Protein AF-A0A484N3U9-F1 (afdb_monomer)

Mean predicted aligned error: 23.0 Å

Radius of gyration: 95.07 Å; Cα contacts (8 Å, |Δi|>4): 24; chains: 1; bounding box: 180×63×298 Å

Solvent-accessible surface area (backbone atoms only — not comparable to full-atom values): 25183 Å² total; per-residue (Å²): 113,65,75,59,50,58,46,51,50,49,53,50,53,47,53,48,51,49,52,52,49,52,49,52,50,50,49,51,50,51,49,52,51,51,52,47,51,48,52,54,47,54,49,50,54,52,53,49,50,53,49,51,55,50,48,54,52,49,53,53,49,50,54,50,50,56,50,51,52,52,52,48,55,50,50,55,50,53,49,52,52,51,47,57,50,49,55,52,50,52,48,51,51,50,54,51,51,56,50,49,50,53,52,50,54,52,49,51,53,51,49,52,56,49,52,52,51,51,52,51,51,53,52,51,50,53,49,51,53,52,54,50,55,52,50,49,54,55,49,52,53,52,49,54,52,50,50,51,52,52,51,53,52,48,54,52,49,53,53,50,53,51,54,53,49,54,51,49,54,49,51,54,49,51,51,55,47,55,50,50,51,50,54,48,52,53,48,51,56,51,49,56,50,52,50,55,49,49,50,50,50,49,54,52,47,54,52,49,51,53,50,49,57,61,60,57,68,76,67,81,83,75,77,60,65,69,59,55,52,51,48,55,53,49,23,64,72,53,77,65,39,63,68,50,52,53,50,45,41,68,72,70,66,56,51,77,71,55,43,56,76,70,74,70,80,75,86,81,86,84,87,82,90,86,80,91,89,85,90,78,90,86,86,86,92,87,88,80,87,82,90,85,82,86,87,88,89,87,84,87,86,86,90,84,91,79,95,81,76,82,44,73,65,53,56,48,49,52,49,51,53,49,50,48,50,53,46,50,52,56,64,70,70,64,85,74,85,87,82,90,79,90,83,88,88,86,88,86,86,86,86,84,87,87,85,78,86,80,91,81,92,85,83,82,80,85,92,89,81,90,79,89,82,90,81,95,82,85,88,81,86,83,76,80,82,79,79,85,77,89,74,89,85,83,90,87,81,83,82,83,89,130

Sequence (402 aa):
MERSLQKLENDLKETCREKDKAWLELNRLKQHLLEKESEESEKMDEDNKVIEELQQKCEFQQAQILHLEKALKQAVGSLEEVKICNDKELKKSKETVDELNRKLASCLSTIEAKNIEVLNLQTALGQYYAEMEAKERMAEDLTALKEESSRLSGLLKDAYEQSNTLSRDKEEVLIKLSEAEKRFADGKNRMNKLEQDNEKLRRALEQSMTRLNRMSLDSDNYVDRRIVVKLLVTYFQRNHSKEVLELMVRMLGFSEEDKQRMGCGSGQQGSGGKGVVRGMFGLPGRLVGGILGGGGDSNPPAGSMTSDDQSFADLWVDFLLKETEEREKREGGRGGGGSAGEASSSSSSSSSSAAAAPFSSSSRGSLKQQQQSESEFSTVPLTSSESTNHYFSPFSTPPPRY

Foldseek 3Di:
DVVVVVVVVVVVVVVVVVVVVVVVVVVVVVVVVVVVVVVVVVVVVVVVVVVVVVVVVVVVVVVVVVVVVVVVVVVVVVVVVVVVVVVVVVVVVVVVVVVVVVVVVVVVVVVVVVVVVVVVVVVVVVVVVVVVVVVVVVVVVVVVVVVVVVVVVVVVVVVVVVVVVVVVVVVVVVVVVVVVVVVVVVVVVVVVVVVVVVVVVVVVVVVVVVVVVVVVVPPDPDDPPVVLVVLVVVCVVVVNDLVSVVVNCVRVVDDPVVCVVSPNDDDDDDDDDDDDDDDDDDDDDDDDDDDDDDDDDDDDDDDDDDPDPCDPVNVVVVVVVVVVVVVVCVVVVPDDDDDDDDDDDDDDDYDDDDDDDDDDDDDDDDDDDDDDDDDDDDDDDPDDPDPPDDDDDDDDDDDDDD

Organism: NCBI:txid132261

Structure (mmCIF, N/CA/C/O backbone):
data_AF-A0A484N3U9-F1
#
_entry.id   AF-A0A484N3U9-F1
#
loop_
_atom_site.group_PDB
_atom_site.id
_atom_site.type_symbol
_atom_site.label_atom_id
_atom_site.label_alt_id
_atom_site.label_comp_id
_atom_site.label_asym_id
_atom_site.label_entity_id
_atom_site.label_seq_id
_atom_site.pdbx_PDB_ins_code
_atom_site.Cartn_x
_atom_site.Cartn_y
_atom_site.Cartn_z
_atom_site.occupancy
_atom_site.B_iso_or_equiv
_atom_site.auth_seq_id
_atom_site.auth_comp_id
_atom_site.auth_asym_id
_atom_site.auth_atom_id
_atom_site.pdbx_PDB_model_num
ATOM 1 N N . MET A 1 1 ? -106.791 -15.054 137.278 1.00 56.59 1 MET A N 1
ATOM 2 C CA . MET A 1 1 ? -105.313 -14.989 137.250 1.00 56.59 1 MET A CA 1
ATOM 3 C C . MET A 1 1 ? -104.680 -16.161 136.497 1.00 56.59 1 MET A C 1
ATOM 5 O O . MET A 1 1 ? -103.741 -15.922 135.753 1.00 56.59 1 MET A O 1
ATOM 9 N N . GLU A 1 2 ? -105.193 -17.392 136.586 1.00 59.16 2 GLU A N 1
ATOM 10 C CA . GLU A 1 2 ? -104.600 -18.538 135.860 1.00 59.16 2 GLU A CA 1
ATOM 11 C C . GLU A 1 2 ? -104.660 -18.397 134.327 1.00 59.16 2 GLU A C 1
ATOM 13 O O . GLU A 1 2 ? -103.630 -18.498 133.669 1.00 59.16 2 GLU A O 1
ATOM 18 N N . ARG A 1 3 ? -105.821 -18.043 133.747 1.00 65.31 3 ARG A N 1
ATOM 19 C CA . ARG A 1 3 ? -105.966 -17.852 132.283 1.00 65.31 3 ARG A CA 1
ATOM 20 C C . ARG A 1 3 ? -105.014 -16.802 131.686 1.00 65.31 3 ARG A C 1
ATOM 22 O O . ARG A 1 3 ? -104.659 -16.907 130.519 1.00 65.31 3 ARG A O 1
ATOM 29 N N . SER A 1 4 ? -104.607 -15.794 132.462 1.00 65.88 4 SER A N 1
ATOM 30 C CA . SER A 1 4 ? -103.643 -14.773 132.026 1.00 65.88 4 SER A CA 1
ATOM 31 C C . SER A 1 4 ? -102.194 -15.260 132.104 1.00 65.88 4 SER A C 1
ATOM 33 O O . SER A 1 4 ? -101.415 -14.937 131.216 1.00 65.88 4 SER A O 1
ATOM 35 N N . LEU A 1 5 ? -101.845 -16.077 133.107 1.00 70.00 5 LEU A N 1
ATOM 36 C CA . LEU A 1 5 ? -100.528 -16.723 133.187 1.00 70.00 5 LEU A CA 1
ATOM 37 C C . LEU A 1 5 ? -100.352 -17.769 132.083 1.00 70.00 5 LEU A C 1
ATOM 39 O O . LEU A 1 5 ? -99.324 -17.783 131.422 1.00 70.00 5 LEU A O 1
ATOM 43 N N . GLN A 1 6 ? -101.378 -18.579 131.824 1.00 75.69 6 GLN A N 1
ATOM 44 C CA . GLN A 1 6 ? -101.352 -19.598 130.772 1.00 75.69 6 GLN A CA 1
ATOM 45 C C . GLN A 1 6 ? -101.281 -18.985 129.362 1.00 75.69 6 GLN A C 1
ATOM 47 O O . GLN A 1 6 ? -100.673 -19.564 128.464 1.00 75.69 6 GLN A O 1
ATOM 52 N N . LYS A 1 7 ? -101.859 -17.789 129.170 1.00 77.88 7 LYS A N 1
ATOM 53 C CA . LYS A 1 7 ? -101.670 -17.006 127.943 1.00 77.88 7 LYS A CA 1
ATOM 54 C C . LYS A 1 7 ? -100.233 -16.488 127.838 1.00 77.88 7 LYS A C 1
ATOM 56 O O . LYS A 1 7 ? -99.583 -16.767 126.843 1.00 77.88 7 LYS A O 1
ATOM 61 N N . LEU A 1 8 ? -99.712 -15.851 128.890 1.00 77.00 8 LEU A N 1
ATOM 62 C CA . LEU A 1 8 ? -98.335 -15.347 128.924 1.00 77.00 8 LEU A CA 1
ATOM 63 C C . LEU A 1 8 ? -97.288 -16.462 128.724 1.00 77.00 8 LEU A C 1
ATOM 65 O O . LEU A 1 8 ? -96.274 -16.239 128.078 1.00 77.00 8 LEU A O 1
ATOM 69 N N . GLU A 1 9 ? -97.535 -17.671 129.235 1.00 80.94 9 GLU A N 1
ATOM 70 C CA . GLU A 1 9 ? -96.676 -18.843 129.027 1.00 80.94 9 GLU A CA 1
ATOM 71 C C . GLU A 1 9 ? -96.720 -19.352 127.575 1.00 80.94 9 GLU A C 1
ATOM 73 O O . GLU A 1 9 ? -95.697 -19.783 127.039 1.00 80.94 9 GLU A O 1
ATOM 78 N N . ASN A 1 10 ? -97.882 -19.290 126.917 1.00 81.94 10 ASN A N 1
ATOM 79 C CA . ASN A 1 10 ? -98.000 -19.601 125.493 1.00 81.94 10 ASN A CA 1
ATOM 80 C C . ASN A 1 10 ? -97.319 -18.531 124.632 1.00 81.94 10 ASN A C 1
ATOM 82 O O . ASN A 1 10 ? -96.521 -18.900 123.776 1.00 81.94 10 ASN A O 1
ATOM 86 N N . ASP A 1 11 ? -97.542 -17.247 124.921 1.00 82.50 11 ASP A N 1
ATOM 87 C CA . ASP A 1 11 ? -96.891 -16.117 124.250 1.00 82.50 11 ASP A CA 1
ATOM 88 C C . ASP A 1 11 ? -95.351 -16.195 124.431 1.00 82.50 11 ASP A C 1
ATOM 90 O O . ASP A 1 11 ? -94.588 -15.977 123.488 1.00 82.50 11 ASP A O 1
ATOM 94 N N . LEU A 1 12 ? -94.862 -16.611 125.611 1.00 82.75 12 LEU A N 1
ATOM 95 C CA . LEU A 1 12 ? -93.436 -16.867 125.870 1.00 82.75 12 LEU A CA 1
ATOM 96 C C . LEU A 1 12 ? -92.903 -18.061 125.056 1.00 82.75 12 LEU A C 1
ATOM 98 O O . LEU A 1 12 ? -91.816 -17.997 124.493 1.00 82.75 12 LEU A O 1
ATOM 102 N N . LYS A 1 13 ? -93.661 -19.160 124.951 1.00 85.50 13 LYS A N 1
ATOM 103 C CA . LYS A 1 13 ? -93.272 -20.323 124.129 1.00 85.50 13 LYS A CA 1
ATOM 104 C C . LYS A 1 13 ? -93.315 -20.021 122.632 1.00 85.50 13 LYS A C 1
ATOM 106 O O . LYS A 1 13 ? -92.521 -20.585 121.884 1.00 85.50 13 LYS A O 1
ATOM 111 N N . GLU A 1 14 ? -94.235 -19.176 122.187 1.00 85.25 14 GLU A N 1
ATOM 112 C CA . GLU A 1 14 ? -94.348 -18.731 120.800 1.00 85.25 14 GLU A CA 1
ATOM 113 C C . GLU A 1 14 ? -93.187 -17.803 120.440 1.00 85.25 14 GLU A C 1
ATOM 115 O O . GLU A 1 14 ? -92.423 -18.141 119.540 1.00 85.25 14 GLU A O 1
ATOM 120 N N . THR A 1 15 ? -92.926 -16.767 121.241 1.00 83.69 15 THR A N 1
ATOM 121 C CA . THR A 1 15 ? -91.743 -15.901 121.076 1.00 83.69 15 THR A CA 1
ATOM 122 C C . THR A 1 15 ? -90.416 -16.662 121.195 1.00 83.69 15 THR A C 1
ATOM 124 O O . THR A 1 15 ? -89.478 -16.364 120.457 1.00 83.69 15 THR A O 1
ATOM 127 N N . CYS A 1 16 ? -90.309 -17.701 122.036 1.00 83.25 16 CYS A N 1
ATOM 128 C CA . CYS A 1 16 ? -89.146 -18.598 122.027 1.00 83.25 16 CYS A CA 1
ATOM 129 C C . CYS A 1 16 ? -89.007 -19.367 120.702 1.00 83.25 16 CYS A C 1
ATOM 131 O O . CYS A 1 16 ? -87.916 -19.390 120.136 1.00 83.25 16 CYS A O 1
ATOM 133 N N . ARG A 1 17 ? -90.092 -19.949 120.169 1.00 85.56 17 ARG A N 1
ATOM 134 C CA . ARG A 1 17 ? -90.073 -20.648 118.867 1.00 85.56 17 ARG A CA 1
ATOM 135 C C . ARG A 1 17 ? -89.776 -19.702 117.706 1.00 85.56 17 ARG A C 1
ATOM 137 O O . ARG A 1 17 ? -89.101 -20.105 116.767 1.00 85.56 17 ARG A O 1
ATOM 144 N N . GLU A 1 18 ? -90.273 -18.471 117.748 1.00 86.94 18 GLU A N 1
ATOM 145 C CA . GLU A 1 18 ? -89.972 -17.431 116.759 1.00 86.94 18 GLU A CA 1
ATOM 146 C C . GLU A 1 18 ? -88.510 -16.999 116.837 1.00 86.94 18 GLU A C 1
ATOM 148 O O . GLU A 1 18 ? -87.841 -16.962 115.809 1.00 86.94 18 GLU A O 1
ATOM 153 N N . LYS A 1 19 ? -87.972 -16.784 118.045 1.00 89.50 19 LYS A N 1
ATOM 154 C CA . LYS A 1 19 ? -86.540 -16.543 118.267 1.00 89.50 19 LYS A CA 1
ATOM 155 C C . LYS A 1 19 ? -85.688 -17.690 117.719 1.00 89.50 19 LYS A C 1
ATOM 157 O O . LYS A 1 19 ? -84.667 -17.432 117.094 1.00 89.50 19 LYS A O 1
ATOM 162 N N . ASP A 1 20 ? -86.083 -18.942 117.943 1.00 90.06 20 ASP A N 1
ATOM 163 C CA . ASP A 1 20 ? -85.334 -20.113 117.472 1.00 90.06 20 ASP A CA 1
ATOM 164 C C . ASP A 1 20 ? -85.425 -20.283 115.945 1.00 90.06 20 ASP A C 1
ATOM 166 O O . ASP A 1 20 ? -84.416 -20.578 115.307 1.00 90.06 20 ASP A O 1
ATOM 170 N N . LYS A 1 21 ? -86.586 -20.008 115.330 1.00 90.75 21 LYS A N 1
ATOM 171 C CA . LYS A 1 21 ? -86.728 -19.920 113.864 1.00 90.75 21 LYS A CA 1
ATOM 172 C C . LYS A 1 21 ? -85.854 -18.811 113.282 1.00 90.75 21 LYS A C 1
ATOM 174 O O . LYS A 1 21 ? -85.067 -19.085 112.385 1.00 90.75 21 LYS A O 1
ATOM 179 N N . ALA A 1 22 ? -85.930 -17.600 113.831 1.00 91.44 22 ALA A N 1
ATOM 180 C CA . ALA A 1 22 ? -85.114 -16.466 113.406 1.00 91.44 22 ALA A CA 1
ATOM 181 C C . ALA A 1 22 ? -83.612 -16.746 113.584 1.00 91.44 22 ALA A C 1
ATOM 183 O O . ALA A 1 22 ? -82.807 -16.335 112.756 1.00 91.44 22 ALA A O 1
ATOM 184 N N . TRP A 1 23 ? -83.221 -17.492 114.621 1.00 92.38 23 TRP A N 1
ATOM 185 C CA . TRP A 1 23 ? -81.839 -17.924 114.836 1.00 92.38 23 TRP A CA 1
ATOM 186 C C . TRP A 1 23 ? -81.377 -18.965 113.801 1.00 92.38 23 TRP A C 1
ATOM 188 O O . TRP A 1 23 ? -80.257 -18.876 113.299 1.00 92.38 23 TRP A O 1
ATOM 198 N N . LEU A 1 24 ? -82.239 -19.916 113.426 1.00 91.00 24 LEU A N 1
ATOM 199 C CA . LEU A 1 24 ? -81.973 -20.870 112.342 1.00 91.00 24 LEU A CA 1
ATOM 200 C C . LEU A 1 24 ? -81.900 -20.179 110.971 1.00 91.00 24 LEU A C 1
ATOM 202 O O . LEU A 1 24 ? -81.000 -20.475 110.187 1.00 91.00 24 LEU A O 1
ATOM 206 N N . GLU A 1 25 ? -82.800 -19.237 110.690 1.00 92.81 25 GLU A N 1
ATOM 207 C CA . GLU A 1 25 ? -82.793 -18.430 109.465 1.00 92.81 25 GLU A CA 1
ATOM 208 C C . GLU A 1 25 ? -81.555 -17.528 109.390 1.00 92.81 25 GLU A C 1
ATOM 210 O O . GLU A 1 25 ? -80.908 -17.474 108.346 1.00 92.81 25 GLU A O 1
ATOM 215 N N . LEU A 1 26 ? -81.154 -16.903 110.503 1.00 93.50 26 LEU A N 1
ATOM 216 C CA . LEU A 1 26 ? -79.928 -16.107 110.601 1.00 93.50 26 LEU A CA 1
ATOM 217 C C . LEU A 1 26 ? -78.675 -16.964 110.382 1.00 93.50 26 LEU A C 1
ATOM 219 O O . LEU A 1 26 ? -77.774 -16.543 109.659 1.00 93.50 26 LEU A O 1
ATOM 223 N N . ASN A 1 27 ? -78.621 -18.181 110.934 1.00 92.81 27 ASN A N 1
ATOM 224 C CA . ASN A 1 27 ? -77.523 -19.114 110.668 1.00 92.81 27 ASN A CA 1
ATOM 225 C C . ASN A 1 27 ? -77.499 -19.588 109.210 1.00 92.81 27 ASN A C 1
ATOM 227 O O . ASN A 1 27 ? -76.424 -19.648 108.619 1.00 92.81 27 ASN A O 1
ATOM 231 N N . ARG A 1 28 ? -78.659 -19.871 108.600 1.00 95.06 28 ARG A N 1
ATOM 232 C CA . ARG A 1 28 ? -78.747 -20.212 107.171 1.00 95.06 28 ARG A CA 1
ATOM 233 C C . ARG A 1 28 ? -78.284 -19.051 106.290 1.00 95.06 28 ARG A C 1
ATOM 235 O O . ARG A 1 28 ? -77.543 -19.279 105.340 1.00 95.06 28 ARG A O 1
ATOM 242 N N . LEU A 1 29 ? -78.699 -17.823 106.602 1.00 94.81 29 LEU A N 1
ATOM 243 C CA . LEU A 1 29 ? -78.287 -16.632 105.862 1.00 94.81 29 LEU A CA 1
ATOM 244 C C . LEU A 1 29 ? -76.783 -16.383 106.016 1.00 94.81 29 LEU A C 1
ATOM 246 O O . LEU A 1 29 ? -76.119 -16.091 105.029 1.00 94.81 29 LEU A O 1
ATOM 250 N N . LYS A 1 30 ? -76.234 -16.562 107.225 1.00 94.88 30 LYS A N 1
ATOM 251 C CA . LYS A 1 30 ? -74.791 -16.488 107.481 1.00 94.88 30 LYS A CA 1
ATOM 252 C C . LYS A 1 30 ? -74.018 -17.540 106.682 1.00 94.88 30 LYS A C 1
ATOM 254 O O . LYS A 1 30 ? -73.015 -17.194 106.076 1.00 94.88 30 LYS A O 1
ATOM 259 N N . GLN A 1 31 ? -74.486 -18.789 106.665 1.00 95.06 31 GLN A N 1
ATOM 260 C CA . GLN A 1 31 ? -73.853 -19.868 105.904 1.00 95.06 31 GLN A CA 1
ATOM 261 C C . GLN A 1 31 ? -73.875 -19.574 104.399 1.00 95.06 31 GLN A C 1
ATOM 263 O O . GLN A 1 31 ? -72.833 -19.630 103.765 1.00 95.06 31 GLN A O 1
ATOM 268 N N . HIS A 1 32 ? -75.021 -19.164 103.848 1.00 95.81 32 HIS A N 1
ATOM 269 C CA . HIS A 1 32 ? -75.141 -18.792 102.435 1.00 95.81 32 HIS A CA 1
ATOM 270 C C . HIS A 1 32 ? -74.310 -17.548 102.072 1.00 95.81 32 HIS A C 1
ATOM 272 O O . HIS A 1 32 ? -73.780 -17.459 100.970 1.00 95.81 32 HIS A O 1
ATOM 278 N N . LEU A 1 33 ? -74.199 -16.561 102.969 1.00 95.50 33 LEU A N 1
ATOM 279 C CA . LEU A 1 33 ? -73.302 -15.418 102.771 1.00 95.50 33 LEU A CA 1
ATOM 280 C C . LEU A 1 33 ? -71.839 -15.864 102.726 1.00 95.50 33 LEU A C 1
ATOM 282 O O . LEU A 1 33 ? -71.113 -15.386 101.868 1.00 95.50 33 LEU A O 1
ATOM 286 N N . LEU A 1 34 ? -71.440 -16.791 103.598 1.00 96.12 34 LEU A N 1
ATOM 287 C CA . LEU A 1 34 ? -70.073 -17.304 103.680 1.00 96.12 34 LEU A CA 1
ATOM 288 C C . LEU A 1 34 ? -69.728 -18.226 102.497 1.00 96.12 34 LEU A C 1
ATOM 290 O O . LEU A 1 34 ? -68.634 -18.130 101.959 1.00 96.12 34 LEU A O 1
ATOM 294 N N . GLU A 1 35 ? -70.677 -19.047 102.036 1.00 95.81 35 GLU A N 1
ATOM 295 C CA . GLU A 1 35 ? -70.568 -19.830 100.794 1.00 95.81 35 GLU A CA 1
ATOM 296 C C . GLU A 1 35 ? -70.427 -18.915 99.572 1.00 95.81 35 GLU A C 1
ATOM 298 O O . GLU A 1 35 ? -69.529 -19.111 98.756 1.00 95.81 35 GLU A O 1
ATOM 303 N N . LYS A 1 36 ? -71.253 -17.864 99.481 1.0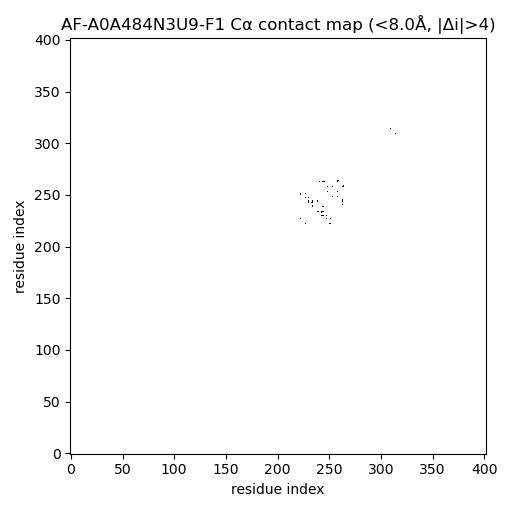0 96.69 36 LYS A N 1
ATOM 304 C CA . LYS A 1 36 ? -71.160 -16.877 98.400 1.00 96.69 36 LYS A CA 1
ATOM 305 C C . LYS A 1 36 ? -69.853 -16.076 98.456 1.00 96.69 36 LYS A C 1
ATOM 307 O O . LYS A 1 36 ? -69.275 -15.803 97.413 1.00 96.69 36 LYS A O 1
ATOM 312 N N . GLU A 1 37 ? -69.387 -15.707 99.647 1.00 95.31 37 GLU A N 1
ATOM 313 C CA . GLU A 1 37 ? -68.092 -15.045 99.854 1.00 95.31 37 GLU A CA 1
ATOM 314 C C . GLU A 1 37 ? -66.933 -15.958 99.423 1.00 95.31 37 GLU A C 1
ATOM 316 O O . GLU A 1 37 ? -66.014 -15.490 98.756 1.00 95.31 37 GLU A O 1
ATOM 321 N N . SER A 1 38 ? -67.003 -17.269 99.702 1.00 94.50 38 SER A N 1
ATOM 322 C CA . SER A 1 38 ? -66.015 -18.230 99.192 1.00 94.50 38 SER A CA 1
ATOM 323 C C . SER A 1 38 ? -66.091 -18.436 97.676 1.00 94.50 38 SER A C 1
ATOM 325 O O . SER A 1 38 ? -65.047 -18.443 97.039 1.00 94.50 38 SER A O 1
ATOM 327 N N . GLU A 1 39 ? -67.283 -18.528 97.076 1.00 95.62 39 GLU A N 1
ATOM 328 C CA . GLU A 1 39 ? -67.453 -18.661 95.617 1.00 95.62 39 GLU A CA 1
ATOM 329 C C . GLU A 1 39 ? -66.971 -17.396 94.878 1.00 95.62 39 GLU A C 1
ATOM 331 O O . GLU A 1 39 ? -66.311 -17.479 93.844 1.00 95.62 39 GLU A O 1
ATOM 336 N N . GLU A 1 40 ? -67.243 -16.209 95.431 1.00 95.69 40 GLU A N 1
ATOM 337 C CA . GLU A 1 40 ? -66.748 -14.933 94.904 1.00 95.69 40 GLU A CA 1
ATOM 338 C C . GLU A 1 40 ? -65.223 -14.800 95.070 1.00 95.69 40 GLU A C 1
ATOM 340 O O . GLU A 1 40 ? -64.568 -14.266 94.175 1.00 95.69 40 GLU A O 1
ATOM 345 N N . SER A 1 41 ? -64.641 -15.346 96.147 1.00 95.94 41 SER A N 1
ATOM 346 C CA . SER A 1 41 ? -63.185 -15.432 96.336 1.00 95.94 41 SER A CA 1
ATOM 347 C C . SER A 1 41 ? -62.527 -16.413 95.361 1.00 95.94 41 SER A C 1
ATOM 349 O O . SER A 1 41 ? -61.558 -16.041 94.707 1.00 95.94 41 SER A O 1
ATOM 351 N N . GLU A 1 42 ? -63.054 -17.634 95.214 1.00 95.69 42 GLU A N 1
ATOM 352 C CA . GLU A 1 42 ? -62.535 -18.636 94.269 1.00 95.69 42 GLU A CA 1
ATOM 353 C C . GLU A 1 42 ? -62.587 -18.106 92.833 1.00 95.69 42 GLU A C 1
ATOM 355 O O . GLU A 1 42 ? -61.601 -18.185 92.101 1.00 95.69 42 GLU A O 1
ATOM 360 N N . LYS A 1 43 ? -63.697 -17.464 92.449 1.00 97.00 43 LYS A N 1
ATOM 361 C CA . LYS A 1 43 ? -63.806 -16.810 91.145 1.00 97.00 43 LYS A CA 1
ATOM 362 C C . LYS A 1 43 ? -62.799 -15.663 90.988 1.00 97.00 43 LYS A C 1
ATOM 364 O O . LYS A 1 43 ? -62.235 -15.501 89.909 1.00 97.00 43 LYS A O 1
ATOM 369 N N . MET A 1 44 ? -62.558 -14.866 92.030 1.00 95.31 44 MET A N 1
ATOM 370 C CA . MET A 1 44 ? -61.555 -13.797 91.985 1.00 95.31 44 MET A CA 1
ATOM 371 C C . MET A 1 44 ? -60.141 -14.359 91.782 1.00 95.31 44 MET A C 1
ATOM 373 O O . MET A 1 44 ? -59.370 -13.784 91.016 1.00 95.31 44 MET A O 1
ATOM 377 N N . ASP A 1 45 ? -59.818 -15.498 92.395 1.00 96.25 45 ASP A N 1
ATOM 378 C CA . ASP A 1 45 ? -58.547 -16.200 92.197 1.00 96.25 45 ASP A CA 1
ATOM 379 C C . ASP A 1 45 ? -58.425 -16.802 90.781 1.00 96.25 45 ASP A C 1
ATOM 381 O O . ASP A 1 45 ? -57.360 -16.711 90.161 1.00 96.25 45 ASP A O 1
ATOM 385 N N . GLU A 1 46 ? -59.508 -17.350 90.216 1.00 96.19 46 GLU A N 1
ATOM 386 C CA . GLU A 1 46 ? -59.551 -17.793 88.813 1.00 96.19 46 GLU A CA 1
ATOM 387 C C . GLU A 1 46 ? -59.385 -16.625 87.824 1.00 96.19 46 GLU A C 1
ATOM 389 O O . GLU A 1 46 ? -58.549 -16.702 86.917 1.00 96.19 46 GLU A O 1
ATOM 394 N N . ASP A 1 47 ? -60.128 -15.529 88.015 1.00 96.56 47 ASP A N 1
ATOM 395 C CA . ASP A 1 47 ? -60.038 -14.315 87.195 1.00 96.56 47 ASP A CA 1
ATOM 396 C C . ASP A 1 47 ? -58.615 -13.712 87.284 1.00 96.56 47 ASP A C 1
ATOM 398 O O . ASP A 1 47 ? -58.022 -13.378 86.253 1.00 96.56 47 ASP A O 1
ATOM 402 N N . ASN A 1 48 ? -58.009 -13.657 88.481 1.00 96.50 48 ASN A N 1
ATOM 403 C CA . ASN A 1 48 ? -56.617 -13.229 88.685 1.00 96.50 48 ASN A CA 1
ATOM 404 C C . ASN A 1 48 ? -55.626 -14.105 87.903 1.00 96.50 48 ASN A C 1
ATOM 406 O O . ASN A 1 48 ? -54.767 -13.583 87.192 1.00 96.50 48 ASN A O 1
ATOM 410 N N . LYS A 1 49 ? -55.771 -15.434 87.965 1.00 97.25 49 LYS A N 1
ATOM 411 C CA . LYS A 1 49 ? -54.914 -16.367 87.221 1.00 97.25 49 LYS A CA 1
ATOM 412 C C . LYS A 1 49 ? -55.031 -16.176 85.704 1.00 97.25 49 LYS A C 1
ATOM 414 O O . LYS A 1 49 ? -54.022 -16.206 84.998 1.00 97.25 49 LYS A O 1
ATOM 419 N N . VAL A 1 50 ? -56.241 -15.954 85.184 1.00 96.94 50 VAL A N 1
ATOM 420 C CA . VAL A 1 50 ? -56.454 -15.660 83.756 1.00 96.94 50 VAL A CA 1
ATOM 421 C C . VAL A 1 50 ? -55.811 -14.325 83.367 1.00 96.94 50 VAL A C 1
ATOM 423 O O . VAL A 1 50 ? -55.202 -14.232 82.297 1.00 96.94 50 VAL A O 1
ATOM 426 N N . ILE A 1 51 ? -55.889 -13.307 84.230 1.00 97.00 51 ILE A N 1
ATOM 427 C CA . ILE A 1 51 ? -55.222 -12.014 84.026 1.00 97.00 51 ILE A CA 1
ATOM 428 C C . ILE A 1 51 ? -53.697 -12.187 83.975 1.00 97.00 51 ILE A C 1
ATOM 430 O O . ILE A 1 51 ? -53.080 -11.684 83.036 1.00 97.00 51 ILE A O 1
ATOM 434 N N . GLU A 1 52 ? -53.091 -12.931 84.904 1.00 96.56 52 GLU A N 1
ATOM 435 C CA . GLU A 1 52 ? -51.648 -13.219 84.897 1.00 96.56 52 GLU A CA 1
ATOM 436 C C . GLU A 1 52 ? -51.215 -13.975 83.632 1.00 96.56 52 GLU A C 1
ATOM 438 O O . GLU A 1 52 ? -50.244 -13.593 82.976 1.00 96.56 52 GLU A O 1
ATOM 443 N N . GLU A 1 53 ? -51.958 -15.008 83.222 1.00 97.00 53 GLU A N 1
ATOM 444 C CA . GLU A 1 53 ? -51.675 -15.737 81.982 1.00 97.00 53 GLU A CA 1
ATOM 445 C C . GLU A 1 53 ? -51.756 -14.841 80.736 1.00 97.00 53 GLU A C 1
ATOM 447 O O . GLU A 1 53 ? -50.962 -14.998 79.803 1.00 97.00 53 GLU A O 1
ATOM 452 N N . LEU A 1 54 ? -52.721 -13.917 80.684 1.00 97.06 54 LEU A N 1
ATOM 453 C CA . LEU A 1 54 ? -52.857 -12.957 79.588 1.00 97.06 54 LEU A CA 1
ATOM 454 C C . LEU A 1 54 ? -51.741 -11.906 79.612 1.00 97.06 54 LEU A C 1
ATOM 456 O O . LEU A 1 54 ? -51.221 -11.568 78.550 1.00 97.06 54 LEU A O 1
ATOM 460 N N . GLN A 1 55 ? -51.330 -11.434 80.791 1.00 97.25 55 GLN A N 1
ATOM 461 C CA . GLN A 1 55 ? -50.187 -10.530 80.948 1.00 97.25 55 GLN A CA 1
ATOM 462 C C . GLN A 1 55 ? -48.896 -11.191 80.454 1.00 97.25 55 GLN A C 1
ATOM 464 O O . GLN A 1 55 ? -48.245 -10.639 79.570 1.00 97.25 55 GLN A O 1
ATOM 469 N N . GLN A 1 56 ? -48.588 -12.414 80.898 1.00 97.38 56 GLN A N 1
ATOM 470 C CA . GLN A 1 56 ? -47.413 -13.167 80.439 1.00 97.38 56 GLN A CA 1
ATOM 471 C C . GLN A 1 56 ? -47.425 -13.405 78.918 1.00 97.38 56 GLN A C 1
ATOM 473 O O . GLN A 1 56 ? -46.397 -13.255 78.252 1.00 97.38 56 GLN A O 1
ATOM 478 N N . LYS A 1 57 ? -48.588 -13.733 78.332 1.00 97.69 57 LYS A N 1
ATOM 479 C CA . LYS A 1 57 ? -48.743 -13.885 76.871 1.00 97.69 57 LYS A CA 1
ATOM 480 C C . LYS A 1 57 ? -48.506 -12.556 76.137 1.00 97.69 57 LYS A C 1
ATOM 482 O O . LYS A 1 57 ? -47.811 -12.552 75.122 1.00 97.69 57 LYS A O 1
ATOM 487 N N . CYS A 1 58 ? -49.022 -11.440 76.654 1.00 97.75 58 CYS A N 1
ATOM 488 C CA . CYS A 1 58 ? -48.793 -10.099 76.107 1.00 97.75 58 CYS A CA 1
ATOM 489 C C . CYS A 1 58 ? -47.320 -9.667 76.203 1.00 97.75 58 CYS A C 1
ATOM 491 O O . CYS A 1 58 ? -46.774 -9.167 75.222 1.00 97.75 58 CYS A O 1
ATOM 493 N N . GLU A 1 59 ? -46.657 -9.888 77.340 1.00 97.44 59 GLU A N 1
ATOM 494 C CA . GLU A 1 59 ? -45.231 -9.591 77.532 1.00 97.44 59 GLU A CA 1
ATOM 495 C C . GLU A 1 59 ? -44.350 -10.412 76.583 1.00 97.44 59 GLU A C 1
ATOM 497 O O . GLU A 1 59 ? -43.477 -9.862 75.907 1.00 97.44 59 GLU A O 1
ATOM 502 N N . PHE A 1 60 ? -44.623 -11.715 76.455 1.00 97.75 60 PHE A N 1
ATOM 503 C CA . PHE A 1 60 ? -43.928 -12.584 75.507 1.00 97.75 60 PHE A CA 1
ATOM 504 C C . PHE A 1 60 ? -44.109 -12.114 74.055 1.00 97.75 60 PHE A C 1
ATOM 506 O O . PHE A 1 60 ? -43.137 -12.040 73.300 1.00 97.75 60 PHE A O 1
ATOM 513 N N . GLN A 1 61 ? -45.333 -11.741 73.664 1.00 97.44 61 GLN A N 1
ATOM 514 C CA . GLN A 1 61 ? -45.612 -11.196 72.333 1.00 97.44 61 GLN A CA 1
ATOM 515 C C . GLN A 1 61 ? -44.898 -9.858 72.095 1.00 97.44 61 GLN A C 1
ATOM 517 O O . GLN A 1 61 ? -44.312 -9.674 71.029 1.00 97.44 61 GLN A O 1
ATOM 522 N N . GLN A 1 62 ? -44.868 -8.948 73.074 1.00 98.00 62 GLN A N 1
ATOM 523 C CA . GLN A 1 62 ? -44.108 -7.696 72.969 1.00 98.00 62 GLN A CA 1
ATOM 524 C C . GLN A 1 62 ? -42.605 -7.958 72.804 1.00 98.00 62 GLN A C 1
ATOM 526 O O . GLN A 1 62 ? -41.979 -7.380 71.914 1.00 98.00 62 GLN A O 1
ATOM 531 N N . ALA A 1 63 ? -42.027 -8.871 73.590 1.00 97.44 63 ALA A N 1
ATOM 532 C CA . ALA A 1 63 ? -40.625 -9.262 73.456 1.00 97.44 63 ALA A CA 1
ATOM 533 C C . ALA A 1 63 ? -40.324 -9.873 72.073 1.00 97.44 63 ALA A C 1
ATOM 535 O O . ALA A 1 63 ? -39.302 -9.552 71.459 1.00 97.44 63 ALA A O 1
ATOM 536 N N . GLN A 1 64 ? -41.232 -10.700 71.542 1.00 98.19 64 GLN A N 1
ATOM 537 C CA . GLN A 1 64 ? -41.112 -11.281 70.205 1.00 98.19 64 GLN A CA 1
ATOM 538 C C . GLN A 1 64 ? -41.198 -10.217 69.099 1.00 98.19 64 GLN A C 1
ATOM 540 O O . GLN A 1 64 ? -40.378 -10.236 68.179 1.00 98.19 64 GLN A O 1
ATOM 545 N N . ILE A 1 65 ? -42.137 -9.269 69.194 1.00 97.81 65 ILE A N 1
ATOM 546 C CA . ILE A 1 65 ? -42.272 -8.150 68.248 1.00 97.81 65 ILE A CA 1
ATOM 547 C C . ILE A 1 65 ? -41.000 -7.296 68.257 1.00 97.81 65 ILE A C 1
ATOM 549 O O . ILE A 1 65 ? -40.422 -7.066 67.197 1.00 97.81 65 ILE A O 1
ATOM 553 N N . LEU A 1 66 ? -40.493 -6.909 69.432 1.00 98.12 66 LEU A N 1
ATOM 554 C CA . LEU A 1 66 ? -39.251 -6.135 69.559 1.00 98.12 66 LEU A CA 1
ATOM 555 C C . LEU A 1 66 ? -38.034 -6.873 68.976 1.00 98.12 66 LEU A C 1
ATOM 557 O O . LEU A 1 66 ? -37.184 -6.255 68.328 1.00 98.12 66 LEU A O 1
ATOM 561 N N . HIS A 1 67 ? -37.952 -8.194 69.159 1.00 98.00 67 HIS A N 1
ATOM 562 C CA . HIS A 1 67 ? -36.909 -9.015 68.546 1.00 98.00 67 HIS A CA 1
ATOM 563 C C . HIS A 1 67 ? -37.016 -9.030 67.011 1.00 98.00 67 HIS A C 1
ATOM 565 O O . HIS A 1 67 ? -36.019 -8.801 66.322 1.00 98.00 67 HIS A O 1
ATOM 571 N N . LEU A 1 68 ? -38.219 -9.248 66.468 1.00 97.94 68 LEU A N 1
ATOM 572 C CA . LEU A 1 68 ? -38.471 -9.247 65.024 1.00 97.94 68 LEU A CA 1
ATOM 573 C C . LEU A 1 68 ? -38.224 -7.870 64.395 1.00 97.94 68 LEU A C 1
ATOM 575 O O . LEU A 1 68 ? -37.598 -7.791 63.341 1.00 97.94 68 LEU A O 1
ATOM 579 N N . GLU A 1 69 ? -38.624 -6.782 65.053 1.00 97.75 69 GLU A N 1
ATOM 580 C CA . GLU A 1 69 ? -38.313 -5.420 64.616 1.00 97.75 69 GLU A CA 1
ATOM 581 C C . GLU A 1 69 ? -36.808 -5.155 64.562 1.00 97.75 69 GLU A C 1
ATOM 583 O O . GLU A 1 69 ? -36.324 -4.535 63.614 1.00 97.75 69 GLU A O 1
ATOM 588 N N . LYS A 1 70 ? -36.056 -5.602 65.576 1.00 97.88 70 LYS A N 1
ATOM 589 C CA . LYS A 1 70 ? -34.599 -5.442 65.612 1.00 97.88 70 LYS A CA 1
ATOM 590 C C . LYS A 1 70 ? -33.932 -6.239 64.490 1.00 97.88 70 LYS A C 1
ATOM 592 O O . LYS A 1 70 ? -33.072 -5.696 63.799 1.00 97.88 70 LYS A O 1
ATOM 597 N N . ALA A 1 71 ? -34.366 -7.481 64.271 1.00 97.94 71 ALA A N 1
ATOM 598 C CA . ALA A 1 71 ? -33.895 -8.318 63.172 1.00 97.94 71 ALA A CA 1
ATOM 599 C C . ALA A 1 71 ? -34.221 -7.701 61.799 1.00 97.94 71 ALA A C 1
ATOM 601 O O . ALA A 1 71 ? -33.356 -7.660 60.928 1.00 97.94 71 ALA A O 1
ATOM 602 N N . LEU A 1 72 ? -35.425 -7.144 61.621 1.00 98.06 72 LEU A N 1
ATOM 603 C CA . LEU A 1 72 ? -35.836 -6.458 60.394 1.00 98.06 72 LEU A CA 1
ATOM 604 C C . LEU A 1 72 ? -35.006 -5.191 60.148 1.00 98.06 72 LEU A C 1
ATOM 606 O O . LEU A 1 72 ? -34.500 -5.004 59.044 1.00 98.06 72 LEU A O 1
ATOM 610 N N . LYS A 1 73 ? -34.802 -4.349 61.170 1.00 98.19 73 LYS A N 1
ATOM 611 C CA . LYS A 1 73 ? -33.944 -3.150 61.085 1.00 98.19 73 LYS A CA 1
ATOM 612 C C . LYS A 1 73 ? -32.505 -3.519 60.693 1.00 98.19 73 LYS A C 1
ATOM 614 O O . LYS A 1 73 ? -31.924 -2.861 59.833 1.00 98.19 73 LYS A O 1
ATOM 619 N N . GLN A 1 74 ? -31.956 -4.598 61.258 1.00 97.75 74 GLN A N 1
ATOM 620 C CA . GLN A 1 74 ? -30.630 -5.110 60.896 1.00 97.75 74 GLN A CA 1
ATOM 621 C C . GLN A 1 74 ? -30.584 -5.656 59.458 1.00 97.75 74 GLN A C 1
ATOM 623 O O . GLN A 1 74 ? -29.657 -5.334 58.716 1.00 97.75 74 GLN A O 1
ATOM 628 N N . ALA A 1 75 ? -31.591 -6.429 59.040 1.00 97.50 75 ALA A N 1
ATOM 629 C CA . ALA A 1 75 ? -31.681 -6.969 57.685 1.00 97.50 75 ALA A CA 1
ATOM 630 C C . ALA A 1 75 ? -31.764 -5.852 56.628 1.00 97.50 75 ALA A C 1
ATOM 632 O O . ALA A 1 75 ? -31.021 -5.886 55.648 1.00 97.50 75 ALA A O 1
ATOM 633 N N . VAL A 1 76 ? -32.590 -4.824 56.860 1.00 97.75 76 VAL A N 1
ATOM 634 C CA . VAL A 1 76 ? -32.699 -3.641 55.984 1.00 97.75 76 VAL A CA 1
ATOM 635 C C . VAL A 1 76 ? -31.366 -2.892 55.884 1.00 97.75 76 VAL A C 1
ATOM 637 O O . VAL A 1 76 ? -30.960 -2.542 54.778 1.00 97.75 76 VAL A O 1
ATOM 640 N N . GLY A 1 77 ? -30.650 -2.706 57.001 1.00 97.88 77 GLY A N 1
ATOM 641 C CA . GLY A 1 77 ? -29.307 -2.114 56.990 1.00 97.88 77 GLY A CA 1
ATOM 642 C C . GLY A 1 77 ? -28.325 -2.913 56.129 1.00 97.88 77 GLY A C 1
ATOM 643 O O . GLY A 1 77 ? -27.711 -2.359 55.220 1.00 97.88 77 GLY A O 1
ATOM 644 N N . SER A 1 78 ? -28.254 -4.233 56.338 1.00 97.56 78 SER A N 1
ATOM 645 C CA . SER A 1 78 ? -27.371 -5.111 55.555 1.00 97.56 78 SER A CA 1
ATOM 646 C C . SER A 1 78 ? -27.721 -5.152 54.060 1.00 97.56 78 SER A C 1
ATOM 648 O O . SER A 1 78 ? -26.829 -5.255 53.220 1.00 97.56 78 SER A O 1
ATOM 650 N N . LEU A 1 79 ? -29.004 -5.020 53.705 1.00 97.81 79 LEU A N 1
ATOM 651 C CA . LEU A 1 79 ? -29.451 -4.976 52.313 1.00 97.81 79 LEU A CA 1
ATOM 652 C C . LEU A 1 79 ? -28.984 -3.694 51.608 1.00 97.81 79 LEU A C 1
ATOM 654 O O . LEU A 1 79 ? -28.523 -3.759 50.468 1.00 97.81 79 LEU A O 1
ATOM 658 N N . GLU A 1 80 ? -29.070 -2.541 52.277 1.00 97.69 80 GLU A N 1
ATOM 659 C CA . GLU A 1 80 ? -28.602 -1.271 51.711 1.00 97.69 80 GLU A CA 1
ATOM 660 C C . GLU A 1 80 ? -27.064 -1.231 51.620 1.00 97.69 80 GLU A C 1
ATOM 662 O O . GLU A 1 80 ? -26.526 -0.752 50.623 1.00 97.69 80 GLU A O 1
ATOM 667 N N . GLU A 1 81 ? -26.341 -1.822 52.579 1.00 97.75 81 GLU A N 1
ATOM 668 C CA . GLU A 1 81 ? -24.884 -2.015 52.488 1.00 97.75 81 GLU A CA 1
ATOM 669 C C . GLU A 1 81 ? -24.486 -2.874 51.276 1.00 97.75 81 GLU A C 1
ATOM 671 O O . GLU A 1 81 ? -23.627 -2.469 50.488 1.00 97.75 81 GLU A O 1
ATOM 676 N N . VAL A 1 82 ? -25.139 -4.027 51.076 1.00 97.62 82 VAL A N 1
ATOM 677 C CA . VAL A 1 82 ? -24.906 -4.906 49.915 1.00 97.62 82 VAL A CA 1
ATOM 678 C C . VAL A 1 82 ? -25.213 -4.184 48.603 1.00 97.62 82 VAL A C 1
ATOM 680 O O . VAL A 1 82 ? -24.429 -4.277 47.659 1.00 97.62 82 VAL A O 1
ATOM 683 N N . LYS A 1 83 ? -26.308 -3.419 48.544 1.00 98.19 83 LYS A N 1
ATOM 684 C CA . LYS A 1 83 ? -26.682 -2.609 47.378 1.00 98.19 83 LYS A CA 1
ATOM 685 C C . LYS A 1 83 ? -25.623 -1.550 47.055 1.00 98.19 83 LYS A C 1
ATOM 687 O O . LYS A 1 83 ? -25.151 -1.498 45.924 1.00 98.19 83 LYS A O 1
ATOM 692 N N . ILE A 1 84 ? -25.161 -0.792 48.052 1.00 97.81 84 ILE A N 1
ATOM 693 C CA . ILE A 1 84 ? -24.089 0.204 47.895 1.00 97.81 84 ILE A CA 1
ATOM 694 C C . ILE A 1 84 ? -22.768 -0.448 47.446 1.00 97.81 84 ILE A C 1
ATOM 696 O O . ILE A 1 84 ? -22.017 0.151 46.672 1.00 97.81 84 ILE A O 1
ATOM 700 N N . CYS A 1 85 ? -22.447 -1.653 47.923 1.00 97.56 85 CYS A N 1
ATOM 701 C CA . CYS A 1 85 ? -21.273 -2.403 47.471 1.00 97.56 85 CYS A CA 1
ATOM 702 C C . CYS A 1 85 ? -21.414 -2.869 46.015 1.00 97.56 85 CYS A C 1
ATOM 704 O O . CYS A 1 85 ? -20.503 -2.631 45.222 1.00 97.56 85 CYS A O 1
ATOM 706 N N . ASN A 1 86 ? -22.566 -3.429 45.640 1.00 97.94 86 ASN A N 1
ATOM 707 C CA . ASN A 1 86 ? -22.859 -3.851 44.271 1.00 97.94 86 ASN A CA 1
ATOM 708 C C . ASN A 1 86 ? -22.810 -2.665 43.289 1.00 97.94 86 ASN A C 1
ATOM 710 O O . ASN A 1 86 ? -22.110 -2.732 42.285 1.00 97.94 86 ASN A O 1
ATOM 714 N N . ASP A 1 87 ? -23.427 -1.525 43.620 1.00 98.25 87 ASP A N 1
ATOM 715 C CA . ASP A 1 87 ? -23.380 -0.311 42.789 1.00 98.25 87 ASP A CA 1
ATOM 716 C C . ASP A 1 87 ? -21.937 0.192 42.567 1.00 98.25 87 ASP A C 1
ATOM 718 O O . ASP A 1 87 ? -21.578 0.637 41.471 1.00 98.25 87 ASP A O 1
ATOM 722 N N . LYS A 1 88 ? -21.068 0.084 43.586 1.00 98.12 88 LYS A N 1
ATOM 723 C CA . LYS A 1 88 ? -19.634 0.410 43.470 1.00 98.12 88 LYS A CA 1
ATOM 724 C C . LYS A 1 88 ? -18.887 -0.579 42.575 1.00 98.12 88 LYS A C 1
ATOM 726 O O . LYS A 1 88 ? -18.022 -0.153 41.810 1.00 98.12 88 LYS A O 1
ATOM 731 N N . GLU A 1 89 ? -19.172 -1.874 42.672 1.00 98.00 89 GLU A N 1
ATOM 732 C CA . GLU A 1 89 ? -18.542 -2.907 41.840 1.00 98.00 89 GLU A CA 1
ATOM 733 C C . GLU A 1 89 ? -19.013 -2.840 40.386 1.00 98.00 89 GLU A C 1
ATOM 735 O O . GLU A 1 89 ? -18.184 -2.876 39.478 1.00 98.00 89 GLU A O 1
ATOM 740 N N . LEU A 1 90 ? -20.307 -2.619 40.156 1.00 98.25 90 LEU A N 1
ATOM 741 C CA . LEU A 1 90 ? -20.895 -2.381 38.839 1.00 98.25 90 LEU A CA 1
ATOM 742 C C . LEU A 1 90 ? -20.274 -1.138 38.189 1.00 98.25 90 LEU A C 1
ATOM 744 O O . LEU A 1 90 ? -19.853 -1.198 37.032 1.00 98.25 90 LEU A O 1
ATOM 748 N N . LYS A 1 91 ? -20.121 -0.036 38.939 1.00 98.38 91 LYS A N 1
ATOM 749 C CA . LYS A 1 91 ? -19.428 1.165 38.452 1.00 98.38 91 LYS A CA 1
ATOM 750 C C . LYS A 1 91 ? -17.969 0.880 38.072 1.00 98.38 91 LYS A C 1
ATOM 752 O O . LYS A 1 91 ? -17.572 1.234 36.965 1.00 98.38 91 LYS A O 1
ATOM 757 N N . LYS A 1 92 ? -17.193 0.210 38.934 1.00 98.44 92 LYS A N 1
ATOM 758 C CA . LYS A 1 92 ? -15.799 -0.182 38.632 1.00 98.44 92 LYS A CA 1
ATOM 759 C C . LYS A 1 92 ? -15.715 -1.079 37.397 1.00 98.44 92 LYS A C 1
ATOM 761 O O . LYS A 1 92 ? -14.885 -0.846 36.527 1.00 98.44 92 LYS A O 1
ATOM 766 N N . SER A 1 93 ? -16.588 -2.083 37.303 1.00 98.12 93 SER A N 1
ATOM 767 C CA . SER A 1 93 ? -16.672 -2.988 36.155 1.00 98.12 93 SER A CA 1
ATOM 768 C C . SER A 1 93 ? -16.923 -2.199 34.868 1.00 98.12 93 SER A C 1
ATOM 770 O O . SER A 1 93 ? -16.154 -2.313 33.913 1.00 98.12 93 SER A O 1
ATOM 772 N N . LYS A 1 94 ? -17.901 -1.285 34.877 1.00 98.62 94 LYS A N 1
ATOM 773 C CA . LYS A 1 94 ? -18.182 -0.394 33.747 1.00 98.62 94 LYS A CA 1
ATOM 774 C C . LYS A 1 94 ? -16.976 0.474 33.366 1.00 98.62 94 LYS A C 1
ATOM 776 O O . LYS A 1 94 ? -16.619 0.515 32.195 1.00 98.62 94 LYS A O 1
ATOM 781 N N . GLU A 1 95 ? -16.303 1.091 34.336 1.00 98.50 95 GLU A N 1
ATOM 782 C CA . GLU A 1 95 ? -15.076 1.868 34.099 1.00 98.50 95 GLU A CA 1
ATOM 783 C C . GLU A 1 95 ? -13.960 1.012 33.466 1.00 98.50 95 GLU A C 1
ATOM 785 O O . GLU A 1 95 ? -13.282 1.476 32.547 1.00 98.50 95 GLU A O 1
ATOM 790 N N . THR A 1 96 ? -13.799 -0.254 33.881 1.00 98.31 96 THR A N 1
ATOM 791 C CA . THR A 1 96 ? -12.836 -1.176 33.247 1.00 98.31 96 THR A CA 1
ATOM 792 C C . THR A 1 96 ? -13.242 -1.590 31.832 1.00 98.31 96 THR A C 1
ATOM 794 O O . THR A 1 96 ? -12.378 -1.674 30.962 1.00 98.31 96 THR A O 1
ATOM 797 N N . VAL A 1 97 ? -14.536 -1.785 31.560 1.00 98.50 97 VAL A N 1
ATOM 798 C CA . VAL A 1 97 ? -15.053 -2.066 30.209 1.00 98.50 97 VAL A CA 1
ATOM 799 C C . VAL A 1 97 ? -14.837 -0.864 29.286 1.00 98.50 97 VAL A C 1
ATOM 801 O O . VAL A 1 97 ? -14.337 -1.032 28.176 1.00 98.50 97 VAL A O 1
ATOM 804 N N . ASP A 1 98 ? -15.116 0.354 29.751 1.00 98.56 98 ASP A N 1
ATOM 805 C CA . ASP A 1 98 ? -14.895 1.587 28.986 1.00 98.56 98 ASP A CA 1
ATOM 806 C C . ASP A 1 98 ? -13.394 1.841 28.719 1.00 98.56 98 ASP A C 1
ATOM 808 O O . ASP A 1 98 ? -13.014 2.315 27.646 1.00 98.56 98 ASP A O 1
ATOM 812 N N . GLU A 1 99 ? -12.514 1.483 29.661 1.00 98.56 99 GLU A N 1
ATOM 813 C CA . GLU A 1 99 ? -11.054 1.496 29.488 1.00 98.56 99 GLU A CA 1
ATOM 814 C C . GLU A 1 99 ? -10.568 0.471 28.453 1.00 98.56 99 GLU A C 1
ATOM 816 O O . GLU A 1 99 ? -9.774 0.814 27.572 1.00 98.56 99 GLU A O 1
ATOM 821 N N . LEU A 1 100 ? -11.062 -0.768 28.515 1.00 98.44 100 LEU A N 1
ATOM 822 C CA . LEU A 1 100 ? -10.731 -1.813 27.545 1.00 98.44 100 LEU A CA 1
ATOM 823 C C . LEU A 1 100 ? -11.250 -1.469 26.143 1.00 98.44 100 LEU A C 1
ATOM 825 O O . LEU A 1 100 ? -10.507 -1.617 25.175 1.00 98.44 100 LEU A O 1
ATOM 829 N N . ASN A 1 101 ? -12.461 -0.920 26.027 1.00 98.50 101 ASN A N 1
ATOM 830 C CA . ASN A 1 101 ? -13.021 -0.451 24.758 1.00 98.50 101 ASN A CA 1
ATOM 831 C C . ASN A 1 101 ? -12.190 0.689 24.146 1.00 98.50 101 ASN A C 1
ATOM 833 O O . ASN A 1 101 ? -11.911 0.670 22.946 1.00 98.50 101 ASN A O 1
ATOM 837 N N . ARG A 1 102 ? -11.718 1.652 24.955 1.00 98.56 102 ARG A N 1
ATOM 838 C CA . ARG A 1 102 ? -10.807 2.713 24.480 1.00 98.56 102 ARG A CA 1
ATOM 839 C C . ARG A 1 102 ? -9.459 2.158 24.014 1.00 98.56 102 ARG A C 1
ATOM 841 O O . ARG A 1 102 ? -8.955 2.590 22.976 1.00 98.56 102 ARG A O 1
ATOM 848 N N . LYS A 1 103 ? -8.890 1.179 24.725 1.00 98.50 103 LYS A N 1
ATOM 849 C CA . LYS A 1 103 ? -7.661 0.480 24.304 1.00 98.50 103 LYS A CA 1
ATOM 850 C C . LYS A 1 103 ? -7.856 -0.303 23.006 1.00 98.50 103 LYS A C 1
ATOM 852 O O . LYS A 1 103 ? -7.007 -0.211 22.122 1.00 98.50 103 LYS A O 1
ATOM 857 N N . LEU A 1 104 ? -8.978 -1.006 22.860 1.00 98.44 104 LEU A N 1
ATOM 858 C CA . LEU A 1 104 ? -9.330 -1.741 21.646 1.00 98.44 104 LEU A CA 1
ATOM 859 C C . LEU A 1 104 ? -9.469 -0.796 20.443 1.00 98.44 104 LEU A C 1
ATOM 861 O O . LEU A 1 104 ? -8.856 -1.041 19.409 1.00 98.44 104 LEU A O 1
ATOM 865 N N . ALA A 1 105 ? -10.188 0.321 20.593 1.00 98.56 105 ALA A N 1
ATOM 866 C CA . ALA A 1 105 ? -10.332 1.329 19.541 1.00 98.56 105 ALA A CA 1
ATOM 867 C C . ALA A 1 105 ? -8.984 1.961 19.134 1.00 98.56 105 ALA A C 1
ATOM 869 O O . ALA A 1 105 ? -8.717 2.141 17.946 1.00 98.56 105 ALA A O 1
ATOM 870 N N . SER A 1 106 ? -8.107 2.245 20.104 1.00 98.62 106 SER A N 1
ATOM 871 C CA . SER A 1 106 ? -6.743 2.733 19.846 1.00 98.62 106 SER A CA 1
ATOM 872 C C . SER A 1 106 ? -5.891 1.704 19.086 1.00 98.62 106 SER A C 1
ATOM 874 O O . SER A 1 106 ? -5.207 2.044 18.117 1.00 98.62 106 SER A O 1
ATOM 876 N N . CYS A 1 107 ? -5.983 0.426 19.465 1.00 98.19 107 CYS A N 1
ATOM 877 C CA . CYS A 1 107 ? -5.294 -0.667 18.782 1.00 98.19 107 CYS A CA 1
ATOM 878 C C . CYS A 1 107 ? -5.793 -0.841 17.339 1.00 98.19 107 CYS A C 1
ATOM 880 O O . CYS A 1 107 ? -4.975 -0.875 16.423 1.00 98.19 107 CYS A O 1
ATOM 882 N N . LEU A 1 108 ? -7.112 -0.847 17.116 1.00 98.56 108 LEU A N 1
ATOM 883 C CA . LEU A 1 108 ? -7.711 -0.920 15.777 1.00 98.56 108 LEU A CA 1
ATOM 884 C C . LEU A 1 108 ? -7.291 0.262 14.891 1.00 98.56 108 LEU A C 1
ATOM 886 O O . LEU A 1 108 ? -6.904 0.053 13.747 1.00 98.56 108 LEU A O 1
ATOM 890 N N . SER A 1 109 ? -7.285 1.485 15.431 1.00 98.44 109 SER A N 1
ATOM 891 C CA . SER A 1 109 ? -6.792 2.679 14.724 1.00 98.44 109 SER A CA 1
ATOM 892 C C . SER A 1 109 ? -5.308 2.562 14.342 1.00 98.44 109 SER A C 1
ATOM 894 O O . SER A 1 109 ? -4.911 2.903 13.229 1.00 98.44 109 SER A O 1
ATOM 896 N N . THR A 1 110 ? -4.484 2.003 15.234 1.00 98.56 110 THR A N 1
ATOM 897 C CA . THR A 1 110 ? -3.056 1.752 14.971 1.00 98.56 110 THR A CA 1
ATOM 898 C C . THR A 1 110 ? -2.852 0.684 13.892 1.00 98.56 110 THR A C 1
ATOM 900 O O . THR A 1 110 ? -1.985 0.841 13.034 1.00 98.56 110 THR A O 1
ATOM 903 N N . ILE A 1 111 ? -3.656 -0.386 13.908 1.00 98.44 111 ILE A N 1
ATOM 904 C CA . ILE A 1 111 ? -3.644 -1.435 12.879 1.00 98.44 111 ILE A CA 1
ATOM 905 C C . ILE A 1 111 ? -4.039 -0.846 11.522 1.00 98.44 111 ILE A C 1
ATOM 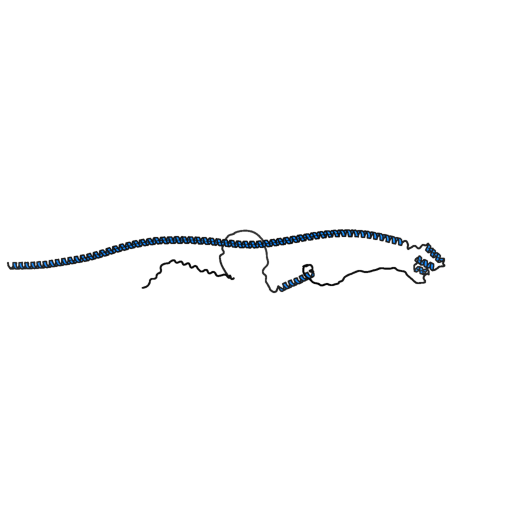907 O O . ILE A 1 111 ? -3.341 -1.081 10.542 1.00 98.44 111 ILE A O 1
ATOM 911 N N . GLU A 1 112 ? -5.087 -0.023 11.463 1.00 98.50 112 GLU A N 1
ATOM 912 C CA . GLU A 1 112 ? -5.531 0.597 10.212 1.00 98.50 112 GLU A CA 1
ATOM 913 C C . GLU A 1 112 ? -4.482 1.558 9.636 1.00 98.50 112 GLU A C 1
ATOM 915 O O . GLU A 1 112 ? -4.158 1.491 8.450 1.00 98.50 112 GLU A O 1
ATOM 920 N N . ALA A 1 113 ? -3.848 2.378 10.482 1.00 98.50 113 ALA A N 1
ATOM 921 C CA . ALA A 1 113 ? -2.724 3.216 10.066 1.00 98.50 113 ALA A CA 1
ATOM 922 C C . ALA A 1 113 ? -1.557 2.385 9.490 1.00 98.50 113 ALA A C 1
ATOM 924 O O . ALA A 1 113 ? -0.950 2.779 8.493 1.00 98.50 113 ALA A O 1
ATOM 925 N N . LYS A 1 114 ? -1.270 1.211 10.072 1.00 98.44 114 LYS A N 1
ATOM 926 C CA . LYS A 1 114 ? -0.245 0.287 9.563 1.00 98.44 114 LYS A CA 1
ATOM 927 C C . LYS A 1 114 ? -0.660 -0.449 8.287 1.00 98.44 114 LYS A C 1
ATOM 929 O O . LYS A 1 114 ? 0.194 -0.643 7.427 1.00 98.44 114 LYS A O 1
ATOM 934 N N . ASN A 1 115 ? -1.937 -0.775 8.103 1.00 98.56 115 ASN A N 1
ATOM 935 C CA . ASN A 1 115 ? -2.449 -1.313 6.838 1.00 98.56 115 ASN A CA 1
ATOM 936 C C . ASN A 1 115 ? -2.258 -0.308 5.690 1.00 98.56 115 ASN A C 1
ATOM 938 O O . ASN A 1 115 ? -1.797 -0.682 4.612 1.00 98.56 115 ASN A O 1
ATOM 942 N N . ILE A 1 116 ? -2.540 0.977 5.938 1.00 98.44 116 ILE A N 1
ATOM 943 C CA . ILE A 1 116 ? -2.317 2.062 4.970 1.00 98.44 116 ILE A CA 1
ATOM 944 C C . ILE A 1 116 ? -0.818 2.220 4.655 1.00 98.44 116 ILE A C 1
ATOM 946 O O . ILE A 1 116 ? -0.447 2.361 3.491 1.00 98.44 116 ILE A O 1
ATOM 950 N N . GLU A 1 117 ? 0.060 2.149 5.661 1.00 98.38 117 GLU A N 1
ATOM 951 C CA . GLU A 1 117 ? 1.519 2.184 5.467 1.00 98.38 117 GLU A CA 1
ATOM 952 C C . GLU A 1 117 ? 2.012 1.022 4.588 1.00 98.38 117 GLU A C 1
ATOM 954 O O . GLU A 1 117 ? 2.751 1.251 3.630 1.00 98.38 117 GLU A O 1
ATOM 959 N N . VAL A 1 118 ? 1.550 -0.208 4.845 1.00 98.62 118 VAL A N 1
ATOM 960 C CA . VAL A 1 118 ? 1.886 -1.391 4.032 1.00 98.62 118 VAL A CA 1
ATOM 961 C C . VAL A 1 118 ? 1.381 -1.251 2.593 1.00 98.62 118 VAL A C 1
ATOM 963 O O . VAL A 1 118 ? 2.135 -1.530 1.663 1.00 98.62 118 VAL A O 1
ATOM 966 N N . LEU A 1 119 ? 0.153 -0.764 2.383 1.00 98.56 119 LEU A N 1
ATOM 967 C CA . LEU A 1 119 ? -0.404 -0.535 1.045 1.00 98.56 119 LEU A CA 1
ATOM 968 C C . LEU A 1 119 ? 0.388 0.526 0.260 1.00 98.56 119 LEU A C 1
ATOM 970 O O . LEU A 1 119 ? 0.660 0.353 -0.931 1.00 98.56 119 LEU A O 1
ATOM 974 N N . ASN A 1 120 ? 0.806 1.603 0.929 1.00 98.50 120 ASN A N 1
ATOM 975 C CA . ASN A 1 120 ? 1.653 2.638 0.336 1.00 98.50 120 ASN A CA 1
ATOM 976 C C . ASN A 1 120 ? 3.033 2.079 -0.049 1.00 98.50 120 ASN A C 1
ATOM 978 O O . ASN A 1 120 ? 3.506 2.336 -1.155 1.00 98.50 120 ASN A O 1
ATOM 982 N N . LEU A 1 121 ? 3.655 1.271 0.818 1.00 98.50 121 LEU A N 1
ATOM 983 C CA . LEU A 1 121 ? 4.934 0.610 0.532 1.00 98.50 121 LEU A CA 1
ATOM 984 C C . LEU A 1 121 ? 4.819 -0.403 -0.616 1.00 98.50 121 LEU A C 1
ATOM 986 O O . LEU A 1 121 ? 5.683 -0.428 -1.489 1.00 98.50 121 LEU A O 1
ATOM 990 N N . GLN A 1 122 ? 3.740 -1.188 -0.673 1.00 98.38 122 GLN A N 1
ATOM 991 C CA . GLN A 1 122 ? 3.467 -2.101 -1.786 1.00 98.38 122 GLN A CA 1
ATOM 992 C C . GLN A 1 122 ? 3.282 -1.340 -3.109 1.00 98.38 122 GLN A C 1
ATOM 994 O O . GLN A 1 122 ? 3.791 -1.767 -4.144 1.00 98.38 122 GLN A O 1
ATOM 999 N N . THR A 1 123 ? 2.607 -0.187 -3.071 1.00 98.50 123 THR A N 1
ATOM 1000 C CA . THR A 1 123 ? 2.434 0.690 -4.240 1.00 98.50 123 THR A CA 1
ATOM 1001 C C . THR A 1 123 ? 3.773 1.266 -4.708 1.00 98.50 123 THR A C 1
ATOM 1003 O O . THR A 1 123 ? 4.073 1.216 -5.900 1.00 98.50 123 THR A O 1
ATOM 1006 N N . ALA A 1 124 ? 4.609 1.748 -3.783 1.00 98.50 124 ALA A N 1
ATOM 1007 C CA . ALA A 1 124 ? 5.948 2.252 -4.089 1.00 98.50 124 ALA A CA 1
ATOM 1008 C C . ALA A 1 124 ? 6.865 1.152 -4.657 1.00 98.50 124 ALA A C 1
ATOM 1010 O O . ALA A 1 124 ? 7.559 1.382 -5.641 1.00 98.50 124 ALA A O 1
ATOM 1011 N N . LEU A 1 125 ? 6.828 -0.066 -4.104 1.00 98.38 125 LEU A N 1
ATOM 1012 C CA . LEU A 1 125 ? 7.555 -1.215 -4.657 1.00 98.38 125 LEU A CA 1
ATOM 1013 C C . LEU A 1 125 ? 7.091 -1.553 -6.080 1.00 98.38 125 LEU A C 1
ATOM 1015 O O . LEU A 1 125 ? 7.928 -1.756 -6.954 1.00 98.38 125 LEU A O 1
ATOM 1019 N N . GLY A 1 126 ? 5.780 -1.550 -6.341 1.00 98.50 126 GLY A N 1
ATOM 1020 C CA . GLY A 1 126 ? 5.238 -1.729 -7.692 1.00 98.50 126 GLY A CA 1
ATOM 1021 C C . GLY A 1 126 ? 5.739 -0.669 -8.681 1.00 98.50 126 GLY A C 1
ATOM 1022 O O . GLY A 1 126 ? 6.096 -1.003 -9.810 1.00 98.50 126 GLY A O 1
ATOM 1023 N N . GLN A 1 127 ? 5.842 0.590 -8.243 1.00 98.25 127 GLN A N 1
ATOM 1024 C CA . GLN A 1 127 ? 6.432 1.675 -9.036 1.00 98.25 127 GLN A CA 1
ATOM 1025 C C . GLN A 1 127 ? 7.928 1.449 -9.297 1.00 98.25 127 GLN A C 1
ATOM 1027 O O . GLN A 1 127 ? 8.354 1.581 -10.440 1.00 98.25 127 GLN A O 1
ATOM 1032 N N . TYR A 1 128 ? 8.708 1.035 -8.292 1.00 98.38 128 TYR A N 1
ATOM 1033 C CA . TYR A 1 128 ? 10.131 0.721 -8.471 1.00 98.38 128 TYR A CA 1
ATOM 1034 C C . TYR A 1 128 ? 10.371 -0.445 -9.438 1.00 98.38 128 TYR A C 1
ATOM 1036 O O . TYR A 1 128 ? 11.316 -0.385 -10.221 1.00 98.38 128 TYR A O 1
ATOM 1044 N N . TYR A 1 129 ? 9.527 -1.483 -9.433 1.00 98.50 129 TYR A N 1
ATOM 1045 C CA . TYR A 1 129 ? 9.622 -2.561 -10.424 1.00 98.50 129 TYR A CA 1
ATOM 1046 C C . TYR A 1 129 ? 9.337 -2.060 -11.848 1.00 98.50 129 TYR A C 1
ATOM 1048 O O . TYR A 1 129 ? 10.089 -2.391 -12.762 1.00 98.50 129 TYR A O 1
ATOM 1056 N N . ALA A 1 130 ? 8.316 -1.216 -12.034 1.00 98.19 130 ALA A N 1
ATOM 1057 C CA . ALA A 1 130 ? 8.015 -0.616 -13.335 1.00 98.19 130 ALA A CA 1
ATOM 1058 C C . ALA A 1 130 ? 9.119 0.348 -13.817 1.00 98.19 130 ALA A C 1
ATOM 1060 O O . ALA A 1 130 ? 9.483 0.334 -14.991 1.00 98.19 130 ALA A O 1
ATOM 1061 N N . GLU A 1 131 ? 9.693 1.159 -12.922 1.00 98.00 131 GLU A N 1
ATOM 1062 C CA . GLU A 1 131 ? 10.820 2.050 -13.235 1.00 98.00 131 GLU A CA 1
ATOM 1063 C C . GLU A 1 131 ? 12.085 1.257 -13.595 1.00 98.00 131 GLU A C 1
ATOM 1065 O O . GLU A 1 131 ? 12.790 1.606 -14.541 1.00 98.00 131 GLU A O 1
ATOM 1070 N N . MET A 1 132 ? 12.359 0.162 -12.879 1.00 97.44 132 MET A N 1
ATOM 1071 C CA . MET A 1 132 ? 13.490 -0.725 -13.149 1.00 97.44 132 MET A CA 1
ATOM 1072 C C . MET A 1 132 ? 13.368 -1.407 -14.517 1.00 97.44 132 MET A C 1
ATOM 1074 O O . MET A 1 132 ? 14.324 -1.372 -15.285 1.00 97.44 132 MET A O 1
ATOM 1078 N N . GLU A 1 133 ? 12.193 -1.942 -14.856 1.00 97.75 133 GLU A N 1
ATOM 1079 C CA . GLU A 1 133 ? 11.930 -2.567 -16.160 1.00 97.75 133 GLU A CA 1
ATOM 1080 C C . GLU A 1 133 ? 11.966 -1.538 -17.313 1.00 97.75 133 GLU A C 1
ATOM 1082 O O . GLU A 1 133 ? 12.477 -1.811 -18.400 1.00 97.75 133 GLU A O 1
ATOM 1087 N N . ALA A 1 134 ? 11.478 -0.312 -17.090 1.00 97.56 134 ALA A N 1
ATOM 1088 C CA . ALA A 1 134 ? 11.616 0.778 -18.058 1.00 97.56 134 ALA A CA 1
ATOM 1089 C C . ALA A 1 134 ? 13.088 1.178 -18.266 1.00 97.56 134 ALA A C 1
ATOM 1091 O O . ALA A 1 134 ? 13.522 1.406 -19.395 1.00 97.56 134 ALA A O 1
ATOM 1092 N N . LYS A 1 135 ? 13.876 1.229 -17.186 1.00 97.69 135 LYS A N 1
ATOM 1093 C CA . LYS A 1 135 ? 15.314 1.521 -17.228 1.00 97.69 135 LYS A CA 1
ATOM 1094 C C . LYS A 1 135 ? 16.119 0.417 -17.919 1.00 97.69 135 LYS A C 1
ATOM 1096 O O . LYS A 1 135 ? 17.100 0.738 -18.584 1.00 97.69 135 LYS A O 1
ATOM 1101 N N . GLU A 1 136 ? 15.718 -0.843 -17.766 1.00 97.69 136 GLU A N 1
ATOM 1102 C CA . GLU A 1 136 ? 16.323 -1.992 -18.446 1.00 97.69 136 GLU A CA 1
ATOM 1103 C C . GLU A 1 136 ? 16.137 -1.886 -19.965 1.00 97.69 136 GLU A C 1
ATOM 1105 O O . GLU A 1 136 ? 17.136 -1.795 -20.677 1.00 97.69 136 GLU A O 1
ATOM 1110 N N . ARG A 1 137 ? 14.898 -1.708 -20.452 1.00 97.25 137 ARG A N 1
ATOM 1111 C CA . ARG A 1 137 ? 14.627 -1.464 -21.887 1.00 97.25 137 ARG A CA 1
ATOM 1112 C C . ARG A 1 137 ? 15.410 -0.272 -22.445 1.00 97.25 137 ARG A C 1
ATOM 1114 O O . ARG A 1 137 ? 16.043 -0.368 -23.490 1.00 97.25 137 ARG A O 1
ATOM 1121 N N . MET A 1 138 ? 15.440 0.847 -21.716 1.00 96.50 138 MET A N 1
ATOM 1122 C CA . MET A 1 138 ? 16.216 2.029 -22.118 1.00 96.50 138 MET A CA 1
ATOM 1123 C C . MET A 1 138 ? 17.733 1.769 -22.161 1.00 96.50 138 MET A C 1
ATOM 1125 O O . MET A 1 138 ? 18.449 2.460 -22.887 1.00 96.50 138 MET A O 1
ATOM 1129 N N . ALA A 1 139 ? 18.250 0.810 -21.385 1.00 97.56 139 ALA A N 1
ATOM 1130 C CA . ALA A 1 139 ? 19.650 0.399 -21.447 1.00 97.56 139 ALA A CA 1
ATOM 1131 C C . ALA A 1 139 ? 19.921 -0.509 -22.658 1.00 97.56 139 ALA A C 1
ATOM 1133 O O . ALA A 1 139 ? 20.946 -0.321 -23.317 1.00 97.56 139 ALA A O 1
ATOM 1134 N N . GLU A 1 140 ? 18.999 -1.421 -22.983 1.00 97.38 140 GLU A N 1
ATOM 1135 C CA . GLU A 1 140 ? 19.034 -2.250 -24.197 1.00 97.38 140 GLU A CA 1
ATOM 1136 C C . GLU A 1 140 ? 19.039 -1.371 -25.461 1.00 97.38 140 GLU A C 1
ATOM 1138 O O . GLU A 1 140 ? 19.965 -1.465 -26.273 1.00 97.38 140 GLU A O 1
ATOM 1143 N N . ASP A 1 141 ? 18.101 -0.423 -25.570 1.00 97.31 141 ASP A N 1
ATOM 1144 C CA . ASP A 1 141 ? 18.031 0.554 -26.669 1.00 97.31 141 ASP A CA 1
ATOM 1145 C C . ASP A 1 141 ? 19.331 1.369 -26.802 1.00 97.31 141 ASP A C 1
ATOM 1147 O O . ASP A 1 141 ? 19.835 1.607 -27.903 1.00 97.31 141 ASP A O 1
ATOM 1151 N N . LEU A 1 142 ? 19.925 1.775 -25.674 1.00 97.81 142 LEU A N 1
ATOM 1152 C CA . LEU A 1 142 ? 21.196 2.503 -25.642 1.00 97.81 142 LEU A CA 1
ATOM 1153 C C . LEU A 1 142 ? 22.354 1.626 -26.142 1.00 97.81 142 LEU A C 1
ATOM 1155 O O . LEU A 1 142 ? 23.231 2.127 -26.852 1.00 97.81 142 LEU A O 1
ATOM 1159 N N . THR A 1 143 ? 22.376 0.330 -25.811 1.00 97.94 143 THR A N 1
ATOM 1160 C CA . THR A 1 143 ? 23.368 -0.603 -26.371 1.00 97.94 143 THR A CA 1
ATOM 1161 C C . THR A 1 143 ? 23.175 -0.821 -27.870 1.00 97.94 143 THR A C 1
ATOM 1163 O O . THR A 1 143 ? 24.144 -0.656 -28.609 1.00 97.94 143 THR A O 1
ATOM 1166 N N . ALA A 1 144 ? 21.946 -1.041 -28.342 1.00 97.44 144 ALA A N 1
ATOM 1167 C CA . ALA A 1 144 ? 21.646 -1.194 -29.766 1.00 97.44 144 ALA A CA 1
ATOM 1168 C C . ALA A 1 144 ? 22.034 0.057 -30.580 1.00 97.44 144 ALA A C 1
ATOM 1170 O O . ALA A 1 144 ? 22.692 -0.047 -31.616 1.00 97.44 144 ALA A O 1
ATOM 1171 N N . LEU A 1 145 ? 21.728 1.259 -30.077 1.00 97.38 145 LEU A N 1
ATOM 1172 C CA . LEU A 1 145 ? 22.103 2.517 -30.733 1.00 97.38 145 LEU A CA 1
ATOM 1173 C C . LEU A 1 145 ? 23.624 2.755 -30.728 1.00 97.38 145 LEU A C 1
ATOM 1175 O O . LEU A 1 145 ? 24.168 3.334 -31.673 1.00 97.38 145 LEU A O 1
ATOM 1179 N N . LYS A 1 146 ? 24.345 2.298 -29.693 1.00 97.81 146 LYS A N 1
ATOM 1180 C CA . LYS A 1 146 ? 25.819 2.304 -29.686 1.00 97.81 146 LYS A CA 1
ATOM 1181 C C . LYS A 1 146 ? 26.398 1.342 -30.719 1.00 97.81 146 LYS A C 1
ATOM 1183 O O . LYS A 1 146 ? 27.360 1.709 -31.394 1.00 97.81 146 LYS A O 1
ATOM 1188 N N . GLU A 1 147 ? 25.828 0.149 -30.857 1.00 97.31 147 GLU A N 1
ATOM 1189 C CA . GLU A 1 147 ? 26.240 -0.825 -31.868 1.00 97.31 147 GLU A CA 1
ATOM 1190 C C . GLU A 1 147 ? 25.993 -0.283 -33.278 1.00 97.31 147 GLU A C 1
ATOM 1192 O O . GLU A 1 147 ? 26.919 -0.273 -34.091 1.00 97.31 147 GLU A O 1
ATOM 1197 N N . GLU A 1 148 ? 24.816 0.287 -33.554 1.00 97.50 148 GLU A N 1
ATOM 1198 C CA . GLU A 1 148 ? 24.533 0.930 -34.839 1.00 97.50 148 GLU A CA 1
ATOM 1199 C C . GLU A 1 148 ? 25.463 2.122 -35.114 1.00 97.50 148 GLU A C 1
ATOM 1201 O O . GLU A 1 148 ? 26.020 2.222 -36.207 1.00 97.50 148 GLU A O 1
ATOM 1206 N N . SER A 1 149 ? 25.715 2.981 -34.122 1.00 96.25 149 SER A N 1
ATOM 1207 C CA . SER A 1 149 ? 26.688 4.077 -34.236 1.00 96.25 149 SER A CA 1
ATOM 1208 C C . SER A 1 149 ? 28.099 3.564 -34.561 1.00 96.25 149 SER A C 1
ATOM 1210 O O . SER A 1 149 ? 28.785 4.119 -35.424 1.00 96.25 149 SER A O 1
ATOM 1212 N N . SER A 1 150 ? 28.518 2.448 -33.952 1.00 97.81 150 SER A N 1
ATOM 1213 C CA . SER A 1 150 ? 29.805 1.809 -34.252 1.00 97.81 150 SER A CA 1
ATOM 1214 C C . SER A 1 150 ? 29.845 1.222 -35.672 1.00 97.81 150 SER A C 1
ATOM 1216 O O . SER A 1 150 ? 30.833 1.405 -36.385 1.00 97.81 150 SER A O 1
ATOM 1218 N N . ARG A 1 151 ? 28.740 0.613 -36.129 1.00 98.00 151 ARG A N 1
ATOM 1219 C CA . ARG A 1 151 ? 28.572 0.055 -37.479 1.00 98.00 151 ARG A CA 1
ATOM 1220 C C . ARG A 1 151 ? 28.619 1.145 -38.548 1.00 98.00 151 ARG A C 1
ATOM 1222 O O . ARG A 1 151 ? 29.330 0.999 -39.539 1.00 98.00 151 ARG A O 1
ATOM 1229 N N . LEU A 1 152 ? 27.896 2.247 -38.342 1.00 97.38 152 LEU A N 1
ATOM 1230 C CA . LEU A 1 152 ? 27.894 3.399 -39.249 1.00 97.38 152 LEU A CA 1
ATOM 1231 C C . LEU A 1 152 ? 29.262 4.092 -39.284 1.00 97.38 152 LEU A C 1
ATOM 1233 O O . LEU A 1 152 ? 29.710 4.485 -40.358 1.00 97.38 152 LEU A O 1
ATOM 1237 N N . SER A 1 153 ? 29.955 4.187 -38.145 1.00 97.62 153 SER A N 1
ATOM 1238 C CA . SER A 1 153 ? 31.330 4.701 -38.077 1.00 97.62 153 SER A CA 1
ATOM 1239 C C . SER A 1 153 ? 32.320 3.822 -38.855 1.00 97.62 153 SER A C 1
ATOM 1241 O O . SER A 1 153 ? 33.170 4.346 -39.576 1.00 97.62 153 SER A O 1
ATOM 1243 N N . GLY A 1 154 ? 32.168 2.492 -38.789 1.00 97.50 154 GLY A N 1
ATOM 1244 C CA . GLY A 1 154 ? 32.930 1.543 -39.609 1.00 97.50 154 GLY A CA 1
ATOM 1245 C C . GLY A 1 154 ? 32.697 1.756 -41.107 1.00 97.50 154 GLY A C 1
ATOM 1246 O O . GLY A 1 154 ? 33.637 2.051 -41.838 1.00 97.50 154 GLY A O 1
ATOM 1247 N N . LEU A 1 155 ? 31.433 1.730 -41.546 1.00 97.38 155 LEU A N 1
ATOM 1248 C CA . LEU A 1 155 ? 31.063 1.956 -42.952 1.00 97.38 155 LEU A CA 1
ATOM 1249 C C 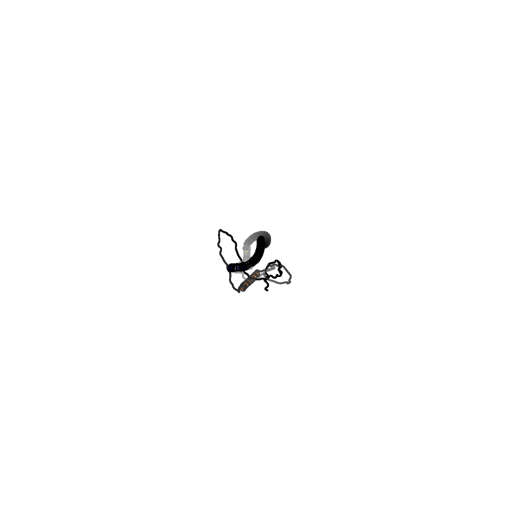. LEU A 1 155 ? 31.547 3.315 -43.489 1.00 97.38 155 LEU A C 1
ATOM 1251 O O . LEU A 1 155 ? 31.982 3.409 -44.636 1.00 97.38 155 LEU A O 1
ATOM 1255 N N . LEU A 1 156 ? 31.500 4.369 -42.666 1.00 97.31 156 LEU A N 1
ATOM 1256 C CA . LEU A 1 156 ? 32.018 5.690 -43.023 1.00 97.31 156 LEU A CA 1
ATOM 1257 C C . LEU A 1 156 ? 33.541 5.674 -43.220 1.00 97.31 156 LEU A C 1
ATOM 1259 O O . LEU A 1 156 ? 34.045 6.310 -44.148 1.00 97.31 156 LEU A O 1
ATOM 1263 N N . LYS A 1 157 ? 34.274 4.944 -42.369 1.00 97.62 157 LYS A N 1
ATOM 1264 C CA . LYS A 1 157 ? 35.725 4.771 -42.492 1.00 97.62 157 LYS A CA 1
ATOM 1265 C C . LYS A 1 157 ? 36.081 4.007 -43.766 1.00 97.62 157 LYS A C 1
ATOM 1267 O O . LYS A 1 157 ? 36.931 4.476 -44.519 1.00 97.62 157 LYS A O 1
ATOM 1272 N N . ASP A 1 158 ? 35.395 2.902 -44.045 1.00 97.00 158 ASP A N 1
ATOM 1273 C CA . ASP A 1 158 ? 35.632 2.082 -45.238 1.00 97.00 158 ASP A CA 1
ATOM 1274 C C . ASP A 1 158 ? 35.359 2.882 -46.523 1.00 97.00 158 ASP A C 1
ATOM 1276 O O . ASP A 1 158 ? 36.179 2.894 -47.442 1.00 97.00 158 ASP A O 1
ATOM 1280 N N . ALA A 1 159 ? 34.257 3.641 -46.568 1.00 96.69 159 ALA A N 1
ATOM 1281 C CA . ALA A 1 159 ? 33.940 4.532 -47.686 1.00 96.69 159 ALA A CA 1
ATOM 1282 C C . ALA A 1 159 ? 34.979 5.660 -47.861 1.00 96.69 159 ALA A C 1
ATOM 1284 O O . ALA A 1 159 ? 35.307 6.043 -48.987 1.00 96.69 159 ALA A O 1
ATOM 1285 N N . TYR A 1 160 ? 35.533 6.185 -46.763 1.00 97.00 160 TYR A N 1
ATOM 1286 C CA . TYR A 1 160 ? 36.617 7.168 -46.809 1.00 97.00 160 TYR A CA 1
ATOM 1287 C C . TYR A 1 160 ? 37.927 6.552 -47.323 1.00 97.00 160 TYR A C 1
ATOM 1289 O O . TYR A 1 160 ? 38.624 7.168 -48.131 1.00 97.00 160 TYR A O 1
ATOM 1297 N N . GLU A 1 161 ? 38.263 5.328 -46.914 1.00 97.19 161 GLU A N 1
ATOM 1298 C CA . GLU A 1 161 ? 39.428 4.597 -47.424 1.00 97.19 161 GLU A CA 1
ATOM 1299 C C . GLU A 1 161 ? 39.289 4.291 -48.926 1.00 97.19 161 GLU A C 1
ATOM 1301 O O . GLU A 1 161 ? 40.210 4.604 -49.684 1.00 97.19 161 GLU A O 1
ATOM 1306 N N . GLN A 1 162 ? 38.117 3.831 -49.381 1.00 96.94 162 GLN A N 1
ATOM 1307 C CA . GLN A 1 162 ? 37.799 3.627 -50.805 1.00 96.94 162 GLN A CA 1
ATOM 1308 C C . GLN A 1 162 ? 37.870 4.928 -51.625 1.00 96.94 162 GLN A C 1
ATOM 1310 O O . GLN A 1 162 ? 38.450 4.963 -52.709 1.00 96.94 162 GLN A O 1
ATOM 1315 N N . SER A 1 163 ? 37.329 6.035 -51.107 1.00 95.50 163 SER A N 1
ATOM 1316 C CA . SER A 1 163 ? 37.436 7.345 -51.766 1.00 95.50 163 SER A CA 1
ATOM 1317 C C . SER A 1 163 ? 38.899 7.783 -51.920 1.00 95.50 163 SER A C 1
ATOM 1319 O O . SER A 1 163 ? 39.300 8.313 -52.959 1.00 95.50 163 SER A O 1
ATOM 1321 N N . ASN A 1 164 ? 39.743 7.487 -50.926 1.00 96.06 164 ASN A N 1
ATOM 1322 C CA . ASN A 1 164 ? 41.175 7.759 -50.998 1.00 96.06 164 ASN A CA 1
ATOM 1323 C C . ASN A 1 164 ? 41.927 6.831 -51.967 1.00 96.06 164 ASN A C 1
ATOM 1325 O O . ASN A 1 164 ? 42.910 7.280 -52.557 1.00 96.06 164 ASN A O 1
ATOM 1329 N N . THR A 1 165 ? 41.536 5.563 -52.148 1.00 96.25 165 THR A N 1
ATOM 1330 C CA . THR A 1 165 ? 42.140 4.707 -53.191 1.00 96.25 165 THR A CA 1
ATOM 1331 C C . THR A 1 165 ? 41.754 5.207 -54.578 1.00 96.25 165 THR A C 1
ATOM 1333 O O . THR A 1 165 ? 42.646 5.536 -55.352 1.00 96.25 165 THR A O 1
ATOM 1336 N N . LEU A 1 166 ? 40.465 5.454 -54.833 1.00 95.94 166 LEU A N 1
ATOM 1337 C CA . LEU A 1 166 ? 39.985 6.017 -56.103 1.00 95.94 166 LEU A CA 1
ATOM 1338 C C . LEU A 1 166 ? 40.622 7.378 -56.437 1.00 95.94 166 LEU A C 1
ATOM 1340 O O . LEU A 1 166 ? 40.884 7.674 -57.602 1.00 95.94 166 LEU A O 1
ATOM 1344 N N . SER A 1 167 ? 40.903 8.208 -55.428 1.00 96.81 167 SER A N 1
ATOM 1345 C CA . SER A 1 167 ? 41.624 9.476 -55.605 1.00 96.81 167 SER A CA 1
ATOM 1346 C C . SER A 1 167 ? 43.080 9.266 -56.054 1.00 96.81 167 SER A C 1
ATOM 1348 O O . SER A 1 167 ? 43.549 9.967 -56.951 1.00 96.81 167 SER A O 1
ATOM 1350 N N . ARG A 1 168 ? 43.783 8.265 -55.498 1.00 96.44 168 ARG A N 1
ATOM 1351 C CA . ARG A 1 168 ? 45.141 7.888 -55.939 1.00 96.44 168 ARG A CA 1
ATOM 1352 C C . ARG A 1 168 ? 45.130 7.286 -57.342 1.00 96.44 168 ARG A C 1
ATOM 1354 O O . ARG A 1 168 ? 45.917 7.718 -58.177 1.00 96.44 168 ARG A O 1
ATOM 1361 N N . ASP A 1 169 ? 44.204 6.373 -57.624 1.00 95.69 169 ASP A N 1
ATOM 1362 C CA . ASP A 1 169 ? 44.064 5.740 -58.940 1.00 95.69 169 ASP A CA 1
ATOM 1363 C C . ASP A 1 169 ? 43.772 6.786 -60.026 1.00 95.69 169 ASP A C 1
ATOM 1365 O O . ASP A 1 169 ? 44.358 6.760 -61.110 1.00 95.69 169 ASP A O 1
ATOM 1369 N N . LYS A 1 170 ? 42.916 7.770 -59.716 1.00 96.44 170 LYS A N 1
ATOM 1370 C CA . LYS A 1 170 ? 42.654 8.928 -60.577 1.00 96.44 170 LYS A CA 1
ATOM 1371 C C . LYS A 1 170 ? 43.923 9.739 -60.846 1.00 96.44 170 LYS A C 1
ATOM 1373 O O . LYS A 1 170 ? 44.158 10.100 -61.998 1.00 96.44 170 LYS A O 1
ATOM 1378 N N . GLU A 1 171 ? 44.728 10.028 -59.825 1.00 96.31 171 GLU A N 1
ATOM 1379 C CA . GLU A 1 171 ? 45.990 10.761 -59.989 1.00 96.31 171 GLU A CA 1
ATOM 1380 C C . GLU A 1 171 ? 46.988 9.970 -60.852 1.00 96.31 171 GLU A C 1
ATOM 1382 O O . GLU A 1 171 ? 47.569 10.513 -61.791 1.00 96.31 171 GLU A O 1
ATOM 1387 N N . GLU A 1 172 ? 47.115 8.657 -60.637 1.00 96.06 172 GLU A N 1
ATOM 1388 C CA . GLU A 1 172 ? 47.929 7.794 -61.498 1.00 96.06 172 GLU A CA 1
ATOM 1389 C C . GLU A 1 172 ? 47.455 7.788 -62.958 1.00 96.06 172 GLU A C 1
ATOM 1391 O O . GLU A 1 172 ? 48.277 7.798 -63.879 1.00 96.06 172 GLU A O 1
ATOM 1396 N N . VAL A 1 173 ? 46.140 7.755 -63.192 1.00 95.75 173 VAL A N 1
ATOM 1397 C CA . VAL A 1 173 ? 45.558 7.830 -64.539 1.00 95.75 173 VAL A CA 1
ATOM 1398 C C . VAL A 1 173 ? 45.825 9.195 -65.174 1.00 95.75 173 VAL A C 1
ATOM 1400 O O . VAL A 1 173 ? 46.173 9.237 -66.353 1.00 95.75 173 VAL A O 1
ATOM 1403 N N . LEU A 1 174 ? 45.749 10.298 -64.421 1.00 96.06 174 LEU A N 1
ATOM 1404 C CA . LEU A 1 174 ? 46.108 11.636 -64.907 1.00 96.06 174 LEU A CA 1
ATOM 1405 C C . LEU A 1 174 ? 47.594 11.728 -65.290 1.00 96.06 174 LEU A C 1
ATOM 1407 O O . LEU A 1 174 ? 47.921 12.272 -66.347 1.00 96.06 174 LEU A O 1
ATOM 1411 N N . ILE A 1 175 ? 48.494 11.134 -64.500 1.00 96.62 175 ILE A N 1
ATOM 1412 C CA . ILE A 1 175 ? 49.924 11.053 -64.833 1.00 96.62 175 ILE A CA 1
ATOM 1413 C C . ILE A 1 175 ? 50.121 10.261 -66.135 1.00 96.62 175 ILE A C 1
ATOM 1415 O O . ILE A 1 175 ? 50.727 10.785 -67.076 1.00 96.62 175 ILE A O 1
ATOM 1419 N N . LYS A 1 176 ? 49.551 9.049 -66.231 1.00 96.75 176 LYS A N 1
ATOM 1420 C CA . LYS A 1 176 ? 49.619 8.177 -67.425 1.00 96.75 176 LYS A CA 1
ATOM 1421 C C . LYS A 1 176 ? 49.038 8.863 -68.670 1.00 96.75 176 LYS A C 1
ATOM 1423 O O . LYS A 1 176 ? 49.623 8.762 -69.750 1.00 96.75 176 LYS A O 1
ATOM 1428 N N . LEU A 1 177 ? 47.939 9.607 -68.523 1.00 95.25 177 LEU A N 1
ATOM 1429 C CA . LEU A 1 177 ? 47.342 10.420 -69.584 1.00 95.25 177 LEU A CA 1
ATOM 1430 C C . LEU A 1 177 ? 48.305 11.527 -70.037 1.00 95.25 177 LEU A C 1
ATOM 1432 O O . LEU A 1 177 ? 48.585 11.625 -71.228 1.00 95.25 177 LEU A O 1
ATOM 1436 N N . SER A 1 178 ? 48.896 12.284 -69.105 1.00 95.81 178 SER A N 1
ATOM 1437 C CA . SER A 1 178 ? 49.855 13.350 -69.434 1.00 95.81 178 SER A CA 1
ATOM 1438 C C . SER A 1 178 ? 51.112 12.830 -70.153 1.00 95.81 178 SER A C 1
ATOM 1440 O O . SER A 1 178 ? 51.694 13.518 -70.994 1.00 95.81 178 SER A O 1
ATOM 1442 N N . GLU A 1 179 ? 51.547 11.601 -69.854 1.00 96.62 179 GLU A N 1
ATOM 1443 C CA . GLU A 1 179 ? 52.628 10.938 -70.586 1.00 96.62 179 GLU A CA 1
ATOM 1444 C C . GLU A 1 179 ? 52.204 10.523 -71.996 1.00 96.62 179 GLU A C 1
ATOM 1446 O O . GLU A 1 179 ? 52.962 10.724 -72.948 1.00 96.62 179 GLU A O 1
ATOM 1451 N N . ALA A 1 180 ? 51.005 9.954 -72.144 1.00 94.44 180 ALA A N 1
ATOM 1452 C CA . ALA A 1 180 ? 50.455 9.581 -73.442 1.00 94.44 180 ALA A CA 1
ATOM 1453 C C . ALA A 1 180 ? 50.260 10.814 -74.342 1.00 94.44 180 ALA A C 1
ATOM 1455 O O . ALA A 1 180 ? 50.650 10.779 -75.508 1.00 94.44 180 ALA A O 1
ATOM 1456 N N . GLU A 1 181 ? 49.765 11.926 -73.794 1.00 94.75 181 GLU A N 1
ATOM 1457 C CA . GLU A 1 181 ? 49.636 13.215 -74.482 1.00 94.75 181 GLU A CA 1
ATOM 1458 C C . GLU A 1 181 ? 50.990 13.757 -74.955 1.00 94.75 181 GLU A C 1
ATOM 1460 O O . GLU A 1 181 ? 51.115 14.152 -76.116 1.00 94.75 181 GLU A O 1
ATOM 1465 N N . LYS A 1 182 ? 52.036 13.711 -74.115 1.00 96.31 182 LYS A N 1
ATOM 1466 C CA . LYS A 1 182 ? 53.408 14.088 -74.513 1.00 96.31 182 LYS A CA 1
ATOM 1467 C C . LYS A 1 182 ? 53.928 13.209 -75.653 1.00 96.31 182 LYS A C 1
ATOM 1469 O O . LYS A 1 182 ? 54.402 13.731 -76.661 1.00 96.31 182 LYS A O 1
ATOM 1474 N N . ARG A 1 183 ? 53.792 11.880 -75.540 1.00 95.69 183 ARG A N 1
ATOM 1475 C CA . ARG A 1 183 ? 54.202 10.927 -76.592 1.00 95.69 183 ARG A CA 1
ATOM 1476 C C . ARG A 1 183 ? 53.421 11.149 -77.893 1.00 95.69 183 ARG A C 1
ATOM 1478 O O . ARG A 1 183 ? 54.001 11.053 -78.974 1.00 95.69 183 ARG A O 1
ATOM 1485 N N . PHE A 1 184 ? 52.134 11.484 -77.803 1.00 94.31 184 PHE A N 1
ATOM 1486 C CA . PHE A 1 184 ? 51.290 11.810 -78.951 1.00 94.31 184 PHE A CA 1
ATOM 1487 C C . PHE A 1 184 ? 51.690 13.140 -79.603 1.00 94.31 184 PHE A C 1
ATOM 1489 O O . PHE A 1 184 ? 51.814 13.202 -80.825 1.00 94.31 184 PHE A O 1
ATOM 1496 N N . ALA A 1 185 ? 51.967 14.183 -78.814 1.00 96.31 185 ALA A N 1
ATOM 1497 C CA . ALA A 1 185 ? 52.476 15.460 -79.310 1.00 96.31 185 ALA A CA 1
ATOM 1498 C C . ALA A 1 185 ? 53.830 15.289 -80.024 1.00 96.31 185 ALA A C 1
ATOM 1500 O O . ALA A 1 185 ? 54.006 15.782 -81.138 1.00 96.31 185 ALA A O 1
ATOM 1501 N N . ASP A 1 186 ? 54.752 14.512 -79.450 1.00 95.25 186 ASP A N 1
ATOM 1502 C CA . ASP A 1 186 ? 56.021 14.147 -80.087 1.00 95.25 186 ASP A CA 1
ATOM 1503 C C . ASP A 1 186 ? 55.824 13.341 -81.377 1.00 95.25 186 ASP A C 1
ATOM 1505 O O . ASP A 1 186 ? 56.511 13.589 -82.371 1.00 95.25 186 ASP A O 1
ATOM 1509 N N . GLY A 1 187 ? 54.888 12.389 -81.387 1.00 95.19 187 GLY A N 1
ATOM 1510 C CA . GLY A 1 187 ? 54.510 11.624 -82.575 1.00 95.19 187 GLY A CA 1
ATOM 1511 C C . GLY A 1 187 ? 53.972 12.524 -83.688 1.00 95.19 187 GLY A C 1
ATOM 1512 O O . GLY A 1 187 ? 54.458 12.466 -84.817 1.00 95.19 187 GLY A O 1
ATOM 1513 N N . LYS A 1 188 ? 53.050 13.432 -83.355 1.00 96.19 188 LYS A N 1
ATOM 1514 C CA . LYS A 1 188 ? 52.498 14.443 -84.268 1.00 96.19 188 LYS A CA 1
ATOM 1515 C C . LYS A 1 188 ? 53.585 15.379 -84.802 1.00 96.19 188 LYS A C 1
ATOM 1517 O O . LYS A 1 188 ? 53.645 15.628 -85.999 1.00 96.19 188 LYS A O 1
ATOM 1522 N N . ASN A 1 189 ? 54.514 15.820 -83.954 1.00 95.56 189 ASN A N 1
ATOM 1523 C CA . ASN A 1 189 ? 55.658 16.636 -84.368 1.00 95.56 189 ASN A CA 1
ATOM 1524 C C . ASN A 1 189 ? 56.600 15.896 -85.337 1.00 95.56 189 ASN A C 1
ATOM 1526 O O . ASN A 1 189 ? 57.163 16.519 -86.238 1.00 95.56 189 ASN A O 1
ATOM 1530 N N . ARG A 1 190 ? 56.781 14.575 -85.183 1.00 95.62 190 ARG A N 1
ATOM 1531 C CA . ARG A 1 190 ? 57.536 13.738 -86.138 1.00 95.62 190 ARG A CA 1
ATOM 1532 C C . ARG A 1 190 ? 56.769 13.556 -87.448 1.00 95.62 190 ARG A C 1
ATOM 1534 O O . ARG A 1 190 ? 57.372 13.687 -88.508 1.00 95.62 190 ARG A O 1
ATOM 1541 N N . MET A 1 191 ? 55.460 13.314 -87.377 1.00 93.06 191 MET A N 1
ATOM 1542 C CA . MET A 1 191 ? 54.582 13.188 -88.543 1.00 93.06 191 MET A CA 1
ATOM 1543 C C . MET A 1 191 ? 54.603 14.463 -89.393 1.00 93.06 191 MET A C 1
ATOM 1545 O O . MET A 1 191 ? 54.938 14.385 -90.568 1.00 93.06 191 MET A O 1
ATOM 1549 N N . ASN A 1 192 ? 54.409 15.638 -88.784 1.00 94.81 192 ASN A N 1
ATOM 1550 C CA . ASN A 1 192 ? 54.472 16.931 -89.475 1.00 94.81 192 ASN A CA 1
ATOM 1551 C C . ASN A 1 192 ? 55.830 17.163 -90.177 1.00 94.81 192 ASN A C 1
ATOM 1553 O O . ASN A 1 192 ? 55.881 17.740 -91.261 1.00 94.81 192 ASN A O 1
ATOM 1557 N N . LYS A 1 193 ? 56.950 16.720 -89.579 1.00 95.81 193 LYS A N 1
ATOM 1558 C CA . LYS A 1 193 ? 58.281 16.791 -90.218 1.00 95.81 193 LYS A CA 1
ATOM 1559 C C . LYS A 1 193 ? 58.368 15.866 -91.434 1.00 95.81 193 LYS A C 1
ATOM 1561 O O . LYS A 1 193 ? 58.823 16.299 -92.488 1.00 95.81 193 LYS A O 1
ATOM 1566 N N . LEU A 1 194 ? 57.895 14.625 -91.301 1.00 93.88 194 LEU A N 1
ATOM 1567 C CA . LEU A 1 194 ? 57.850 13.662 -92.403 1.00 93.88 194 LEU A CA 1
ATOM 1568 C C . LEU A 1 194 ? 56.918 14.117 -93.534 1.00 93.88 194 LEU A C 1
ATOM 1570 O O . LEU A 1 194 ? 57.256 13.908 -94.692 1.00 93.88 194 LEU A O 1
ATOM 1574 N N . GLU A 1 195 ? 55.797 14.776 -93.232 1.00 94.12 195 GLU A N 1
ATOM 1575 C CA . GLU A 1 195 ? 54.921 15.404 -94.230 1.00 94.12 195 GLU A CA 1
ATOM 1576 C C . GLU A 1 195 ? 55.650 16.525 -94.981 1.00 94.12 195 GLU A C 1
ATOM 1578 O O . GLU A 1 195 ? 55.716 16.486 -96.209 1.00 94.12 195 GLU A O 1
ATOM 1583 N N . GLN A 1 196 ? 56.292 17.460 -94.270 1.00 94.50 196 GLN A N 1
ATOM 1584 C CA . GLN A 1 196 ? 57.090 18.528 -94.890 1.00 94.50 196 GLN A CA 1
ATOM 1585 C C . GLN A 1 196 ? 58.229 17.985 -95.763 1.00 94.50 196 GLN A C 1
ATOM 1587 O O . GLN A 1 196 ? 58.523 18.548 -96.820 1.00 94.50 196 GLN A O 1
ATOM 1592 N N . ASP A 1 197 ? 58.893 16.908 -95.342 1.00 93.81 197 ASP A N 1
ATOM 1593 C CA . ASP A 1 197 ? 59.940 16.261 -96.132 1.00 93.81 197 ASP A CA 1
ATOM 1594 C C . ASP A 1 197 ? 59.358 15.478 -97.320 1.00 93.81 197 ASP A C 1
ATOM 1596 O O . ASP A 1 197 ? 59.924 15.529 -98.413 1.00 93.81 197 ASP A O 1
ATOM 1600 N N . ASN A 1 198 ? 58.184 14.852 -97.178 1.00 92.25 198 ASN A N 1
ATOM 1601 C CA . ASN A 1 198 ? 57.463 14.234 -98.293 1.00 92.25 198 ASN A CA 1
ATOM 1602 C C . ASN A 1 198 ? 57.051 15.283 -99.336 1.00 92.25 198 ASN A C 1
ATOM 1604 O O . ASN A 1 198 ? 57.240 15.058 -100.526 1.00 92.25 198 ASN A O 1
ATOM 1608 N N . GLU A 1 199 ? 56.569 16.456 -98.920 1.00 94.25 199 GLU A N 1
ATOM 1609 C CA . GLU A 1 199 ? 56.283 17.575 -99.821 1.00 94.25 199 GLU A CA 1
ATOM 1610 C C . GLU A 1 199 ? 57.536 18.114 -100.521 1.00 94.25 199 GLU A C 1
ATOM 1612 O O . GLU A 1 199 ? 57.484 18.421 -101.712 1.00 94.25 199 GLU A O 1
ATOM 1617 N N . LYS A 1 200 ? 58.672 18.236 -99.815 1.00 94.38 200 LYS A N 1
ATOM 1618 C CA . LYS A 1 200 ? 59.954 18.617 -100.438 1.00 94.38 200 LYS A CA 1
ATOM 1619 C C . LYS A 1 200 ? 60.363 17.593 -101.496 1.00 94.38 200 LYS A C 1
ATOM 1621 O O . LYS A 1 200 ? 60.761 17.990 -102.588 1.00 94.38 200 LYS A O 1
ATOM 1626 N N . LEU A 1 201 ? 60.227 16.298 -101.197 1.00 94.56 201 LEU A N 1
ATOM 1627 C CA . LEU A 1 201 ? 60.510 15.212 -102.135 1.00 94.56 201 LEU A CA 1
ATOM 1628 C C . LEU A 1 201 ? 59.548 15.217 -103.331 1.00 94.56 201 LEU A C 1
ATOM 1630 O O . LEU A 1 201 ? 60.013 15.076 -104.457 1.00 94.56 201 LEU A O 1
ATOM 1634 N N . ARG A 1 202 ? 58.243 15.455 -103.126 1.00 93.00 202 ARG A N 1
ATOM 1635 C CA . ARG A 1 202 ? 57.264 15.635 -104.216 1.00 93.00 202 ARG A CA 1
ATOM 1636 C C . ARG A 1 202 ? 57.632 16.818 -105.107 1.00 93.00 202 ARG A C 1
ATOM 1638 O O . ARG A 1 202 ? 57.742 16.639 -106.312 1.00 93.00 202 ARG A O 1
ATOM 1645 N N . ARG A 1 203 ? 57.940 17.984 -104.529 1.00 91.75 203 ARG A N 1
ATOM 1646 C CA . ARG A 1 203 ? 58.382 19.172 -105.282 1.00 91.75 203 ARG A CA 1
ATOM 1647 C C . ARG A 1 203 ? 59.685 18.929 -106.053 1.00 91.75 203 ARG A C 1
ATOM 1649 O O . ARG A 1 203 ? 59.801 19.351 -107.200 1.00 91.75 203 ARG A O 1
ATOM 1656 N N . ALA A 1 204 ? 60.656 18.226 -105.469 1.00 90.69 204 ALA A N 1
ATOM 1657 C CA . ALA A 1 204 ? 61.888 17.846 -106.165 1.00 90.69 204 ALA A CA 1
ATOM 1658 C C . ALA A 1 204 ? 61.623 16.841 -107.305 1.00 90.69 204 ALA A C 1
ATOM 1660 O O . ALA A 1 204 ? 62.201 16.963 -108.388 1.00 90.69 204 ALA A O 1
ATOM 1661 N N . LEU A 1 205 ? 60.709 15.888 -107.092 1.00 89.56 205 LEU A N 1
ATOM 1662 C CA . LEU A 1 205 ? 60.273 14.931 -108.106 1.00 89.56 205 LEU A CA 1
ATOM 1663 C C . LEU A 1 205 ? 59.580 15.652 -109.273 1.00 89.56 205 LEU A C 1
ATOM 1665 O O . LEU A 1 205 ? 60.008 15.495 -110.413 1.00 89.56 205 LEU A O 1
ATOM 1669 N N . GLU A 1 206 ? 58.602 16.516 -109.000 1.00 90.50 206 GLU A N 1
ATOM 1670 C CA . GLU A 1 206 ? 57.919 17.365 -109.989 1.00 90.50 206 GLU A CA 1
ATOM 1671 C C . GLU A 1 206 ? 58.906 18.224 -110.797 1.00 90.50 206 GLU A C 1
ATOM 1673 O O . GLU A 1 206 ? 58.818 18.286 -112.026 1.00 90.50 206 GLU A O 1
ATOM 1678 N N . GLN A 1 207 ? 59.901 18.834 -110.143 1.00 88.62 207 GLN A N 1
ATOM 1679 C CA . GLN A 1 207 ? 60.973 19.574 -110.820 1.00 88.62 207 GLN A CA 1
ATOM 1680 C C . GLN A 1 207 ? 61.813 18.676 -111.740 1.00 88.62 207 GLN A C 1
ATOM 1682 O O . GLN A 1 207 ? 62.128 19.073 -112.864 1.00 88.62 207 GLN A O 1
ATOM 1687 N N . SER A 1 208 ? 62.159 17.462 -111.304 1.00 87.44 208 SER A N 1
ATOM 1688 C CA . SER A 1 208 ? 62.922 16.511 -112.123 1.00 87.44 208 SER A CA 1
ATOM 1689 C C . SER A 1 208 ? 62.120 15.961 -113.309 1.00 87.44 208 SER A C 1
ATOM 1691 O O . SER A 1 208 ? 62.656 15.901 -114.413 1.00 87.44 208 SER A O 1
ATOM 1693 N N . MET A 1 209 ? 60.826 15.671 -113.126 1.00 86.31 209 MET A N 1
ATOM 1694 C CA . MET A 1 209 ? 59.885 15.326 -114.198 1.00 86.31 209 MET A CA 1
ATOM 1695 C C . MET A 1 209 ? 59.751 16.476 -115.202 1.00 86.31 209 MET A C 1
ATOM 1697 O O . MET A 1 209 ? 59.844 16.262 -116.408 1.00 86.31 209 MET A O 1
ATOM 1701 N N . THR A 1 210 ? 59.624 17.714 -114.716 1.00 83.00 210 THR A N 1
ATOM 1702 C CA . THR A 1 210 ? 59.560 18.916 -115.563 1.00 83.00 210 THR A CA 1
ATOM 1703 C C . THR A 1 210 ? 60.848 19.098 -116.369 1.00 83.00 210 THR A C 1
ATOM 1705 O O . THR A 1 210 ? 60.793 19.377 -117.566 1.00 83.00 210 THR A O 1
ATOM 1708 N N . ARG A 1 211 ? 62.018 18.891 -115.748 1.00 81.12 211 ARG A N 1
ATOM 1709 C CA . ARG A 1 211 ? 63.317 18.926 -116.437 1.00 81.12 211 ARG A CA 1
ATOM 1710 C C . ARG A 1 211 ? 63.433 17.822 -117.490 1.00 81.12 211 ARG A C 1
ATOM 1712 O O . ARG A 1 211 ? 63.891 18.109 -118.590 1.00 81.12 211 ARG A O 1
ATOM 1719 N N . LEU A 1 212 ? 63.016 16.596 -117.171 1.00 76.62 212 LEU A N 1
ATOM 1720 C CA . LEU A 1 212 ? 63.059 15.460 -118.092 1.00 76.62 212 LEU A CA 1
ATOM 1721 C C . LEU A 1 212 ? 62.151 15.692 -119.306 1.00 76.62 212 LEU A C 1
ATOM 1723 O O . LEU A 1 212 ? 62.626 15.589 -120.432 1.00 76.62 212 LEU A O 1
ATOM 1727 N N . ASN A 1 213 ? 60.902 16.115 -119.097 1.00 76.44 213 ASN A N 1
ATOM 1728 C CA . ASN A 1 213 ? 59.981 16.449 -120.188 1.00 76.44 213 ASN A CA 1
ATOM 1729 C C . ASN A 1 213 ? 60.533 17.575 -121.076 1.00 76.44 213 ASN A C 1
ATOM 1731 O O . ASN A 1 213 ? 60.430 17.507 -122.299 1.00 76.44 213 ASN A O 1
ATOM 1735 N N . ARG A 1 214 ? 61.176 18.586 -120.476 1.00 72.44 214 ARG A N 1
ATOM 1736 C CA . ARG A 1 214 ? 61.799 19.693 -121.216 1.00 72.44 214 ARG A CA 1
ATOM 1737 C C . ARG A 1 214 ? 63.027 19.255 -122.021 1.00 72.44 214 ARG A C 1
ATOM 1739 O O . ARG A 1 214 ? 63.232 19.773 -123.106 1.00 72.44 214 ARG A O 1
ATOM 1746 N N . MET A 1 215 ? 63.810 18.296 -121.522 1.00 59.34 215 MET A N 1
ATOM 1747 C CA . MET A 1 215 ? 64.938 17.708 -122.259 1.00 59.34 215 MET A CA 1
ATOM 1748 C C . MET A 1 215 ? 64.494 16.704 -123.337 1.00 59.34 215 MET A C 1
ATOM 1750 O O . MET A 1 215 ? 65.194 16.554 -124.330 1.00 59.34 215 MET A O 1
ATOM 1754 N N . SER A 1 216 ? 63.346 16.039 -123.166 1.00 55.91 216 SER A N 1
ATOM 1755 C CA . SER A 1 216 ? 62.814 15.059 -124.126 1.00 55.91 216 SER A CA 1
ATOM 1756 C C . SER A 1 216 ? 62.174 15.697 -125.366 1.00 55.91 216 SER A C 1
ATOM 1758 O O . SER A 1 216 ? 62.141 15.069 -126.418 1.00 55.91 216 SER A O 1
ATOM 1760 N N . LEU A 1 217 ? 61.653 16.925 -125.260 1.00 56.81 217 LEU A N 1
ATOM 1761 C CA . LEU A 1 217 ? 60.978 17.611 -126.372 1.00 56.81 217 LEU A CA 1
ATOM 1762 C C . LEU A 1 217 ? 61.935 18.145 -127.454 1.00 56.81 217 LEU A C 1
ATOM 1764 O O . LEU A 1 217 ? 61.538 18.231 -128.615 1.00 56.81 217 LEU A O 1
ATOM 1768 N N . ASP A 1 218 ? 63.180 18.480 -127.100 1.00 54.22 218 ASP A N 1
ATOM 1769 C CA . ASP A 1 218 ? 64.132 19.135 -128.014 1.00 54.22 218 ASP A CA 1
ATOM 1770 C C . ASP A 1 218 ? 64.891 18.163 -128.948 1.00 54.22 218 ASP A C 1
ATOM 1772 O O . ASP A 1 218 ? 65.509 18.615 -129.914 1.00 54.22 218 ASP A O 1
ATOM 1776 N N . SER A 1 219 ? 64.871 16.844 -128.700 1.00 54.28 219 SER A N 1
ATOM 1777 C CA . SER A 1 219 ? 65.737 15.878 -129.408 1.00 54.28 219 SER A CA 1
ATOM 1778 C C . SER A 1 219 ? 65.064 14.990 -130.465 1.00 54.28 219 SER A C 1
ATOM 1780 O O . SER A 1 219 ? 65.772 14.456 -131.315 1.00 54.28 219 SER A O 1
ATOM 1782 N N . ASP A 1 220 ? 63.735 14.843 -130.465 1.00 57.88 220 ASP A N 1
ATOM 1783 C CA . ASP A 1 220 ? 63.044 13.811 -131.271 1.00 57.88 220 ASP A CA 1
ATOM 1784 C C . ASP A 1 220 ? 62.624 14.236 -132.699 1.00 57.88 220 ASP A C 1
ATOM 1786 O O . ASP A 1 220 ? 62.082 13.421 -133.440 1.00 57.88 220 ASP A O 1
ATOM 1790 N N . ASN A 1 221 ? 62.864 15.486 -133.125 1.00 57.16 221 ASN A N 1
ATOM 1791 C CA . ASN A 1 221 ? 62.270 16.037 -134.364 1.00 57.16 221 ASN A CA 1
ATOM 1792 C C . ASN A 1 221 ? 63.249 16.579 -135.432 1.00 57.16 221 ASN A C 1
ATOM 1794 O O . ASN A 1 221 ? 62.804 17.197 -136.400 1.00 57.16 221 ASN A O 1
ATOM 1798 N N . TYR A 1 222 ? 64.565 16.353 -135.316 1.00 64.94 222 TYR A N 1
ATOM 1799 C CA . TYR A 1 222 ? 65.546 16.898 -136.274 1.00 64.94 222 TYR A CA 1
ATOM 1800 C C . TYR A 1 222 ? 66.540 15.857 -136.811 1.00 64.94 222 TYR A C 1
ATOM 1802 O O . TYR A 1 222 ? 67.569 15.574 -136.201 1.00 64.94 222 TYR A O 1
ATOM 1810 N N . VAL A 1 223 ? 66.289 15.360 -138.027 1.00 67.50 223 VAL A N 1
ATOM 1811 C CA . VAL A 1 223 ? 67.289 14.628 -138.825 1.00 67.50 223 VAL A CA 1
ATOM 1812 C C . VAL A 1 223 ? 68.164 15.643 -139.569 1.00 67.50 223 VAL A C 1
ATOM 1814 O O . VAL A 1 223 ? 67.642 16.486 -140.300 1.00 67.50 223 VAL A O 1
ATOM 1817 N N . ASP A 1 224 ? 69.493 15.577 -139.412 1.00 75.94 224 ASP A N 1
ATOM 1818 C CA . ASP A 1 224 ? 70.414 16.529 -140.055 1.00 75.94 224 ASP A CA 1
ATOM 1819 C C . ASP A 1 224 ? 70.219 16.542 -141.583 1.00 75.94 224 ASP A C 1
ATOM 1821 O O . ASP A 1 224 ? 70.431 15.544 -142.282 1.00 75.94 224 ASP A O 1
ATOM 1825 N N . ARG A 1 225 ? 69.875 17.723 -142.113 1.00 74.88 225 ARG A N 1
ATOM 1826 C CA . ARG A 1 225 ? 69.706 18.008 -143.543 1.00 74.88 225 ARG A CA 1
ATOM 1827 C C . ARG A 1 225 ? 70.876 17.493 -144.390 1.00 74.88 225 ARG A C 1
ATOM 1829 O O . ARG A 1 225 ? 70.656 17.084 -145.529 1.00 74.88 225 ARG A O 1
ATOM 1836 N N . ARG A 1 226 ? 72.108 17.482 -143.866 1.00 76.44 226 ARG A N 1
ATOM 1837 C CA . ARG A 1 226 ? 73.294 16.946 -144.562 1.00 76.44 226 ARG A CA 1
ATOM 1838 C C . ARG A 1 226 ? 73.191 15.442 -144.817 1.00 76.44 226 ARG A C 1
ATOM 1840 O O . ARG A 1 226 ? 73.583 14.992 -145.892 1.00 76.44 226 ARG A O 1
ATOM 1847 N N . ILE A 1 227 ? 72.646 14.679 -143.870 1.00 77.50 227 ILE A N 1
ATOM 1848 C CA . ILE A 1 227 ? 72.429 13.230 -143.995 1.00 77.50 227 ILE A CA 1
ATOM 1849 C C . ILE A 1 227 ? 71.345 12.964 -145.046 1.00 77.50 227 ILE A C 1
ATOM 1851 O O . ILE A 1 227 ? 71.562 12.166 -145.957 1.00 77.50 227 ILE A O 1
ATOM 1855 N N . VAL A 1 228 ? 70.234 13.707 -144.989 1.00 78.56 228 VAL A N 1
ATOM 1856 C CA . VAL A 1 228 ? 69.125 13.612 -145.957 1.00 78.56 228 VAL A CA 1
ATOM 1857 C C . VAL A 1 228 ? 69.591 13.918 -147.386 1.00 78.56 228 VAL A C 1
ATOM 1859 O O . VAL A 1 228 ? 69.336 13.139 -148.305 1.00 78.56 228 VAL A O 1
ATOM 1862 N N . VAL A 1 229 ? 70.342 15.010 -147.581 1.00 77.44 229 VAL A N 1
ATOM 1863 C CA . VAL A 1 229 ? 70.925 15.366 -148.888 1.00 77.44 229 VAL A CA 1
ATOM 1864 C C . VAL A 1 229 ? 71.893 14.286 -149.374 1.00 77.44 229 VAL A C 1
ATOM 1866 O O . VAL A 1 229 ? 71.845 13.912 -150.544 1.00 77.44 229 VAL A O 1
ATOM 1869 N N . LYS A 1 230 ? 72.753 13.747 -148.499 1.00 79.75 230 LYS A N 1
ATOM 1870 C CA . LYS A 1 230 ? 73.715 12.708 -148.891 1.00 79.75 230 LYS A CA 1
ATOM 1871 C C . LYS A 1 230 ? 73.023 11.406 -149.299 1.00 79.75 230 LYS A C 1
ATOM 1873 O O . LYS A 1 230 ? 73.450 10.795 -150.277 1.00 79.75 230 LYS A O 1
ATOM 1878 N N . LEU A 1 231 ? 71.947 11.010 -148.618 1.00 78.12 231 LEU A N 1
ATOM 1879 C CA . LEU A 1 231 ? 71.123 9.860 -149.003 1.00 78.12 231 LEU A CA 1
ATOM 1880 C C . LEU A 1 231 ? 70.499 10.051 -150.399 1.00 78.12 231 LEU A C 1
ATOM 1882 O O . LEU A 1 231 ? 70.687 9.195 -151.263 1.00 78.12 231 LEU A O 1
ATOM 1886 N N . LEU A 1 232 ? 69.869 11.205 -150.659 1.00 76.81 232 LEU A N 1
ATOM 1887 C CA . LEU A 1 232 ? 69.315 11.559 -151.976 1.00 76.81 232 LEU A CA 1
ATOM 1888 C C . LEU A 1 232 ? 70.372 11.530 -153.090 1.00 76.81 232 LEU A C 1
ATOM 1890 O O . LEU A 1 232 ? 70.168 10.895 -154.122 1.00 76.81 232 LEU A O 1
ATOM 1894 N N . VAL A 1 233 ? 71.528 12.168 -152.876 1.00 78.75 233 VAL A N 1
ATOM 1895 C CA . VAL A 1 233 ? 72.633 12.172 -153.852 1.00 78.75 233 VAL A CA 1
ATOM 1896 C C . VAL A 1 233 ? 73.142 10.751 -154.117 1.00 78.75 233 VAL A C 1
ATOM 1898 O O . VAL A 1 233 ? 73.372 10.388 -155.269 1.00 78.75 233 VAL A O 1
ATOM 1901 N N . THR A 1 234 ? 73.263 9.921 -153.077 1.00 76.75 234 THR A N 1
ATOM 1902 C CA . THR A 1 234 ? 73.727 8.529 -153.214 1.00 76.75 234 THR A CA 1
ATOM 1903 C C . THR A 1 234 ? 72.714 7.662 -153.973 1.00 76.75 234 THR A C 1
ATOM 1905 O O . THR A 1 234 ? 73.120 6.797 -154.749 1.00 76.75 234 THR A O 1
ATOM 1908 N N . TYR A 1 235 ? 71.410 7.914 -153.806 1.00 78.69 235 TYR A N 1
ATOM 1909 C CA . TYR A 1 235 ? 70.340 7.222 -154.533 1.00 78.69 235 TYR A CA 1
ATOM 1910 C C . TYR A 1 235 ? 70.398 7.494 -156.046 1.00 78.69 235 TYR A C 1
ATOM 1912 O O . TYR A 1 235 ? 70.366 6.550 -156.838 1.00 78.69 235 TYR A O 1
ATOM 1920 N N . PHE A 1 236 ? 70.565 8.758 -156.454 1.00 74.19 236 PHE A N 1
ATOM 1921 C CA . PHE A 1 236 ? 70.718 9.113 -157.872 1.00 74.19 236 PHE A CA 1
ATOM 1922 C C . PHE A 1 236 ? 72.053 8.633 -158.465 1.00 74.19 236 PHE A C 1
ATOM 1924 O O . PHE A 1 236 ? 72.071 8.119 -159.579 1.00 74.19 236 PHE A O 1
ATOM 1931 N N . GLN A 1 237 ? 73.169 8.739 -157.731 1.00 77.00 237 GLN A N 1
ATOM 1932 C CA . GLN A 1 237 ? 74.480 8.293 -158.229 1.00 77.00 237 GLN A CA 1
ATOM 1933 C C . GLN A 1 237 ? 74.581 6.772 -158.406 1.00 77.00 237 GLN A C 1
ATOM 1935 O O . GLN A 1 237 ? 75.249 6.309 -159.328 1.00 77.00 237 GLN A O 1
ATOM 1940 N N . ARG A 1 238 ? 73.927 5.977 -157.549 1.00 69.31 238 ARG A N 1
ATOM 1941 C CA . ARG A 1 238 ? 73.929 4.502 -157.625 1.00 69.31 238 ARG A CA 1
ATOM 1942 C C . ARG A 1 238 ? 72.728 3.955 -158.403 1.00 69.31 238 ARG A C 1
ATOM 1944 O O . ARG A 1 238 ? 72.161 2.940 -158.007 1.00 69.31 238 ARG A O 1
ATOM 1951 N N . ASN A 1 239 ? 72.353 4.635 -159.489 1.00 62.19 239 ASN A N 1
ATOM 1952 C CA . ASN A 1 239 ? 71.366 4.188 -160.478 1.00 62.19 239 ASN A CA 1
ATOM 1953 C C . ASN A 1 239 ? 70.044 3.682 -159.852 1.00 62.19 239 ASN A C 1
ATOM 1955 O O . ASN A 1 239 ? 69.549 2.616 -160.209 1.00 62.19 239 ASN A O 1
ATOM 1959 N N . HIS A 1 240 ? 69.508 4.436 -158.881 1.00 70.69 240 HIS A N 1
ATOM 1960 C CA . HIS A 1 240 ? 68.291 4.118 -158.117 1.00 70.69 240 HIS A CA 1
ATOM 1961 C C . HIS A 1 240 ? 68.357 2.833 -157.264 1.00 70.69 240 HIS A C 1
ATOM 1963 O O . HIS A 1 240 ? 67.402 2.059 -157.204 1.00 70.69 240 HIS A O 1
ATOM 1969 N N . SER A 1 241 ? 69.471 2.602 -156.556 1.00 75.38 241 SER A N 1
ATOM 1970 C CA . SER A 1 241 ? 69.604 1.455 -155.639 1.00 75.38 241 SER A CA 1
ATOM 1971 C C . SER A 1 241 ? 68.508 1.411 -154.556 1.00 75.38 241 SER A C 1
ATOM 1973 O O . SER A 1 241 ? 68.384 2.332 -153.740 1.00 75.38 241 SER A O 1
ATOM 1975 N N . LYS A 1 242 ? 67.776 0.286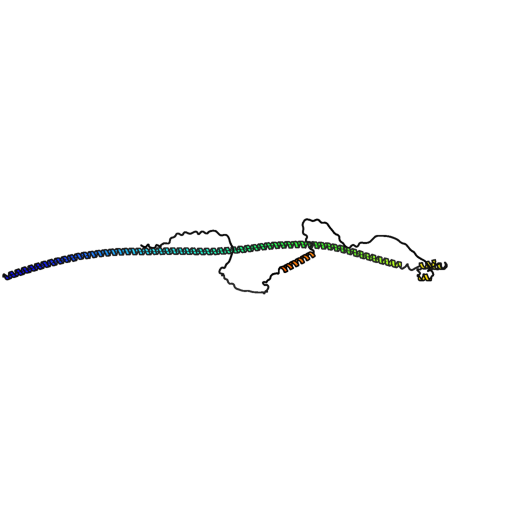 -154.503 1.00 72.56 242 LYS A N 1
ATOM 1976 C CA . LYS A 1 242 ? 66.717 -0.002 -153.514 1.00 72.56 242 LYS A CA 1
ATOM 1977 C C . LYS A 1 242 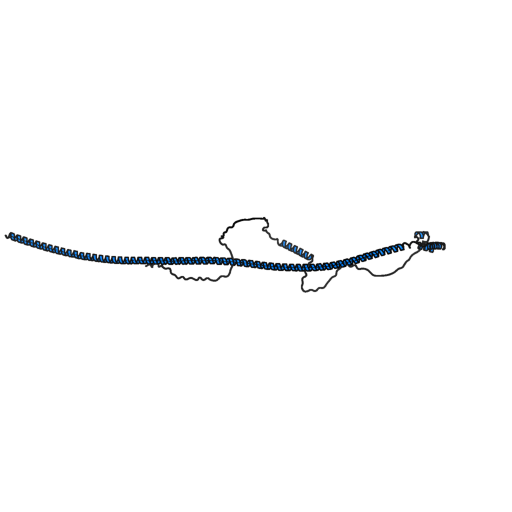? 67.199 0.106 -152.061 1.00 72.56 242 LYS A C 1
ATOM 1979 O O . LYS A 1 242 ? 66.469 0.625 -151.225 1.00 72.56 242 LYS A O 1
ATOM 1984 N N . GLU A 1 243 ? 68.430 -0.317 -151.770 1.00 76.25 243 GLU A N 1
ATOM 1985 C CA . GLU A 1 243 ? 69.002 -0.320 -150.411 1.00 76.25 243 GLU A CA 1
ATOM 1986 C C . GLU A 1 243 ? 69.090 1.093 -149.809 1.00 76.25 243 GLU A C 1
ATOM 1988 O O . GLU A 1 243 ? 68.820 1.303 -148.626 1.00 76.25 243 GLU A O 1
ATOM 1993 N N . VAL A 1 244 ? 69.443 2.087 -150.634 1.00 78.31 244 VAL A N 1
ATOM 1994 C CA . VAL A 1 244 ? 69.566 3.487 -150.197 1.00 78.31 244 VAL A CA 1
ATOM 1995 C C . VAL A 1 244 ? 68.185 4.075 -149.907 1.00 78.31 244 VAL A C 1
ATOM 1997 O O . VAL A 1 244 ? 68.018 4.800 -148.927 1.00 78.31 244 VAL A O 1
ATOM 2000 N N . LEU A 1 245 ? 67.186 3.721 -150.720 1.00 76.94 245 LEU A N 1
ATOM 2001 C CA . LEU A 1 245 ? 65.802 4.150 -150.536 1.00 76.94 245 LEU A CA 1
ATOM 2002 C C . LEU A 1 245 ? 65.170 3.520 -149.282 1.00 76.94 245 LEU A C 1
ATOM 2004 O O . LEU A 1 245 ? 64.469 4.202 -148.537 1.00 76.94 245 LEU A O 1
ATOM 2008 N N . GLU A 1 246 ? 65.472 2.256 -148.986 1.00 73.69 246 GLU A N 1
ATOM 2009 C CA . GLU A 1 246 ? 65.031 1.595 -147.751 1.00 73.69 246 GLU A CA 1
ATOM 2010 C C . GLU A 1 246 ? 65.680 2.212 -146.494 1.00 73.69 246 GLU A C 1
ATOM 2012 O O . GLU A 1 246 ? 65.018 2.408 -145.470 1.00 73.69 246 GLU A O 1
ATOM 2017 N N . LEU A 1 247 ? 66.960 2.596 -146.573 1.00 79.38 247 LEU A N 1
ATOM 2018 C CA . LEU A 1 247 ? 67.635 3.325 -145.497 1.00 79.38 247 LEU A CA 1
ATOM 2019 C C . LEU A 1 247 ? 67.043 4.730 -145.289 1.00 79.38 247 LEU A C 1
ATOM 2021 O O . LEU A 1 247 ? 66.863 5.141 -144.142 1.00 79.38 247 LEU A O 1
ATOM 2025 N N . MET A 1 248 ? 66.690 5.438 -146.370 1.00 74.94 248 MET A N 1
ATOM 2026 C CA . MET A 1 248 ? 65.969 6.715 -146.291 1.00 74.94 248 MET A CA 1
ATOM 2027 C C . MET A 1 248 ? 64.638 6.565 -145.559 1.00 74.94 248 MET A C 1
ATOM 2029 O O . MET A 1 248 ? 64.404 7.288 -144.597 1.00 74.94 248 MET A O 1
ATOM 2033 N N . VAL A 1 249 ? 63.805 5.601 -145.962 1.00 75.12 249 VAL A N 1
ATOM 2034 C CA . VAL A 1 249 ? 62.510 5.312 -145.323 1.00 75.12 249 VAL A CA 1
ATOM 2035 C C . VAL A 1 249 ? 62.657 5.128 -143.809 1.00 75.12 249 VAL A C 1
ATOM 2037 O O . VAL A 1 249 ? 61.864 5.678 -143.045 1.00 75.12 249 VAL A O 1
ATOM 2040 N N . ARG A 1 250 ? 63.692 4.396 -143.373 1.00 75.56 250 ARG A N 1
ATOM 2041 C CA . ARG A 1 250 ? 63.960 4.118 -141.954 1.00 75.56 250 ARG A CA 1
ATOM 2042 C C . ARG A 1 250 ? 64.481 5.337 -141.182 1.00 75.56 250 ARG A C 1
ATOM 2044 O O . ARG A 1 250 ? 64.091 5.514 -140.036 1.00 75.56 250 ARG A O 1
ATOM 2051 N N . MET A 1 251 ? 65.347 6.163 -141.779 1.00 69.75 251 MET A N 1
ATOM 2052 C CA . MET A 1 251 ? 65.918 7.350 -141.115 1.00 69.75 251 MET A CA 1
ATOM 2053 C C . MET A 1 251 ? 65.010 8.585 -141.138 1.00 69.75 251 MET A C 1
ATOM 2055 O O . MET A 1 251 ? 65.106 9.408 -140.237 1.00 69.75 251 MET A O 1
ATOM 2059 N N . LEU A 1 252 ? 64.162 8.735 -142.157 1.00 71.38 252 LEU A N 1
ATOM 2060 C CA . LEU A 1 252 ? 63.233 9.863 -142.299 1.00 71.38 252 LEU A CA 1
ATOM 2061 C C . LEU A 1 252 ? 61.824 9.565 -141.761 1.00 71.38 252 LEU A C 1
ATOM 2063 O O . LEU A 1 252 ? 60.973 10.446 -141.808 1.00 71.38 252 LEU A O 1
ATOM 2067 N N . GLY A 1 253 ? 61.561 8.345 -141.275 1.00 70.25 253 GLY A N 1
ATOM 2068 C CA . GLY A 1 253 ? 60.275 7.985 -140.668 1.00 70.25 253 GLY A CA 1
ATOM 2069 C C . GLY A 1 253 ? 59.090 8.025 -141.639 1.00 70.25 253 GLY A C 1
ATOM 2070 O O . GLY A 1 253 ? 58.007 8.450 -141.254 1.00 70.25 253 GLY A O 1
ATOM 2071 N N . PHE A 1 254 ? 59.286 7.617 -142.899 1.00 66.62 254 PHE A N 1
ATOM 2072 C CA . PHE A 1 254 ? 58.229 7.662 -143.921 1.00 66.62 254 PHE A CA 1
ATOM 2073 C C . PHE A 1 254 ? 57.011 6.811 -143.519 1.00 66.62 254 PHE A C 1
ATOM 2075 O O . PHE A 1 254 ? 57.173 5.665 -143.079 1.00 66.62 254 PHE A O 1
ATOM 2082 N N . SER A 1 255 ? 55.800 7.341 -143.747 1.00 67.69 255 SER A N 1
ATOM 2083 C CA . SER A 1 255 ? 54.551 6.590 -143.558 1.00 67.69 255 SER A CA 1
ATOM 2084 C C . SER A 1 255 ? 54.503 5.370 -144.483 1.00 67.69 255 SER A C 1
ATOM 2086 O O . SER A 1 255 ? 55.116 5.350 -145.553 1.00 67.69 255 SER A O 1
ATOM 2088 N N . GLU A 1 256 ? 53.742 4.346 -144.099 1.00 65.62 256 GLU A N 1
ATOM 2089 C CA . GLU A 1 256 ? 53.515 3.151 -144.922 1.00 65.62 256 GLU A CA 1
ATOM 2090 C C . GLU A 1 256 ? 52.918 3.505 -146.301 1.00 65.62 256 GLU A C 1
ATOM 2092 O O . GLU A 1 256 ? 53.231 2.859 -147.302 1.00 65.62 256 GLU A O 1
ATOM 2097 N N . GLU A 1 257 ? 52.146 4.596 -146.383 1.00 66.94 257 GLU A N 1
ATOM 2098 C CA . GLU A 1 257 ? 51.583 5.115 -147.636 1.00 66.94 257 GLU A CA 1
ATOM 2099 C C . GLU A 1 257 ? 52.654 5.670 -148.595 1.00 66.94 257 GLU A C 1
ATOM 2101 O O . GLU A 1 257 ? 52.567 5.466 -149.809 1.00 66.94 257 GLU A O 1
ATOM 2106 N N . ASP A 1 258 ? 53.699 6.321 -148.075 1.00 68.00 258 ASP A N 1
ATOM 2107 C CA . ASP A 1 258 ? 54.796 6.866 -148.886 1.00 68.00 258 ASP A CA 1
ATOM 2108 C C . ASP A 1 258 ? 55.733 5.757 -149.387 1.00 68.00 258 ASP A C 1
ATOM 2110 O O . ASP A 1 258 ? 56.228 5.805 -150.518 1.00 68.00 258 ASP A O 1
ATOM 2114 N N . LYS A 1 259 ? 55.918 4.698 -148.584 1.00 65.44 259 LYS A N 1
ATOM 2115 C CA . LYS A 1 259 ? 56.688 3.499 -148.971 1.00 65.44 259 LYS A CA 1
ATOM 2116 C C . LYS A 1 259 ? 56.088 2.802 -150.194 1.00 65.44 259 LYS A C 1
ATOM 2118 O O . LYS A 1 259 ? 56.834 2.319 -151.050 1.00 65.44 259 LYS A O 1
ATOM 2123 N N . GLN A 1 260 ? 54.756 2.767 -150.297 1.00 63.06 260 GLN A N 1
ATOM 2124 C CA . GLN A 1 260 ? 54.056 2.170 -151.438 1.00 63.06 260 GLN A CA 1
ATOM 2125 C C . GLN A 1 260 ? 54.151 3.029 -152.707 1.00 63.06 260 GLN A C 1
ATOM 2127 O O . GLN A 1 260 ? 54.328 2.478 -153.793 1.00 63.06 260 GLN A O 1
ATOM 2132 N N . ARG A 1 261 ? 54.127 4.365 -152.594 1.00 62.41 261 ARG A N 1
ATOM 2133 C CA . ARG A 1 261 ? 54.270 5.275 -153.751 1.00 62.41 261 ARG A CA 1
ATOM 2134 C C . ARG A 1 261 ? 55.667 5.254 -154.383 1.00 62.41 261 ARG A C 1
ATOM 2136 O O . ARG A 1 261 ? 55.794 5.558 -155.564 1.00 62.41 261 ARG A O 1
ATOM 2143 N N . MET A 1 262 ? 56.695 4.869 -153.622 1.00 59.31 262 MET A N 1
ATOM 2144 C CA . MET A 1 262 ? 58.101 4.859 -154.058 1.00 59.31 262 MET A CA 1
ATOM 2145 C C . MET A 1 262 ? 58.632 3.473 -154.489 1.00 59.31 262 MET A C 1
ATOM 2147 O O . MET A 1 262 ? 59.829 3.321 -154.721 1.00 59.31 262 MET A O 1
ATOM 2151 N N . GLY A 1 263 ? 57.774 2.452 -154.623 1.00 55.78 263 GLY A N 1
ATOM 2152 C CA . GLY A 1 263 ? 58.133 1.172 -155.263 1.00 55.78 263 GLY A CA 1
ATOM 2153 C C . GLY A 1 263 ? 58.966 0.181 -154.427 1.00 55.78 263 GLY A C 1
ATOM 2154 O O . GLY A 1 263 ? 59.483 -0.801 -154.968 1.00 55.78 263 GLY A O 1
ATOM 2155 N N . CYS A 1 264 ? 59.097 0.390 -153.111 1.00 54.78 264 CYS A N 1
ATOM 2156 C CA . CYS A 1 264 ? 59.884 -0.495 -152.236 1.00 54.78 264 CYS A CA 1
ATOM 2157 C C . CYS A 1 264 ? 59.120 -1.702 -151.654 1.00 54.78 264 CYS A C 1
ATOM 2159 O O . CYS A 1 264 ? 59.754 -2.600 -151.106 1.00 54.78 264 CYS A O 1
ATOM 2161 N N . GLY A 1 265 ? 57.792 -1.772 -151.777 1.00 54.03 265 GLY A N 1
ATOM 2162 C CA . GLY A 1 265 ? 56.982 -2.817 -151.135 1.00 54.03 265 GLY A CA 1
ATOM 2163 C C . GLY A 1 265 ? 56.924 -4.156 -151.885 1.00 54.03 265 GLY A C 1
ATOM 2164 O O . GLY A 1 265 ? 55.969 -4.389 -152.620 1.00 54.03 265 GLY A O 1
ATOM 2165 N N . SER A 1 266 ? 57.888 -5.064 -151.673 1.00 41.44 266 SER A N 1
ATOM 2166 C CA . SER A 1 266 ? 57.780 -6.468 -152.130 1.00 41.44 266 SER A CA 1
ATOM 2167 C C . SER A 1 266 ? 58.685 -7.453 -151.349 1.00 41.44 266 SER A C 1
ATOM 2169 O O . SER A 1 266 ? 59.851 -7.621 -151.707 1.00 41.44 266 SER A O 1
ATOM 2171 N N . GLY A 1 267 ? 58.127 -8.146 -150.341 1.00 37.78 267 GLY A N 1
ATOM 2172 C CA . GLY A 1 267 ? 58.793 -9.190 -149.525 1.00 37.78 267 GLY A CA 1
ATOM 2173 C C . GLY A 1 267 ? 59.732 -8.653 -148.423 1.00 37.78 267 GLY A C 1
ATOM 2174 O O . GLY A 1 267 ? 60.171 -7.516 -148.505 1.00 37.78 267 GLY A O 1
ATOM 2175 N N . GLN A 1 268 ? 60.089 -9.388 -147.358 1.00 35.88 268 GLN A N 1
ATOM 2176 C CA . GLN A 1 268 ? 59.594 -10.669 -146.821 1.00 35.88 268 GLN A CA 1
ATOM 2177 C C . GLN A 1 268 ? 60.061 -10.820 -145.340 1.00 35.88 268 GLN A C 1
ATOM 2179 O O . GLN A 1 268 ? 61.238 -10.658 -145.056 1.00 35.88 268 GLN A O 1
ATOM 2184 N N . GLN A 1 269 ? 59.150 -11.185 -144.423 1.00 30.92 269 GLN A N 1
ATOM 2185 C CA . GLN A 1 269 ? 59.369 -12.010 -143.205 1.00 30.92 269 GLN A CA 1
ATOM 2186 C C . GLN A 1 269 ? 60.496 -11.686 -142.173 1.00 30.92 269 GLN A C 1
ATOM 2188 O O . GLN A 1 269 ? 61.619 -12.156 -142.298 1.00 30.92 269 GLN A O 1
ATOM 2193 N N . GLY A 1 270 ? 60.086 -11.184 -140.995 1.00 31.39 270 GLY A N 1
ATOM 2194 C CA . GLY A 1 270 ? 60.244 -11.932 -139.725 1.00 31.39 270 GLY A CA 1
ATOM 2195 C C . GLY A 1 270 ? 61.425 -11.667 -138.760 1.00 31.39 270 GLY A C 1
ATOM 2196 O O . GLY A 1 270 ? 62.534 -11.346 -139.160 1.00 31.39 270 GLY A O 1
ATOM 2197 N N . SER A 1 271 ? 61.164 -11.985 -137.475 1.00 32.44 271 SER A N 1
ATOM 2198 C CA . SER A 1 271 ? 62.116 -12.201 -136.352 1.00 32.44 271 SER A CA 1
ATOM 2199 C C . SER A 1 271 ? 62.887 -10.975 -135.800 1.00 32.44 271 SER A C 1
ATOM 2201 O O . SER A 1 271 ? 63.203 -10.056 -136.538 1.00 32.44 271 SER A O 1
ATOM 2203 N N . GLY A 1 272 ? 63.260 -10.876 -134.512 1.00 35.69 272 GLY A N 1
ATOM 2204 C CA . GLY A 1 272 ? 62.965 -11.723 -133.340 1.00 35.69 272 GLY A CA 1
ATOM 2205 C C . GLY A 1 272 ? 64.112 -11.781 -132.299 1.00 35.69 272 GLY A C 1
ATOM 2206 O O . GLY A 1 272 ? 65.266 -11.976 -132.666 1.00 35.69 272 GLY A O 1
ATOM 2207 N N . GLY A 1 273 ? 63.787 -11.698 -130.993 1.00 36.53 273 GLY A N 1
ATOM 2208 C CA . GLY A 1 273 ? 64.722 -11.865 -129.847 1.00 36.53 273 GLY A CA 1
ATOM 2209 C C . GLY A 1 273 ? 65.579 -10.625 -129.510 1.00 36.53 273 GLY A C 1
ATOM 2210 O O . GLY A 1 273 ? 65.745 -9.761 -130.358 1.00 36.53 273 GLY A O 1
ATOM 2211 N N . LYS A 1 274 ? 66.162 -10.420 -128.312 1.00 42.59 274 LYS A N 1
ATOM 2212 C CA . LYS A 1 274 ? 66.287 -11.123 -126.996 1.00 42.59 274 LYS A CA 1
ATOM 2213 C C . LYS A 1 274 ? 66.509 -10.019 -125.913 1.00 42.59 274 LYS A C 1
ATOM 2215 O O . LYS A 1 274 ? 66.897 -8.925 -126.296 1.00 42.59 274 LYS A O 1
ATOM 2220 N N . GLY A 1 275 ? 66.386 -10.178 -124.586 1.00 37.38 275 GLY A N 1
ATOM 2221 C CA . GLY A 1 275 ? 65.971 -11.287 -123.705 1.00 37.38 275 GLY A CA 1
ATOM 2222 C C . GLY A 1 275 ? 66.676 -11.242 -122.318 1.00 37.38 275 GLY A C 1
ATOM 2223 O O . GLY A 1 275 ? 67.824 -10.822 -122.267 1.00 37.38 275 GLY A O 1
ATOM 2224 N N . VAL A 1 276 ? 66.030 -11.787 -121.259 1.00 44.53 276 VAL A N 1
ATOM 2225 C CA . VAL A 1 276 ? 66.565 -12.189 -119.907 1.00 44.53 276 VAL A CA 1
ATOM 2226 C C . VAL A 1 276 ? 67.094 -11.035 -118.997 1.00 44.53 276 VAL A C 1
ATOM 2228 O O . VAL A 1 276 ? 67.764 -10.145 -119.492 1.00 44.53 276 VAL A O 1
ATOM 2231 N N . VAL A 1 277 ? 66.792 -10.871 -117.689 1.00 42.53 277 VAL A N 1
ATOM 2232 C CA . VAL A 1 277 ? 66.998 -11.672 -116.434 1.00 42.53 277 VAL A CA 1
ATOM 2233 C C . VAL A 1 277 ? 66.240 -11.008 -115.237 1.00 42.53 277 VAL A C 1
ATOM 2235 O O . VAL A 1 277 ? 65.826 -9.867 -115.394 1.00 42.53 277 VAL A O 1
ATOM 2238 N N . ARG A 1 278 ? 66.084 -11.528 -113.993 1.00 38.75 278 ARG A N 1
ATOM 2239 C CA . ARG A 1 278 ? 65.978 -12.888 -113.376 1.00 38.75 278 ARG A CA 1
ATOM 2240 C C . ARG A 1 278 ? 65.737 -12.757 -111.838 1.00 38.75 278 ARG A C 1
ATOM 2242 O O . ARG A 1 278 ? 66.621 -12.262 -111.151 1.00 38.75 278 ARG A O 1
ATOM 2249 N N . GLY A 1 279 ? 64.662 -13.341 -111.280 1.00 33.59 279 GLY A N 1
ATOM 2250 C CA . GLY A 1 279 ? 64.430 -13.491 -109.813 1.00 33.59 279 GLY A CA 1
ATOM 2251 C C . GLY A 1 279 ? 63.762 -12.278 -109.127 1.00 33.59 279 GLY A C 1
ATOM 2252 O O . GLY A 1 279 ? 63.790 -11.192 -109.685 1.00 33.59 279 GLY A O 1
ATOM 2253 N N . MET A 1 280 ? 63.131 -12.377 -107.945 1.00 34.09 280 MET A N 1
ATOM 2254 C CA . MET A 1 280 ? 63.100 -13.443 -106.921 1.00 34.09 280 MET A CA 1
ATOM 2255 C C . MET A 1 280 ? 61.833 -13.282 -106.021 1.00 34.09 280 MET A C 1
ATOM 2257 O O . MET A 1 280 ? 61.343 -12.167 -105.917 1.00 34.09 280 MET A O 1
ATOM 2261 N N . PHE A 1 281 ? 61.314 -14.375 -105.426 1.00 36.38 281 PHE A N 1
ATOM 2262 C CA . PHE A 1 281 ? 60.405 -14.517 -104.244 1.00 36.38 281 PHE A CA 1
ATOM 2263 C C . PHE A 1 281 ? 59.773 -13.242 -103.603 1.00 36.38 281 PHE A C 1
ATOM 2265 O O . PHE A 1 281 ? 60.491 -12.303 -103.290 1.00 36.38 281 PHE A O 1
ATOM 2272 N N . GLY A 1 282 ? 58.492 -13.169 -103.201 1.00 31.75 282 GLY A N 1
ATOM 2273 C CA . GLY A 1 282 ? 57.380 -14.136 -103.154 1.00 31.75 282 GLY A CA 1
ATOM 2274 C C . GLY A 1 282 ? 56.158 -13.553 -102.389 1.00 31.75 282 GLY A C 1
ATOM 2275 O O . GLY A 1 282 ? 56.300 -12.587 -101.645 1.00 31.75 282 GLY A O 1
ATOM 2276 N N . LEU A 1 283 ? 54.961 -14.121 -102.580 1.00 44.94 283 LEU A N 1
ATOM 2277 C CA . LEU A 1 283 ? 53.699 -13.834 -101.849 1.00 44.94 283 LEU A CA 1
ATOM 2278 C C . LEU A 1 283 ? 53.360 -15.024 -100.908 1.00 44.94 283 LEU A C 1
ATOM 2280 O O . LEU A 1 283 ? 54.009 -16.061 -101.065 1.00 44.94 283 LEU A O 1
ATOM 2284 N N . PRO A 1 284 ? 52.293 -15.010 -100.066 1.00 49.03 284 PRO A N 1
ATOM 2285 C CA . PRO A 1 284 ? 51.479 -13.920 -99.483 1.00 49.03 284 PRO A CA 1
ATOM 2286 C C . PRO A 1 284 ? 51.292 -14.083 -97.940 1.00 49.03 284 PRO A C 1
ATOM 2288 O O . PRO A 1 284 ? 51.877 -14.972 -97.331 1.00 49.03 284 PRO A O 1
ATOM 2291 N N . GLY A 1 285 ? 50.420 -13.291 -97.290 1.00 35.84 285 GLY A N 1
ATOM 2292 C CA . GLY A 1 285 ? 50.059 -13.528 -95.877 1.00 35.84 285 GLY A CA 1
ATOM 2293 C C . GLY A 1 285 ? 48.869 -12.722 -95.338 1.00 35.84 285 GLY A C 1
ATOM 2294 O O . GLY A 1 285 ? 49.057 -11.726 -94.650 1.00 35.84 285 GLY A O 1
ATOM 2295 N N . ARG A 1 286 ? 47.637 -13.172 -95.612 1.00 47.19 286 ARG A N 1
ATOM 2296 C CA . ARG A 1 286 ? 46.390 -12.690 -94.982 1.00 47.19 286 ARG A CA 1
ATOM 2297 C C . ARG A 1 286 ? 45.796 -13.864 -94.204 1.00 47.19 286 ARG A C 1
ATOM 2299 O O . ARG A 1 286 ? 45.504 -14.878 -94.830 1.00 47.19 286 ARG A O 1
ATOM 2306 N N . LEU A 1 287 ? 45.616 -13.749 -92.887 1.00 40.94 287 LEU A N 1
ATOM 2307 C CA . LEU A 1 287 ? 45.025 -14.813 -92.065 1.00 40.94 287 LEU A CA 1
ATOM 2308 C C . LEU A 1 287 ? 43.811 -14.308 -91.283 1.00 40.94 287 LEU A C 1
ATOM 2310 O O . LEU A 1 287 ? 43.862 -13.283 -90.610 1.00 40.94 287 LEU A O 1
ATOM 2314 N N . VAL A 1 288 ? 42.721 -15.062 -91.410 1.00 37.38 288 VAL A N 1
ATOM 2315 C CA . VAL A 1 288 ? 41.439 -14.898 -90.723 1.00 37.38 288 VAL A CA 1
ATOM 2316 C C . VAL A 1 288 ? 41.068 -16.264 -90.149 1.00 37.38 288 VAL A C 1
ATOM 2318 O O . VAL A 1 288 ? 40.950 -17.211 -90.917 1.00 37.38 288 VAL A O 1
ATOM 2321 N N . GLY A 1 289 ? 40.825 -16.316 -88.836 1.00 34.16 289 GLY A N 1
ATOM 2322 C CA . GLY A 1 289 ? 39.988 -17.318 -88.162 1.00 34.16 289 GLY A CA 1
ATOM 2323 C C . GLY A 1 289 ? 40.567 -18.715 -87.875 1.00 34.16 289 GLY A C 1
ATOM 2324 O O . GLY A 1 289 ? 41.195 -19.334 -88.725 1.00 34.16 289 GLY A O 1
ATOM 2325 N N . GLY A 1 290 ? 40.197 -19.259 -86.705 1.00 33.84 290 GLY A N 1
ATOM 2326 C CA . GLY A 1 290 ? 39.719 -20.651 -86.635 1.00 33.84 290 GLY A CA 1
ATOM 2327 C C . GLY A 1 290 ? 40.457 -21.669 -85.748 1.00 33.84 290 GLY A C 1
ATOM 2328 O O . GLY A 1 290 ? 41.284 -22.412 -86.250 1.00 33.84 290 GLY A O 1
ATOM 2329 N N . ILE A 1 291 ? 40.031 -21.775 -84.480 1.00 42.75 291 ILE A N 1
ATOM 2330 C CA . ILE A 1 291 ? 39.711 -23.022 -83.730 1.00 42.75 291 ILE A CA 1
ATOM 2331 C C . ILE A 1 291 ? 40.704 -24.217 -83.753 1.00 42.75 291 ILE A C 1
ATOM 2333 O O . ILE A 1 291 ? 40.743 -24.967 -84.723 1.00 42.75 291 ILE A O 1
ATOM 2337 N N . LEU A 1 292 ? 41.318 -24.507 -82.589 1.00 39.06 292 LEU A N 1
ATOM 2338 C CA . LEU A 1 292 ? 41.464 -25.834 -81.927 1.00 39.06 292 LEU A CA 1
ATOM 2339 C C . LEU A 1 292 ? 42.164 -25.623 -80.552 1.00 39.06 292 LEU A C 1
ATOM 2341 O O . LEU A 1 292 ? 42.998 -24.731 -80.456 1.00 39.06 292 LEU A O 1
ATOM 2345 N N . GLY A 1 293 ? 41.936 -26.355 -79.452 1.00 29.36 293 GLY A N 1
ATOM 2346 C CA . GLY A 1 293 ? 40.962 -27.415 -79.155 1.00 29.36 293 GLY A CA 1
ATOM 2347 C C . GLY A 1 293 ? 41.561 -28.561 -78.309 1.00 29.36 293 GLY A C 1
ATOM 2348 O O . GLY A 1 293 ? 42.161 -29.461 -78.882 1.00 29.36 293 GLY A O 1
ATOM 2349 N N . GLY A 1 294 ? 41.335 -28.558 -76.982 1.00 29.41 294 GLY A N 1
ATOM 2350 C CA . GLY A 1 294 ? 41.664 -29.652 -76.033 1.00 29.41 294 GLY A CA 1
ATOM 2351 C C . GLY A 1 294 ? 43.136 -29.734 -75.570 1.00 29.41 294 GLY A C 1
ATOM 2352 O O . GLY A 1 294 ? 44.035 -29.321 -76.291 1.00 29.41 294 GLY A O 1
ATOM 2353 N N . GLY A 1 295 ? 43.471 -30.252 -74.382 1.00 31.27 295 GLY A N 1
ATOM 2354 C CA . GLY A 1 295 ? 42.661 -30.738 -73.251 1.00 31.27 295 GLY A CA 1
ATOM 2355 C C . GLY A 1 295 ? 43.573 -31.374 -72.178 1.00 31.27 295 GLY A C 1
ATOM 2356 O O . GLY A 1 295 ? 44.660 -31.840 -72.514 1.00 31.27 295 GLY A O 1
ATOM 2357 N N . GLY A 1 296 ? 43.172 -31.390 -70.901 1.00 30.34 296 GLY A N 1
ATOM 2358 C CA . GLY A 1 296 ? 43.988 -31.961 -69.816 1.00 30.34 296 GLY A CA 1
ATOM 2359 C C . GLY A 1 296 ? 43.284 -31.928 -68.459 1.00 30.34 296 GLY A C 1
ATOM 2360 O O . GLY A 1 296 ? 43.108 -30.860 -67.884 1.00 30.34 296 GLY A O 1
ATOM 2361 N N . ASP A 1 297 ? 42.878 -33.099 -67.975 1.00 33.91 297 ASP A N 1
ATOM 2362 C CA . ASP A 1 297 ? 41.988 -33.287 -66.823 1.00 33.91 297 ASP A CA 1
ATOM 2363 C C . ASP A 1 297 ? 42.772 -33.707 -65.562 1.00 33.91 297 ASP A C 1
ATOM 2365 O O . ASP A 1 297 ? 43.552 -34.659 -65.622 1.00 33.91 297 ASP A O 1
ATOM 2369 N N . SER A 1 298 ? 42.571 -33.029 -64.423 1.00 32.09 298 SER A N 1
ATOM 2370 C CA . SER A 1 298 ? 42.853 -33.553 -63.067 1.00 32.09 298 SER A CA 1
ATOM 2371 C C . SER A 1 298 ? 42.270 -32.626 -61.983 1.00 32.09 298 SER A C 1
ATOM 2373 O O . SER A 1 298 ? 42.456 -31.414 -62.027 1.00 32.09 298 SER A O 1
ATOM 2375 N N . ASN A 1 299 ? 41.558 -33.201 -61.010 1.00 37.09 299 ASN A N 1
ATOM 2376 C CA . ASN A 1 299 ? 40.754 -32.520 -59.977 1.00 37.09 299 ASN A CA 1
ATOM 2377 C C . ASN A 1 299 ? 41.176 -33.047 -58.570 1.00 37.09 299 ASN A C 1
ATOM 2379 O O . ASN A 1 299 ? 41.835 -34.086 -58.511 1.00 37.09 299 ASN A O 1
ATOM 2383 N N . PRO A 1 300 ? 40.717 -32.482 -57.431 1.00 58.41 300 PRO A N 1
ATOM 2384 C CA . PRO A 1 300 ? 41.177 -31.254 -56.758 1.00 58.41 300 PRO A CA 1
ATOM 2385 C C . PRO A 1 300 ? 41.762 -31.565 -55.338 1.00 58.41 300 PRO A C 1
ATOM 2387 O O . PRO A 1 300 ? 42.062 -32.734 -55.085 1.00 58.41 300 PRO A O 1
ATOM 2390 N N . PRO A 1 301 ? 41.967 -30.600 -54.395 1.00 48.84 301 PRO A N 1
ATOM 2391 C CA . PRO A 1 301 ? 40.851 -29.991 -53.638 1.00 48.84 301 PRO A CA 1
ATOM 2392 C C . PRO A 1 301 ? 40.990 -28.500 -53.208 1.00 48.84 301 PRO A C 1
ATOM 2394 O O . PRO A 1 301 ? 42.077 -27.984 -52.978 1.00 48.84 301 PRO A O 1
ATOM 2397 N N . ALA A 1 302 ? 39.821 -27.893 -52.953 1.00 31.41 302 ALA A N 1
ATOM 2398 C CA . ALA A 1 302 ? 39.524 -26.845 -51.955 1.00 31.41 302 ALA A CA 1
ATOM 2399 C C . ALA A 1 302 ? 40.116 -25.410 -52.060 1.00 31.41 302 ALA A C 1
ATOM 2401 O O . ALA A 1 302 ? 41.188 -25.116 -51.545 1.00 31.41 302 ALA A O 1
ATOM 2402 N N . GLY A 1 303 ? 39.246 -24.467 -52.459 1.00 30.94 303 GLY A N 1
ATOM 2403 C CA . GLY A 1 303 ? 38.799 -23.422 -51.519 1.00 30.94 303 GLY A CA 1
ATOM 2404 C C . GLY A 1 303 ? 39.312 -21.982 -51.679 1.00 30.94 303 GLY A C 1
ATOM 2405 O O . GLY A 1 303 ? 40.174 -21.561 -50.918 1.00 30.94 303 GLY A O 1
ATOM 2406 N N . SER A 1 304 ? 38.661 -21.177 -52.530 1.00 29.73 304 SER A N 1
ATOM 2407 C CA . SER A 1 304 ? 38.260 -19.793 -52.193 1.00 29.73 304 SER A CA 1
ATOM 2408 C C . SER A 1 304 ? 37.237 -19.254 -53.205 1.00 29.73 304 SER A C 1
ATOM 2410 O O . SER A 1 304 ? 37.158 -19.739 -54.331 1.00 29.73 304 SER A O 1
ATOM 2412 N N . MET A 1 305 ? 36.440 -18.272 -52.786 1.00 42.88 305 MET A N 1
ATOM 2413 C CA . MET A 1 305 ? 35.354 -17.660 -53.557 1.00 42.88 305 MET A CA 1
ATOM 2414 C C . MET A 1 305 ? 35.884 -16.537 -54.461 1.00 42.88 305 MET A C 1
ATOM 2416 O O . MET A 1 305 ? 36.547 -15.627 -53.971 1.00 42.88 305 MET A O 1
ATOM 2420 N N . THR A 1 306 ? 35.502 -16.539 -55.740 1.00 35.09 306 THR A N 1
ATOM 2421 C CA . THR A 1 306 ? 35.526 -15.350 -56.615 1.00 35.09 306 THR A CA 1
ATOM 2422 C C . THR A 1 306 ? 34.261 -15.343 -57.472 1.00 35.09 306 THR A C 1
ATOM 2424 O O . THR A 1 306 ? 34.208 -15.978 -58.524 1.00 35.09 306 THR A O 1
ATOM 2427 N N . SER A 1 307 ? 33.219 -14.667 -56.989 1.00 43.38 307 SER A N 1
ATOM 2428 C CA . SER A 1 307 ? 31.953 -14.497 -57.709 1.00 43.38 307 SER A CA 1
ATOM 2429 C C . SER A 1 307 ? 32.039 -13.313 -58.676 1.00 43.38 307 SER A C 1
ATOM 2431 O O . SER A 1 307 ? 31.470 -12.266 -58.398 1.00 43.38 307 SER A O 1
ATOM 2433 N N . ASP A 1 308 ? 32.743 -13.488 -59.795 1.00 48.59 308 ASP A N 1
ATOM 2434 C CA . ASP A 1 308 ? 32.866 -12.489 -60.871 1.00 48.59 308 ASP A CA 1
ATOM 2435 C C . ASP A 1 308 ? 32.828 -13.170 -62.253 1.00 48.59 308 ASP A C 1
ATOM 2437 O O . ASP A 1 308 ? 33.731 -13.020 -63.064 1.00 48.59 308 ASP A O 1
ATOM 2441 N N . ASP A 1 309 ? 31.785 -13.971 -62.502 1.00 53.94 309 ASP A N 1
ATOM 2442 C CA . ASP A 1 309 ? 31.465 -14.507 -63.842 1.00 53.94 309 ASP A CA 1
ATOM 2443 C C . ASP A 1 309 ? 29.977 -14.926 -63.971 1.00 53.94 309 ASP A C 1
ATOM 2445 O O . ASP A 1 309 ? 29.617 -15.803 -64.756 1.00 53.94 309 ASP A O 1
ATOM 2449 N N . GLN A 1 310 ? 29.065 -14.293 -63.213 1.00 56.50 310 GLN A N 1
ATOM 2450 C CA . GLN A 1 310 ? 27.626 -14.424 -63.489 1.00 56.50 310 GLN A CA 1
ATOM 2451 C C . GLN A 1 310 ? 27.285 -13.615 -64.742 1.00 56.50 310 GLN A C 1
ATOM 2453 O O . GLN A 1 310 ? 27.082 -12.399 -64.696 1.00 56.50 310 GLN A O 1
ATOM 2458 N N . SER A 1 311 ? 27.256 -14.309 -65.879 1.00 64.88 311 SER A N 1
ATOM 2459 C CA . SER A 1 311 ? 26.924 -13.732 -67.175 1.00 64.88 311 SER A CA 1
ATOM 2460 C C . SER A 1 311 ? 25.561 -13.039 -67.122 1.00 64.88 311 SER A C 1
ATOM 2462 O O . SER A 1 311 ? 24.632 -13.500 -66.461 1.00 64.88 311 SER A O 1
ATOM 2464 N N . PHE A 1 312 ? 25.392 -11.958 -67.888 1.00 69.88 312 PHE A N 1
ATOM 2465 C CA . PHE A 1 312 ? 24.099 -11.274 -68.030 1.00 69.88 312 PHE A CA 1
ATOM 2466 C C . PHE A 1 312 ? 22.973 -12.230 -68.469 1.00 69.88 312 PHE A C 1
ATOM 2468 O O . PHE A 1 312 ? 21.813 -12.000 -68.138 1.00 69.88 312 PHE A O 1
ATOM 2475 N N . ALA A 1 313 ? 23.317 -13.314 -69.176 1.00 78.56 313 ALA A N 1
ATOM 2476 C CA . ALA A 1 313 ? 22.389 -14.388 -69.514 1.00 78.56 313 ALA A CA 1
ATOM 2477 C C . ALA A 1 313 ? 21.919 -15.179 -68.280 1.00 78.56 313 ALA A C 1
ATOM 2479 O O . ALA A 1 313 ? 20.728 -15.448 -68.171 1.00 78.56 313 ALA A O 1
ATOM 2480 N N . ASP A 1 314 ? 22.811 -15.491 -67.336 1.00 79.19 314 ASP A N 1
ATOM 2481 C CA . ASP A 1 314 ? 22.478 -16.223 -66.108 1.00 79.19 314 ASP A CA 1
ATOM 2482 C C . ASP A 1 314 ? 21.642 -15.353 -65.163 1.00 79.19 314 ASP A C 1
ATOM 2484 O O . ASP A 1 314 ? 20.640 -15.816 -64.634 1.00 79.19 314 ASP A O 1
ATOM 2488 N N . LEU A 1 315 ? 21.960 -14.057 -65.047 1.00 85.38 315 LEU A N 1
ATOM 2489 C CA . LEU A 1 315 ? 21.122 -13.089 -64.323 1.00 85.38 315 LEU A CA 1
ATOM 2490 C C . LEU A 1 315 ? 19.728 -12.927 -64.954 1.00 85.38 315 LEU A C 1
ATOM 2492 O O . LEU A 1 315 ? 18.748 -12.728 -64.237 1.00 85.38 315 LEU A O 1
ATOM 2496 N N . TRP A 1 316 ? 19.614 -13.035 -66.282 1.00 80.00 316 TRP A N 1
ATOM 2497 C CA . TRP A 1 316 ? 18.320 -13.075 -66.973 1.00 80.00 316 TRP A CA 1
ATOM 2498 C C . TRP A 1 316 ? 17.568 -14.388 -66.751 1.00 80.00 316 TRP A C 1
ATOM 2500 O O . TRP A 1 316 ? 16.348 -14.366 -66.618 1.00 80.00 316 TRP A O 1
ATOM 2510 N N . VAL A 1 317 ? 18.270 -15.520 -66.695 1.00 87.12 317 VAL A N 1
ATOM 2511 C CA . VAL A 1 317 ? 17.679 -16.828 -66.382 1.00 87.12 317 VAL A CA 1
ATOM 2512 C C . VAL A 1 317 ? 17.194 -16.865 -64.933 1.00 87.12 317 VAL A C 1
ATOM 2514 O O . VAL A 1 317 ? 16.055 -17.261 -64.709 1.00 87.12 317 VAL A O 1
ATOM 2517 N N . ASP A 1 318 ? 17.977 -16.368 -63.973 1.00 83.69 318 ASP A N 1
ATOM 2518 C CA . ASP A 1 318 ? 17.568 -16.215 -62.572 1.00 83.69 318 ASP A CA 1
ATOM 2519 C C . ASP A 1 318 ? 16.394 -15.238 -62.429 1.00 83.69 318 ASP A C 1
ATOM 2521 O O . ASP A 1 318 ? 15.465 -15.509 -61.668 1.00 83.69 318 ASP A O 1
ATOM 2525 N N . PHE A 1 319 ? 16.378 -14.129 -63.180 1.00 89.81 319 PHE A N 1
ATOM 2526 C CA . PHE A 1 319 ? 15.231 -13.219 -63.205 1.00 89.81 319 PHE A CA 1
ATOM 2527 C C . PHE A 1 319 ? 13.972 -13.906 -63.748 1.00 89.81 319 PHE A C 1
ATOM 2529 O O . PHE A 1 319 ? 12.926 -13.817 -63.114 1.00 89.81 319 PHE A O 1
ATOM 2536 N N . LEU A 1 320 ? 14.064 -14.634 -64.866 1.00 86.69 320 LEU A N 1
ATOM 2537 C CA . LEU A 1 320 ? 12.929 -15.357 -65.449 1.00 86.69 320 LEU A CA 1
ATOM 2538 C C . LEU A 1 320 ? 12.444 -16.493 -64.542 1.00 86.69 320 LEU A C 1
ATOM 2540 O O . LEU A 1 320 ? 11.239 -16.629 -64.351 1.00 86.69 320 LEU A O 1
ATOM 2544 N N . LEU A 1 321 ? 13.355 -17.265 -63.941 1.00 84.25 321 LEU A N 1
ATOM 2545 C CA . LEU A 1 321 ? 13.028 -18.308 -62.966 1.00 84.25 321 LEU A CA 1
ATOM 2546 C C . LEU A 1 321 ? 12.334 -17.709 -61.743 1.00 84.25 321 LEU A C 1
ATOM 2548 O O . LEU A 1 321 ? 11.291 -18.214 -61.332 1.00 84.25 321 LEU A O 1
ATOM 2552 N N . LYS A 1 322 ? 12.850 -16.597 -61.212 1.00 87.06 322 LYS A N 1
ATOM 2553 C CA . LYS A 1 322 ? 12.277 -15.902 -60.056 1.00 87.06 322 LYS A CA 1
ATOM 2554 C C . LYS A 1 322 ? 10.953 -15.212 -60.368 1.00 87.06 322 LYS A C 1
ATOM 2556 O O . LYS A 1 322 ? 10.070 -15.214 -59.517 1.00 87.06 322 LYS A O 1
ATOM 2561 N N . GLU A 1 323 ? 10.775 -14.673 -61.572 1.00 80.06 323 GLU A N 1
ATOM 2562 C CA . GLU A 1 323 ? 9.497 -14.131 -62.041 1.00 80.06 323 GLU A CA 1
ATOM 2563 C C . GLU A 1 323 ? 8.467 -15.254 -62.232 1.00 80.06 323 GLU A C 1
ATOM 2565 O O . GLU A 1 323 ? 7.318 -15.099 -61.815 1.00 80.06 323 GLU A O 1
ATOM 2570 N N . THR A 1 324 ? 8.864 -16.423 -62.757 1.00 76.81 324 THR A N 1
ATOM 2571 C CA . THR A 1 324 ? 7.974 -17.594 -62.818 1.00 76.81 324 THR A CA 1
ATOM 2572 C C . THR A 1 324 ? 7.656 -18.174 -61.442 1.00 76.81 324 THR A C 1
ATOM 2574 O O . THR A 1 324 ? 6.487 -18.455 -61.195 1.00 76.81 324 THR A O 1
ATOM 2577 N N . GLU A 1 325 ? 8.620 -18.269 -60.517 1.00 78.31 325 GLU A N 1
ATOM 2578 C CA . GLU A 1 325 ? 8.379 -18.704 -59.133 1.00 78.31 325 GLU A CA 1
ATOM 2579 C C . GLU A 1 325 ? 7.445 -17.717 -58.419 1.00 78.31 325 GLU A C 1
ATOM 2581 O O . GLU A 1 325 ? 6.468 -18.121 -57.797 1.00 78.31 325 GLU A O 1
ATOM 2586 N N . GLU A 1 326 ? 7.667 -16.405 -58.548 1.00 74.88 326 GLU A N 1
ATOM 2587 C CA . GLU A 1 326 ? 6.777 -15.391 -57.977 1.00 74.88 326 GLU A CA 1
ATOM 2588 C C . GLU A 1 326 ? 5.377 -15.386 -58.613 1.00 74.88 326 GLU A C 1
ATOM 2590 O O . GLU A 1 326 ? 4.396 -15.047 -57.941 1.00 74.88 326 GLU A O 1
ATOM 2595 N N . ARG A 1 327 ? 5.255 -15.755 -59.892 1.00 73.12 327 ARG A N 1
ATOM 2596 C CA . ARG A 1 327 ? 3.968 -15.896 -60.579 1.00 73.12 327 ARG A CA 1
ATOM 2597 C C . ARG A 1 327 ? 3.233 -17.156 -60.117 1.00 73.12 327 ARG A C 1
ATOM 2599 O O . ARG A 1 327 ? 2.062 -17.061 -59.762 1.00 73.12 327 ARG A O 1
ATOM 2606 N N . GLU A 1 328 ? 3.924 -18.287 -60.008 1.00 66.25 328 GLU A N 1
ATOM 2607 C CA . GLU A 1 328 ? 3.391 -19.545 -59.471 1.00 66.25 328 GLU A CA 1
ATOM 2608 C C . GLU A 1 328 ? 3.014 -19.412 -57.986 1.00 66.25 328 GLU A C 1
ATOM 2610 O O . GLU A 1 328 ? 1.961 -19.880 -57.565 1.00 66.25 328 GLU A O 1
ATOM 2615 N N . LYS A 1 329 ? 3.785 -18.662 -57.193 1.00 69.19 329 LYS A N 1
ATOM 2616 C CA . LYS A 1 329 ? 3.496 -18.369 -55.778 1.00 69.19 329 LYS A CA 1
ATOM 2617 C C . LYS A 1 329 ? 2.315 -17.405 -55.602 1.00 69.19 329 LYS A C 1
ATOM 2619 O O . LYS A 1 329 ? 1.569 -17.530 -54.630 1.00 69.19 329 LYS A O 1
ATOM 2624 N N . ARG A 1 330 ? 2.082 -16.484 -56.551 1.00 64.69 330 ARG A N 1
ATOM 2625 C CA . ARG A 1 330 ? 0.863 -15.646 -56.595 1.00 64.69 330 ARG A CA 1
ATOM 2626 C C . ARG A 1 330 ? -0.368 -16.391 -57.119 1.00 64.69 330 ARG A C 1
ATOM 2628 O O . ARG A 1 330 ? -1.469 -16.075 -56.673 1.00 64.69 330 ARG A O 1
ATOM 2635 N N . GLU A 1 331 ? -0.209 -17.359 -58.020 1.00 58.56 331 GLU A N 1
ATOM 2636 C CA . GLU A 1 331 ? -1.317 -18.167 -58.556 1.00 58.56 331 GLU A CA 1
ATOM 2637 C C . GLU A 1 331 ? -1.680 -19.347 -57.624 1.00 58.56 331 GLU A C 1
ATOM 2639 O O . GLU A 1 331 ? -2.861 -19.646 -57.455 1.00 58.56 331 GLU A O 1
ATOM 2644 N N . GLY A 1 332 ? -0.714 -19.928 -56.904 1.00 53.25 332 GLY A N 1
ATOM 2645 C CA . GLY A 1 332 ? -0.928 -20.942 -55.860 1.00 53.25 332 GLY A CA 1
ATOM 2646 C C . GLY A 1 332 ? -1.374 -20.381 -54.501 1.00 53.25 332 GLY A C 1
ATOM 2647 O O . GLY A 1 332 ? -2.036 -21.073 -53.732 1.00 53.25 332 GLY A O 1
ATOM 2648 N N . GLY A 1 333 ? -1.075 -19.111 -54.206 1.00 52.25 333 GLY A N 1
ATOM 2649 C CA . GLY A 1 333 ? -1.453 -18.437 -52.955 1.00 52.25 333 GLY A CA 1
ATOM 2650 C C . GLY A 1 333 ? -2.867 -17.838 -52.922 1.00 52.25 333 GLY A C 1
ATOM 2651 O O . GLY A 1 333 ? -3.193 -17.112 -51.984 1.00 52.25 333 GLY A O 1
ATOM 2652 N N . ARG A 1 334 ? -3.704 -18.075 -53.945 1.00 45.25 334 ARG A N 1
ATOM 2653 C CA . ARG A 1 334 ? -4.998 -17.384 -54.127 1.00 45.25 334 ARG A CA 1
ATOM 2654 C C . ARG A 1 334 ? -6.193 -18.315 -54.375 1.00 45.25 334 ARG A C 1
ATOM 2656 O O . ARG A 1 334 ? -7.062 -18.037 -55.197 1.00 45.25 334 ARG A O 1
ATOM 2663 N N . GLY A 1 335 ? -6.273 -19.387 -53.586 1.00 41.31 335 GLY A N 1
ATOM 2664 C CA . GLY A 1 335 ? -7.433 -20.282 -53.490 1.00 41.31 335 GLY A CA 1
ATOM 2665 C C . GLY A 1 335 ? -8.155 -20.194 -52.138 1.00 41.31 335 GLY A C 1
ATOM 2666 O O . GLY A 1 335 ? -8.038 -21.108 -51.331 1.00 41.31 335 GLY A O 1
ATOM 2667 N N . GLY A 1 336 ? -8.899 -19.110 -51.886 1.00 34.56 336 GLY A N 1
ATOM 2668 C CA . GLY A 1 336 ? -9.716 -18.929 -50.671 1.00 34.56 336 GLY A CA 1
ATOM 2669 C C . GLY A 1 336 ? -9.978 -17.452 -50.343 1.00 34.56 336 GLY A C 1
ATOM 2670 O O . GLY A 1 336 ? -9.033 -16.700 -50.127 1.00 34.56 336 GLY A O 1
ATOM 2671 N N . GLY A 1 337 ? -11.247 -17.015 -50.347 1.00 31.09 337 GLY A N 1
ATOM 2672 C CA . GLY A 1 337 ? -11.643 -15.627 -50.020 1.00 31.09 337 GLY A CA 1
ATOM 2673 C C . GLY A 1 337 ? -11.324 -15.254 -48.563 1.00 31.09 337 GLY A C 1
ATOM 2674 O O . GLY A 1 337 ? -11.210 -16.137 -47.724 1.00 31.09 337 GLY A O 1
ATOM 2675 N N . GLY A 1 338 ? -11.102 -13.986 -48.199 1.00 30.59 338 GLY A N 1
ATOM 2676 C CA . GLY A 1 338 ? -12.052 -12.860 -48.299 1.00 30.59 338 GLY A CA 1
ATOM 2677 C C . GLY A 1 338 ? -12.646 -12.605 -46.894 1.00 30.59 338 GLY A C 1
ATOM 2678 O O . GLY A 1 338 ? -12.911 -13.564 -46.186 1.00 30.59 338 GLY A O 1
ATOM 2679 N N . SER A 1 339 ? -12.857 -11.391 -46.376 1.00 32.38 339 SER A N 1
ATOM 2680 C CA . SER A 1 339 ? -12.877 -10.043 -46.963 1.00 32.38 339 SER A CA 1
ATOM 2681 C C . SER A 1 339 ? -12.249 -9.006 -46.002 1.00 32.38 339 SER A C 1
ATOM 2683 O O . SER A 1 339 ? -11.939 -9.325 -44.858 1.00 32.38 339 SER A O 1
ATOM 2685 N N . ALA A 1 340 ? -12.036 -7.779 -46.483 1.00 33.25 340 ALA A N 1
ATOM 2686 C CA . ALA A 1 340 ? -11.201 -6.748 -45.861 1.00 33.25 340 ALA A CA 1
ATOM 2687 C C . ALA A 1 340 ? -11.827 -5.990 -44.673 1.00 33.25 340 ALA A C 1
ATOM 2689 O O . ALA A 1 340 ? -13.038 -5.780 -44.616 1.00 33.25 340 ALA A O 1
ATOM 2690 N N . GLY A 1 341 ? -10.950 -5.474 -43.803 1.00 28.05 341 GLY A N 1
ATOM 2691 C CA . GLY A 1 341 ? -11.220 -4.352 -42.906 1.00 28.05 341 GLY A CA 1
ATOM 2692 C C . GLY A 1 341 ? -10.469 -3.092 -43.362 1.00 28.05 341 GLY A C 1
ATOM 2693 O O . GLY A 1 341 ? -9.261 -3.144 -43.558 1.00 28.05 341 GLY A O 1
ATOM 2694 N N . GLU A 1 342 ? -11.235 -2.015 -43.550 1.00 33.50 342 GLU A N 1
ATOM 2695 C CA . GLU A 1 342 ? -10.913 -0.576 -43.443 1.00 33.50 342 GLU A CA 1
ATOM 2696 C C . GLU A 1 342 ? -9.592 0.016 -43.983 1.00 33.50 342 GLU A C 1
ATOM 2698 O O . GLU A 1 342 ? -8.490 -0.309 -43.553 1.00 33.50 342 GLU A O 1
ATOM 2703 N N . ALA A 1 343 ? -9.736 1.078 -44.791 1.00 29.80 343 ALA A N 1
ATOM 2704 C CA . ALA A 1 343 ? -8.747 2.153 -44.884 1.00 29.80 343 ALA A CA 1
ATOM 2705 C C . ALA A 1 343 ? -9.374 3.496 -45.316 1.00 29.80 343 ALA A C 1
ATOM 2707 O O . ALA A 1 343 ? -10.251 3.531 -46.178 1.00 29.80 343 ALA A O 1
ATOM 2708 N N . SER A 1 344 ? -8.780 4.587 -44.812 1.00 31.91 344 SER A N 1
ATOM 2709 C CA . SER A 1 344 ? -8.850 5.985 -45.292 1.00 31.91 344 SER A CA 1
ATOM 2710 C C . SER A 1 344 ? -10.135 6.804 -45.030 1.00 31.91 344 SER A C 1
ATOM 2712 O O . SER A 1 344 ? -11.233 6.269 -45.054 1.00 31.91 344 SER A O 1
ATOM 2714 N N . SER A 1 345 ? -10.101 8.135 -44.847 1.00 31.28 345 SER A N 1
ATOM 2715 C CA . SER A 1 345 ? -9.080 9.077 -44.317 1.00 31.28 345 SER A CA 1
ATOM 2716 C C . SER A 1 345 ? -9.631 10.511 -44.425 1.00 31.28 345 SER A C 1
ATOM 2718 O O . SER A 1 345 ? -10.150 10.832 -45.490 1.00 31.28 345 SER A O 1
ATOM 2720 N N . SER A 1 346 ? -9.397 11.405 -43.453 1.00 29.73 346 SER A N 1
ATOM 2721 C CA . SER A 1 346 ? -9.098 12.832 -43.736 1.00 29.73 346 SER A CA 1
ATOM 2722 C C . SER A 1 346 ? -8.822 13.658 -42.475 1.00 29.73 346 SER A C 1
ATOM 2724 O O . SER A 1 346 ? -9.508 13.531 -41.466 1.00 29.73 346 SER A O 1
ATOM 2726 N N . SER A 1 347 ? -7.848 14.556 -42.583 1.00 32.84 347 SER A N 1
ATOM 2727 C CA . SER A 1 347 ? -7.433 15.564 -41.600 1.00 32.84 347 SER A CA 1
ATOM 2728 C C . SER A 1 347 ? -8.318 16.817 -41.564 1.00 32.84 347 SER A C 1
ATOM 2730 O O . SER A 1 347 ? -8.726 17.287 -42.626 1.00 32.84 347 SER A O 1
ATOM 2732 N N . SER A 1 348 ? -8.402 17.494 -40.412 1.00 30.00 348 SER A N 1
ATOM 2733 C CA . SER A 1 348 ? -8.469 18.968 -40.376 1.00 30.00 348 SER A CA 1
ATOM 2734 C C . SER A 1 348 ? -7.958 19.558 -39.055 1.00 30.00 348 SER A C 1
ATOM 2736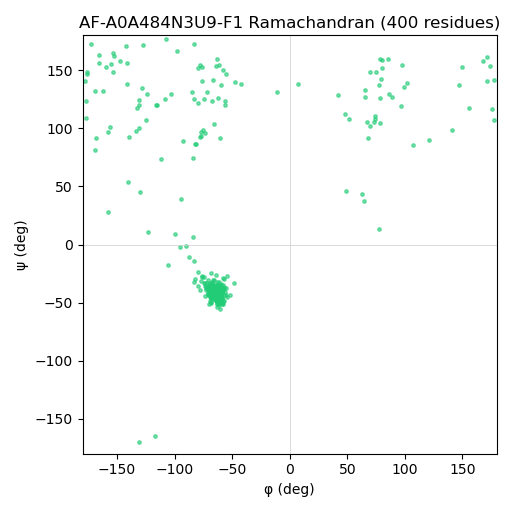 O O . SER A 1 348 ? -7.927 18.899 -38.021 1.00 30.00 348 SER A O 1
ATOM 2738 N N . SER A 1 349 ? -7.519 20.810 -39.132 1.00 30.78 349 SER A N 1
ATOM 2739 C CA . SER A 1 349 ? -6.699 21.545 -38.170 1.00 30.78 349 SER A CA 1
ATOM 2740 C C . SER A 1 349 ? -7.429 22.197 -36.980 1.00 30.78 349 SER A C 1
ATOM 2742 O O . SER A 1 349 ? -8.637 22.407 -36.993 1.00 30.78 349 SER A O 1
ATOM 2744 N N . SER A 1 350 ? -6.585 22.712 -36.073 1.00 31.28 350 SER A N 1
ATOM 2745 C CA . SER A 1 350 ? -6.661 24.020 -35.386 1.00 31.28 350 SER A CA 1
ATOM 2746 C C . SER A 1 350 ? -7.416 24.213 -34.053 1.00 31.28 350 SER A C 1
ATOM 2748 O O . SER A 1 350 ? -8.623 24.055 -33.941 1.00 31.28 350 SER A O 1
ATOM 2750 N N . SER A 1 351 ? -6.631 24.784 -33.125 1.00 31.00 351 SER A N 1
ATOM 2751 C CA . SER A 1 351 ? -6.927 25.895 -32.199 1.00 31.00 351 SER A CA 1
ATOM 2752 C C . SER A 1 351 ? -7.750 25.710 -30.910 1.00 31.00 351 SER A C 1
ATOM 2754 O O . SER A 1 351 ? -8.930 25.395 -30.911 1.00 31.00 351 SER A O 1
ATOM 2756 N N . SER A 1 352 ? -7.087 26.167 -29.836 1.00 30.06 352 SER A N 1
ATOM 2757 C CA . SER A 1 352 ? -7.585 27.034 -28.752 1.00 30.06 352 SER A CA 1
ATOM 2758 C C . SER A 1 352 ? -8.537 26.496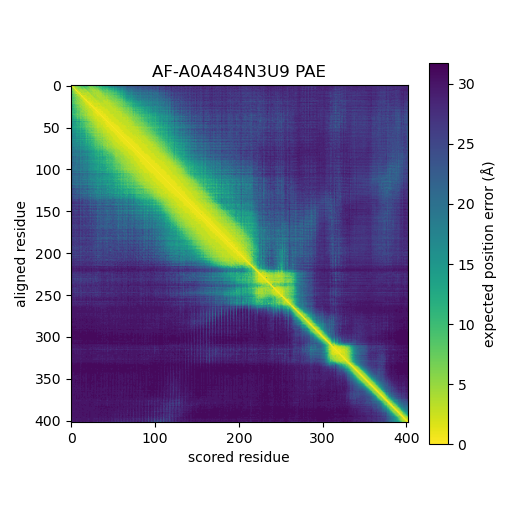 -27.669 1.00 30.06 352 SER A C 1
ATOM 2760 O O . SER A 1 352 ? -9.751 26.490 -27.815 1.00 30.06 352 SER A O 1
ATOM 2762 N N . SER A 1 353 ? -7.927 26.363 -26.484 1.00 30.33 353 SER A N 1
ATOM 2763 C CA . SER A 1 353 ? -8.311 27.027 -25.223 1.00 30.33 353 SER A CA 1
ATOM 2764 C C . SER A 1 353 ? -9.499 26.544 -24.376 1.00 30.33 353 SER A C 1
ATOM 2766 O O . SER A 1 353 ? -10.628 26.442 -24.834 1.00 30.33 353 SER A O 1
ATOM 2768 N N . ALA A 1 354 ? -9.199 26.543 -23.070 1.00 29.84 354 ALA A N 1
ATOM 2769 C CA . ALA A 1 354 ? -10.050 26.902 -21.932 1.00 29.84 354 ALA A CA 1
ATOM 2770 C C . ALA A 1 354 ? -10.790 25.796 -21.143 1.00 29.84 354 ALA A C 1
ATOM 2772 O O . ALA A 1 354 ? -11.748 25.186 -21.599 1.00 29.84 354 ALA A O 1
ATOM 2773 N N . ALA A 1 355 ? -10.414 25.777 -19.856 1.00 30.08 355 ALA A N 1
ATOM 2774 C CA . ALA A 1 355 ? -11.276 25.726 -18.671 1.00 30.08 355 ALA A CA 1
ATOM 2775 C C . ALA A 1 355 ? -11.536 24.392 -17.937 1.00 30.08 355 ALA A C 1
ATOM 2777 O O . ALA A 1 355 ? -11.905 23.373 -18.504 1.00 30.08 355 ALA A O 1
ATOM 2778 N N . ALA A 1 356 ? -11.453 24.540 -16.607 1.00 32.22 356 ALA A N 1
ATOM 2779 C CA . ALA A 1 356 ? -12.152 23.806 -15.550 1.00 32.22 356 ALA A CA 1
ATOM 2780 C C . ALA A 1 356 ? -11.805 22.323 -15.290 1.00 32.22 356 ALA A C 1
ATOM 2782 O O . ALA A 1 356 ? -12.367 21.399 -15.867 1.00 32.22 356 ALA A O 1
ATOM 2783 N N . ALA A 1 357 ? -11.015 22.116 -14.229 1.00 36.66 357 ALA A N 1
ATOM 2784 C CA . ALA A 1 357 ? -11.272 21.027 -13.279 1.00 36.66 357 ALA A CA 1
ATOM 2785 C C . ALA A 1 357 ? -12.640 21.269 -12.577 1.00 36.66 357 ALA A C 1
ATOM 2787 O O . ALA A 1 357 ? -13.093 22.420 -12.551 1.00 36.66 357 ALA A O 1
ATOM 2788 N N . PRO A 1 358 ? -13.296 20.252 -11.976 1.00 44.97 358 PRO A N 1
ATOM 2789 C CA . PRO A 1 358 ? -12.820 19.738 -10.690 1.00 44.97 358 PRO A CA 1
ATOM 2790 C C . PRO A 1 358 ? -12.893 18.211 -10.475 1.00 44.97 358 PRO A C 1
ATOM 2792 O O . PRO A 1 358 ? -13.720 17.489 -11.020 1.00 44.97 358 PRO A O 1
ATOM 2795 N N . PHE A 1 359 ? -12.019 17.782 -9.567 1.00 31.53 359 PHE A N 1
ATOM 2796 C CA . PHE A 1 359 ? -12.075 16.631 -8.659 1.00 31.53 359 PHE A CA 1
ATOM 2797 C C . PHE A 1 359 ? -13.425 15.887 -8.532 1.00 31.53 359 PHE A C 1
ATOM 2799 O O . PHE A 1 359 ? -14.419 16.483 -8.117 1.00 31.53 359 PHE A O 1
ATOM 2806 N N . SER A 1 360 ? -13.417 14.551 -8.632 1.00 29.47 360 SER A N 1
ATOM 2807 C CA . SER A 1 360 ? -13.454 13.672 -7.438 1.00 29.47 360 SER A CA 1
ATOM 2808 C C . SER A 1 360 ? -13.656 12.191 -7.779 1.00 29.47 360 SER A C 1
ATOM 2810 O O . SER A 1 360 ? -14.450 11.805 -8.630 1.00 29.47 360 SER A O 1
ATOM 2812 N N . SER A 1 361 ? -12.937 11.368 -7.027 1.00 30.64 361 SER A N 1
ATOM 2813 C CA . SER A 1 361 ? -13.017 9.914 -6.911 1.00 30.64 361 SER A CA 1
ATOM 2814 C C . SER A 1 361 ? -14.427 9.335 -6.720 1.00 30.64 361 SER A C 1
ATOM 2816 O O . SER A 1 361 ? -15.186 9.801 -5.873 1.00 30.64 361 SER A O 1
ATOM 2818 N N . SER A 1 362 ? -14.708 8.209 -7.394 1.00 28.14 362 SER A N 1
ATOM 2819 C CA . SER A 1 362 ? -15.224 6.965 -6.778 1.00 28.14 362 SER A CA 1
ATOM 2820 C C . SER A 1 362 ? -15.542 5.897 -7.832 1.00 28.14 362 SER A C 1
ATOM 2822 O O . SER A 1 362 ? -16.490 6.051 -8.596 1.00 28.14 362 SER A O 1
ATOM 2824 N N . SER A 1 363 ? -14.843 4.760 -7.805 1.00 29.89 363 SER A N 1
ATOM 2825 C CA . SER A 1 363 ? -15.278 3.534 -8.490 1.00 29.89 363 SER A CA 1
ATOM 2826 C C . SER A 1 363 ? -15.341 2.366 -7.505 1.00 29.89 363 SER A C 1
ATOM 2828 O O . SER A 1 363 ? -14.342 1.825 -7.038 1.00 29.89 363 SER A O 1
ATOM 2830 N N . ARG A 1 364 ? -16.577 1.984 -7.172 1.00 31.48 364 ARG A N 1
ATOM 2831 C CA . ARG A 1 364 ? -16.898 0.749 -6.452 1.00 31.48 364 ARG A CA 1
ATOM 2832 C C . ARG A 1 364 ? -16.577 -0.472 -7.323 1.00 31.48 364 ARG A C 1
ATOM 2834 O O . ARG A 1 364 ? -16.973 -0.503 -8.479 1.00 31.48 364 ARG A O 1
ATOM 2841 N N . GLY A 1 365 ? -16.055 -1.519 -6.691 1.00 27.41 365 GLY A N 1
ATOM 2842 C CA . GLY A 1 365 ? -16.743 -2.814 -6.644 1.00 27.41 365 GLY A CA 1
ATOM 2843 C C . GLY A 1 365 ? -16.798 -3.714 -7.892 1.00 27.41 365 GLY A C 1
ATOM 2844 O O . GLY A 1 365 ? -17.670 -3.570 -8.736 1.00 27.41 365 GLY A O 1
ATOM 2845 N N . SER A 1 366 ? -16.064 -4.824 -7.776 1.00 28.64 366 SER A N 1
ATOM 2846 C CA . SER A 1 366 ? -16.636 -6.186 -7.763 1.00 28.64 366 SER A CA 1
ATOM 2847 C C . SER A 1 366 ? -17.083 -6.873 -9.076 1.00 28.64 366 SER A C 1
ATOM 2849 O O . SER A 1 366 ? -18.210 -6.732 -9.537 1.00 28.64 366 SER A O 1
ATOM 2851 N N . LEU A 1 367 ? -16.229 -7.818 -9.496 1.00 30.31 367 LEU A N 1
ATOM 2852 C CA . LEU A 1 367 ? -16.546 -9.256 -9.627 1.00 30.31 367 LEU A CA 1
ATOM 2853 C C . LEU A 1 367 ? -17.448 -9.765 -10.776 1.00 30.31 367 LEU A C 1
ATOM 2855 O O . LEU A 1 367 ? -18.673 -9.796 -10.671 1.00 30.31 367 LEU A O 1
ATOM 2859 N N . LYS A 1 368 ? -16.793 -10.404 -11.757 1.00 32.41 368 LYS A N 1
ATOM 2860 C CA . LYS A 1 368 ? -17.022 -11.785 -12.263 1.00 32.41 368 LYS A CA 1
ATOM 2861 C C . LYS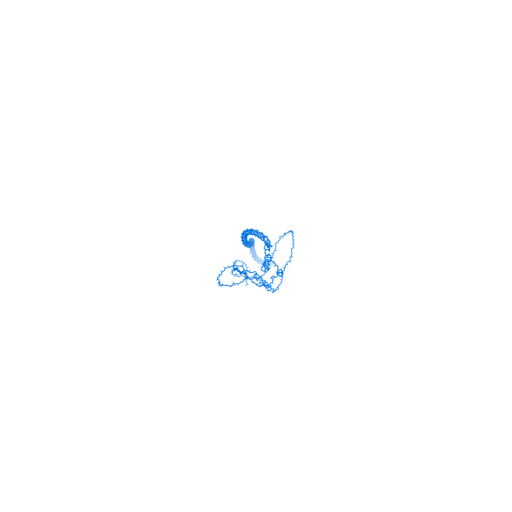 A 1 368 ? -15.950 -12.079 -13.331 1.00 32.41 368 LYS A C 1
ATOM 2863 O O . LYS A 1 368 ? -15.622 -11.162 -14.066 1.00 32.41 368 LYS A O 1
ATOM 2868 N N . GLN A 1 369 ? -15.413 -13.270 -13.593 1.00 31.28 369 GLN A N 1
ATOM 2869 C CA . GLN A 1 369 ? -15.274 -14.613 -12.992 1.00 31.28 369 GLN A CA 1
ATOM 2870 C C . GLN A 1 369 ? -14.751 -15.497 -14.163 1.00 31.28 369 GLN A C 1
ATOM 2872 O O . GLN A 1 369 ? -15.045 -15.149 -15.303 1.00 31.28 369 GLN A O 1
ATOM 2877 N N . GLN A 1 370 ? -14.101 -16.648 -13.891 1.00 29.48 370 GLN A N 1
ATOM 2878 C CA . GLN A 1 370 ? -13.804 -17.750 -14.851 1.00 29.48 370 GLN A CA 1
ATOM 2879 C C . GLN A 1 370 ? -12.496 -17.592 -15.680 1.00 29.48 370 GLN A C 1
ATOM 2881 O O . GLN A 1 370 ? -12.300 -16.549 -16.287 1.00 29.48 370 GLN A O 1
ATOM 2886 N N . GLN A 1 371 ? -11.566 -18.564 -15.784 1.00 31.09 371 GLN A N 1
ATOM 2887 C CA . GLN A 1 371 ? -11.278 -19.823 -15.043 1.00 31.09 371 GLN A CA 1
ATOM 2888 C C . GLN A 1 371 ? -9.856 -20.337 -15.402 1.00 31.09 371 GLN A C 1
ATOM 2890 O O . GLN A 1 371 ? -9.378 -19.981 -16.470 1.00 31.09 371 GLN A O 1
ATOM 2895 N N . GLN A 1 372 ? -9.292 -21.257 -14.589 1.00 29.36 372 GLN A N 1
ATOM 2896 C CA . GLN A 1 372 ? -8.132 -22.150 -14.885 1.00 29.36 372 GLN A CA 1
ATOM 2897 C C . GLN A 1 372 ? -6.769 -21.428 -15.093 1.00 29.36 372 GLN A C 1
ATOM 2899 O O . GLN A 1 372 ? -6.669 -20.466 -15.837 1.00 29.36 372 GLN A O 1
ATOM 2904 N N . SER A 1 373 ? -5.678 -21.769 -14.398 1.00 30.30 373 SER A N 1
ATOM 2905 C CA . SER A 1 373 ? -5.065 -23.104 -14.334 1.00 30.30 373 SER A CA 1
ATOM 2906 C C . SER A 1 373 ? -4.296 -23.388 -13.032 1.00 30.30 373 SER A C 1
ATOM 2908 O O . SER A 1 373 ? -3.937 -22.493 -12.272 1.00 30.30 373 SER A O 1
ATOM 2910 N N . GLU A 1 374 ? -4.080 -24.681 -12.820 1.00 36.06 374 GLU A N 1
ATOM 2911 C CA . GLU A 1 374 ? -3.482 -25.397 -11.688 1.00 36.06 374 GLU A CA 1
ATOM 2912 C C . GLU A 1 374 ? -2.212 -24.790 -11.055 1.00 36.06 374 GLU A C 1
ATOM 2914 O O . GLU A 1 374 ? -1.277 -24.381 -11.739 1.00 36.06 374 GLU A O 1
ATOM 2919 N N . SER A 1 375 ? -2.158 -24.820 -9.717 1.00 38.62 375 SER A N 1
ATOM 2920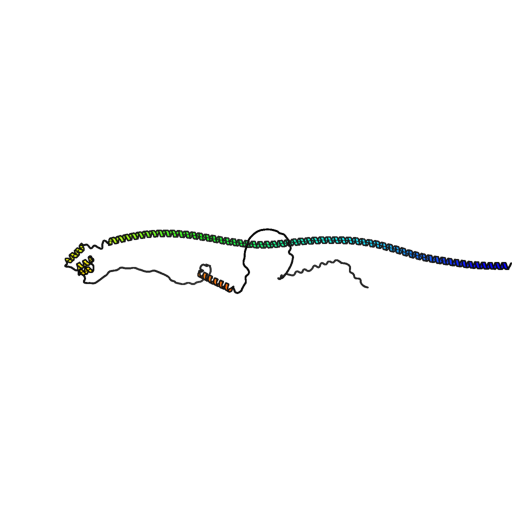 C CA . SER A 1 375 ? -0.949 -24.578 -8.919 1.00 38.62 375 SER A CA 1
ATOM 2921 C C . SER A 1 375 ? -0.834 -25.655 -7.840 1.00 38.62 375 SER A C 1
ATOM 2923 O O . SER A 1 375 ? -1.490 -25.607 -6.795 1.00 38.62 375 SER A O 1
ATOM 2925 N N . GLU A 1 376 ? -0.029 -26.673 -8.129 1.00 45.84 376 GLU A N 1
ATOM 2926 C CA . GLU A 1 376 ? 0.331 -27.722 -7.183 1.00 45.84 376 GLU A CA 1
ATOM 2927 C C . GLU A 1 376 ? 1.350 -27.182 -6.172 1.00 45.84 376 GLU A C 1
ATOM 2929 O O . GLU A 1 376 ? 2.535 -27.141 -6.468 1.00 45.84 376 GLU A O 1
ATOM 2934 N N . PHE A 1 377 ? 0.914 -26.783 -4.974 1.00 34.53 377 PHE A N 1
ATOM 2935 C CA . PHE A 1 377 ? 1.670 -26.995 -3.727 1.00 34.53 377 PHE A CA 1
ATOM 2936 C C . PHE A 1 377 ? 0.776 -26.687 -2.518 1.00 34.53 377 PHE A C 1
ATOM 2938 O O . PHE A 1 377 ? 0.685 -25.561 -2.032 1.00 34.53 377 PHE A O 1
ATOM 2945 N N . SER A 1 378 ? 0.102 -27.720 -2.013 1.00 34.41 378 SER A N 1
ATOM 2946 C CA . SER A 1 378 ? -0.663 -27.667 -0.767 1.00 34.41 378 SER A CA 1
ATOM 2947 C C . SER A 1 378 ? -0.287 -28.857 0.102 1.00 34.41 378 SER A C 1
ATOM 2949 O O . SER A 1 378 ? -0.464 -29.997 -0.318 1.00 34.41 378 SER A O 1
ATOM 2951 N N . THR A 1 379 ? 0.230 -28.587 1.303 1.00 37.44 379 THR A N 1
ATOM 2952 C CA . THR A 1 379 ? -0.259 -29.132 2.586 1.00 37.44 379 THR A CA 1
ATOM 2953 C C . THR A 1 379 ? 0.647 -28.622 3.710 1.00 37.44 379 THR A C 1
ATOM 2955 O O . THR A 1 379 ? 1.757 -29.115 3.892 1.00 37.44 379 THR A O 1
ATOM 2958 N N . VAL A 1 380 ? 0.149 -27.687 4.522 1.00 37.72 380 VAL A N 1
ATOM 2959 C CA . VAL A 1 380 ? 0.615 -27.501 5.907 1.00 37.72 380 VAL A CA 1
ATOM 2960 C C . VAL A 1 380 ? -0.638 -27.385 6.781 1.00 37.72 380 VAL A C 1
ATOM 2962 O O . VAL A 1 380 ? -1.437 -26.475 6.554 1.00 37.72 380 VAL A O 1
ATOM 2965 N N . PRO A 1 381 ? -0.878 -28.305 7.732 1.00 42.59 381 PRO A N 1
ATOM 2966 C CA . PRO A 1 381 ? -2.103 -28.297 8.519 1.00 42.59 381 PRO A CA 1
ATOM 2967 C C . PRO A 1 381 ? -2.024 -27.257 9.641 1.00 42.59 381 PRO A C 1
ATOM 2969 O O . PRO A 1 381 ? -1.178 -27.347 10.528 1.00 42.59 381 PRO A O 1
ATOM 2972 N N . LEU A 1 382 ? -2.956 -26.302 9.650 1.00 37.78 382 LEU A N 1
ATOM 2973 C CA . LEU A 1 382 ? -3.204 -25.462 10.821 1.00 37.78 382 LEU A CA 1
ATOM 2974 C C . LEU A 1 382 ? -4.107 -26.220 11.801 1.00 37.78 382 LEU A C 1
ATOM 2976 O O . LEU A 1 382 ? -5.330 -26.087 11.771 1.00 37.78 382 LEU A O 1
ATOM 2980 N N . THR A 1 383 ? -3.506 -27.031 12.673 1.00 36.72 383 THR A N 1
ATOM 2981 C CA . THR A 1 383 ? -4.216 -27.591 13.830 1.00 36.72 383 THR A CA 1
ATOM 2982 C C . THR A 1 383 ? -4.563 -26.471 14.804 1.00 36.72 383 THR A C 1
ATOM 2984 O O . THR A 1 383 ? -3.680 -25.741 15.256 1.00 36.72 383 THR A O 1
ATOM 2987 N N . SER A 1 384 ? -5.846 -26.332 15.127 1.00 33.34 384 SER A N 1
ATOM 2988 C CA . SER A 1 384 ? -6.353 -25.312 16.042 1.00 33.34 384 SER A CA 1
ATOM 2989 C C . SER A 1 384 ? -5.773 -25.471 17.450 1.00 33.34 384 SER A C 1
ATOM 2991 O O . SER A 1 384 ? -5.921 -26.526 18.063 1.00 33.34 384 SER A O 1
ATOM 2993 N N . SER A 1 385 ? -5.184 -24.406 17.998 1.00 33.94 385 SER A N 1
ATOM 2994 C CA . SER A 1 385 ? -4.909 -24.325 19.435 1.00 33.94 385 SER A CA 1
ATOM 2995 C C . SER A 1 385 ? -6.202 -23.992 20.173 1.00 33.94 385 SER A C 1
ATOM 2997 O O . SER A 1 385 ? -6.620 -22.836 20.244 1.00 33.94 385 SER A O 1
ATOM 2999 N N . GLU A 1 386 ? -6.848 -25.031 20.690 1.00 35.72 386 GLU A N 1
ATOM 3000 C CA . GLU A 1 386 ? -8.039 -24.944 21.527 1.00 35.72 386 GLU A CA 1
ATOM 3001 C C . GLU A 1 386 ? -7.702 -24.255 22.860 1.00 35.72 386 GLU A C 1
ATOM 3003 O O . GLU A 1 386 ? -7.059 -24.819 23.745 1.00 35.72 386 GLU A O 1
ATOM 3008 N N . SER A 1 387 ? -8.101 -22.989 22.990 1.00 32.69 387 SER A N 1
ATOM 3009 C CA . SER A 1 387 ? -7.877 -22.198 24.201 1.00 32.69 387 SER A CA 1
ATOM 3010 C C . SER A 1 387 ? -8.886 -22.576 25.287 1.00 32.69 387 SER A C 1
ATOM 3012 O O . SER A 1 387 ? -9.972 -21.996 25.363 1.00 32.69 387 SER A O 1
ATOM 3014 N N . THR A 1 388 ? -8.512 -23.520 26.153 1.00 39.12 388 THR A N 1
ATOM 3015 C CA . THR A 1 388 ? -9.271 -23.900 27.355 1.00 39.12 388 THR A CA 1
ATOM 3016 C C . THR A 1 388 ? -9.422 -22.717 28.318 1.00 39.12 388 THR A C 1
ATOM 3018 O O . THR A 1 388 ? -8.597 -22.505 29.206 1.00 39.12 388 THR A O 1
ATOM 3021 N N . ASN A 1 389 ? -10.509 -21.957 28.178 1.00 33.97 389 ASN A N 1
ATOM 3022 C CA . ASN A 1 389 ? -10.924 -20.945 29.150 1.00 33.97 389 ASN A CA 1
ATOM 3023 C C . ASN A 1 389 ? -11.905 -21.552 30.159 1.00 33.97 389 ASN A C 1
ATOM 3025 O O . ASN A 1 389 ? -13.124 -21.509 29.993 1.00 33.97 389 ASN A O 1
ATOM 3029 N N . HIS A 1 390 ? -11.356 -22.101 31.241 1.00 43.44 390 HIS A N 1
ATOM 3030 C CA . HIS A 1 390 ? -12.124 -22.488 32.420 1.00 43.44 390 HIS A CA 1
ATOM 3031 C C . HIS A 1 390 ? -12.476 -21.240 33.249 1.00 43.44 390 HIS A C 1
ATOM 3033 O O . HIS A 1 390 ? -11.708 -20.854 34.123 1.00 43.44 390 HIS A O 1
ATOM 3039 N N . TYR A 1 391 ? -13.653 -20.642 33.035 1.00 38.44 391 TYR A N 1
ATOM 3040 C CA . TYR A 1 391 ? -14.299 -19.813 34.062 1.00 38.44 391 TYR A CA 1
ATOM 3041 C C . TYR A 1 391 ? -15.820 -20.001 34.102 1.00 38.44 391 TYR A C 1
ATOM 3043 O O . TYR A 1 391 ? -16.496 -20.134 33.087 1.00 38.44 391 TYR A O 1
ATOM 3051 N N . PHE A 1 392 ? -16.316 -20.060 35.336 1.00 35.91 392 PHE A N 1
ATOM 3052 C CA . PHE A 1 392 ? -17.677 -20.388 35.755 1.00 35.91 392 PHE A CA 1
ATOM 3053 C C . PHE A 1 392 ? -18.772 -19.477 35.174 1.00 35.91 392 PHE A C 1
ATOM 3055 O O . PHE A 1 392 ? -18.596 -18.265 35.078 1.00 35.91 392 PHE A O 1
ATOM 3062 N N . SER A 1 393 ? -19.968 -20.048 34.999 1.00 33.53 393 SER A N 1
ATOM 3063 C CA . SER A 1 393 ? -21.240 -19.328 35.156 1.00 33.53 393 SER A CA 1
ATOM 3064 C C . SER A 1 393 ? -22.158 -20.122 36.106 1.00 33.53 393 SER A C 1
ATOM 3066 O O . SER A 1 393 ? -22.205 -21.350 35.983 1.00 33.53 393 SER A O 1
ATOM 3068 N N . PRO A 1 394 ? -22.827 -19.490 37.091 1.00 50.00 394 PRO A N 1
ATOM 3069 C CA . PRO A 1 394 ? -23.562 -20.195 38.143 1.00 50.00 394 PRO A CA 1
ATOM 3070 C C . PRO A 1 394 ? -25.082 -20.314 37.889 1.00 50.00 394 PRO A C 1
ATOM 3072 O O . PRO A 1 394 ? -25.660 -19.589 37.088 1.00 50.00 394 PRO A O 1
ATOM 3075 N N . PHE A 1 395 ? -25.728 -21.182 38.680 1.00 43.44 395 PHE A N 1
ATOM 3076 C CA . PHE A 1 395 ? -27.185 -21.346 38.856 1.00 43.44 395 PHE A CA 1
ATOM 3077 C C . PHE A 1 395 ? -28.020 -21.885 37.675 1.00 43.44 395 PHE A C 1
ATOM 3079 O O . PHE A 1 395 ? -28.659 -21.149 36.927 1.00 43.44 395 PHE A O 1
ATOM 3086 N N . SER A 1 396 ? -28.188 -23.211 37.650 1.00 39.00 396 SER A N 1
ATOM 3087 C CA . SER A 1 396 ? -29.467 -23.848 37.293 1.00 39.00 396 SER A CA 1
ATOM 3088 C C . SER A 1 396 ? -29.564 -25.252 37.890 1.00 39.00 396 SER A C 1
ATOM 3090 O O . SER A 1 396 ? -28.997 -26.206 37.363 1.00 39.00 396 SER A O 1
ATOM 3092 N N . THR A 1 397 ? -30.308 -25.378 38.989 1.00 56.53 397 THR A N 1
ATOM 3093 C CA . THR A 1 397 ? -30.688 -26.659 39.600 1.00 56.53 397 THR A CA 1
ATOM 3094 C C . THR A 1 397 ? -32.208 -26.814 39.512 1.00 56.53 397 THR A C 1
ATOM 3096 O O . THR A 1 397 ? -32.921 -25.973 40.061 1.00 56.53 397 THR A O 1
ATOM 3099 N N . PRO A 1 398 ? -32.741 -27.857 38.849 1.00 60.31 398 PRO A N 1
ATOM 3100 C CA . PRO A 1 398 ? -34.161 -28.180 38.928 1.00 60.31 398 PRO A CA 1
ATOM 3101 C C . PRO A 1 398 ? -34.476 -28.869 40.272 1.00 60.31 398 PRO A C 1
ATOM 3103 O O . PRO A 1 398 ? -33.600 -29.527 40.841 1.00 60.31 398 PRO A O 1
ATOM 3106 N N . PRO A 1 399 ? -35.711 -28.760 40.793 1.00 58.22 399 PRO A N 1
ATOM 3107 C CA . PRO A 1 399 ? -36.087 -29.418 42.038 1.00 58.22 399 PRO A CA 1
ATOM 3108 C C . PRO A 1 399 ? -36.319 -30.925 41.821 1.00 58.22 399 PRO A C 1
ATOM 3110 O O . PRO A 1 399 ? -36.949 -31.307 40.828 1.00 58.22 399 PRO A O 1
ATOM 3113 N N . PRO A 1 400 ? -35.896 -31.800 42.751 1.00 60.56 400 PRO A N 1
ATOM 3114 C CA . PRO A 1 400 ? -36.378 -33.171 42.776 1.00 60.56 400 PRO A CA 1
ATOM 3115 C C . PRO A 1 400 ? -37.837 -33.186 43.250 1.00 60.56 400 PRO A C 1
ATOM 3117 O O . PRO A 1 400 ? -38.179 -32.588 44.269 1.00 60.56 400 PRO A O 1
ATOM 3120 N N . ARG A 1 401 ? -38.701 -33.898 42.522 1.00 57.38 401 ARG A N 1
ATOM 3121 C CA . ARG A 1 401 ? -40.001 -34.321 43.055 1.00 57.38 401 ARG A CA 1
ATOM 3122 C C . ARG A 1 401 ? -39.780 -35.469 44.035 1.00 57.38 401 ARG A C 1
ATOM 3124 O O . ARG A 1 401 ? -39.248 -36.485 43.596 1.00 57.38 401 ARG A O 1
ATOM 3131 N N . TYR A 1 402 ? -40.269 -35.325 45.263 1.00 53.00 402 TYR A N 1
ATOM 3132 C CA . TYR A 1 402 ? -41.002 -36.354 46.010 1.00 53.00 402 TYR A CA 1
ATOM 3133 C C . TYR A 1 402 ? -41.954 -35.665 46.990 1.00 53.00 402 TYR A C 1
ATOM 3135 O O . TYR A 1 402 ? -41.514 -34.667 47.601 1.00 53.00 402 TYR A O 1
#

pLDDT: mean 73.85, std 25.89, range [27.41, 98.62]

Secondary structure (DSSP, 8-state):
-HHHHHHHHHHHHHHHHHHHHHHHHHHHHHHHHHHHHHHHHHHHHHHHHHHHHHHHHHHHHHHHHHHHHHHHHHHHHHHHHHHHHHHHHHHHHHHHHHHHHHHHHHHHHHHHHHHHHHHHHHHHHHHHHHHHHHHHHHHHHHHHHHHHHHHHHHHHHHHHHHHHHHHHHHHHHHHHHHHHHHHHHHHHHHHHHHHHHHHHHHHHHHHHHHHHHHHHHTTSS---HHHHHHHHHHHHHTTT-HHHHHHHHHHHT--HHHHHHTT------------------------------------------------HHHHHHHHHHHHHHHHHHHHHT-SS-------------------------------------------------------------PPPP-